Protein AF-A0A948ZES4-F1 (afdb_monomer)

Secondary structure (DSSP, 8-state):
--HHHHHHHHHHHHHHHHHHHHHHHHHHHHHHHHHHHHHHHHH-----S-PPPHHHHHHHHHHHHHHHHHHHHHHHHH-S---------PPP---S-------S----PPPTTHHHHHHHSSSTTS--------------------------------TTTTHHHHHHHHHHHHHHHHHHHHHHHHHHHHHHHHHHHHTTS----------------------PPP-----------PPPPPP---HHHHHHHHHHHTTTTT--SS--SS-TTSPPPHHHHHHHHHHHHHHHHHHHHHHHHHHHS-HHHHHTTTTT--S--EEEEEEETTS-EEEEEEEE--S-HHHHHHHHHHHHHHPSPPPPPTTSS-SEEEEEEE------

Solvent-accessible surface area (backbone atoms only — not comparable to full-atom values): 24974 Å² total; per-residue (Å²): 127,70,69,64,58,58,55,51,52,55,50,53,53,52,55,51,54,52,52,51,53,52,52,51,50,53,52,50,56,52,52,56,54,56,57,54,59,57,58,55,60,73,74,54,75,81,73,85,69,76,79,74,54,72,66,59,54,50,53,52,51,54,53,52,52,52,51,53,55,50,51,53,57,52,54,68,68,63,74,67,83,74,83,89,64,84,79,72,82,65,76,74,82,63,80,80,63,76,77,75,77,71,88,62,79,76,81,78,73,77,69,74,62,63,76,52,53,70,63,59,68,75,68,72,84,80,84,86,80,89,78,90,80,91,80,87,85,84,80,91,84,88,84,87,84,83,82,85,85,86,85,89,87,86,86,90,88,74,74,80,68,56,59,66,55,51,56,58,51,54,54,54,51,52,55,53,53,55,52,52,54,54,49,53,56,53,52,53,55,52,51,57,57,52,56,67,66,63,73,80,64,88,78,86,82,81,89,77,88,85,84,83,81,89,84,82,87,88,82,86,81,87,75,87,81,75,89,78,80,91,68,87,77,75,86,73,84,65,78,75,78,76,80,77,80,49,70,68,67,70,44,44,66,59,56,59,64,56,72,54,76,84,60,71,89,65,87,69,95,68,63,89,90,54,80,74,52,76,67,51,50,52,53,50,55,53,49,51,53,51,52,51,46,36,51,54,36,42,51,54,54,57,69,73,45,53,70,67,56,60,72,53,31,62,54,63,55,78,47,67,29,29,34,42,37,31,27,35,43,73,15,38,76,73,45,79,44,76,76,38,71,20,65,12,67,65,39,48,52,48,52,55,48,23,54,62,66,34,47,66,39,76,52,55,59,85,86,51,95,53,68,56,51,80,43,81,43,72,53,77,72,86,75,130

pLDDT: mean 73.86, std 20.05, range [37.19, 98.5]

Structure (mmCIF, N/CA/C/O backbone):
data_AF-A0A948ZES4-F1
#
_entry.id   AF-A0A948ZES4-F1
#
loop_
_atom_site.group_PDB
_atom_site.id
_atom_site.type_symbol
_atom_site.label_atom_id
_atom_site.label_alt_id
_atom_site.label_comp_id
_atom_site.label_asym_id
_atom_site.label_entity_id
_atom_site.label_seq_id
_atom_site.pdbx_PDB_ins_code
_atom_site.Cartn_x
_atom_site.Cartn_y
_atom_site.Cartn_z
_atom_site.occupancy
_atom_site.B_iso_or_equiv
_atom_site.auth_seq_id
_atom_site.auth_comp_id
_atom_site.auth_asym_id
_atom_site.auth_atom_id
_atom_site.pdbx_PDB_model_num
ATOM 1 N N . MET A 1 1 ? 20.498 6.797 -71.444 1.00 58.62 1 MET A N 1
ATOM 2 C CA . MET A 1 1 ? 19.905 5.538 -70.916 1.00 58.62 1 MET A CA 1
ATOM 3 C C . MET A 1 1 ? 20.179 5.248 -69.423 1.00 58.62 1 MET A C 1
ATOM 5 O O . MET A 1 1 ? 19.619 4.286 -68.910 1.00 58.62 1 MET A O 1
ATOM 9 N N . ASN A 1 2 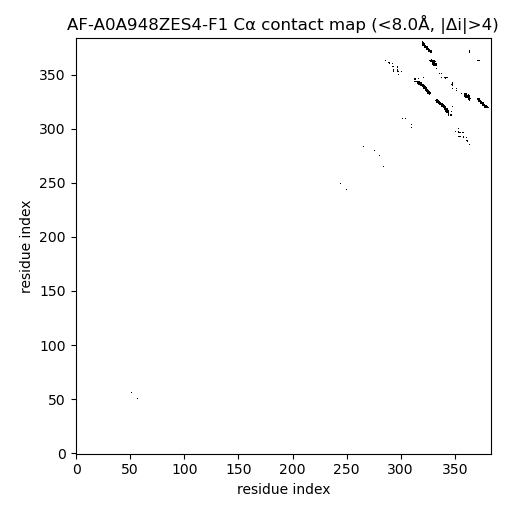? 20.938 6.068 -68.672 1.00 65.38 2 ASN A N 1
ATOM 10 C CA . ASN A 1 2 ? 21.275 5.768 -67.262 1.00 65.38 2 ASN A CA 1
ATOM 11 C C . ASN A 1 2 ? 20.197 6.113 -66.212 1.00 65.38 2 ASN A C 1
ATOM 13 O O . ASN A 1 2 ? 20.216 5.545 -65.119 1.00 65.38 2 ASN A O 1
ATOM 17 N N . ASN A 1 3 ? 19.222 6.970 -66.526 1.00 77.19 3 ASN A N 1
ATOM 18 C CA . ASN A 1 3 ? 18.207 7.383 -65.543 1.00 77.19 3 ASN A CA 1
ATOM 19 C C . ASN A 1 3 ? 17.179 6.276 -65.236 1.00 77.19 3 ASN A C 1
ATOM 21 O O . ASN A 1 3 ? 16.722 6.158 -64.101 1.00 77.19 3 ASN A O 1
ATOM 25 N N . ASN A 1 4 ? 16.905 5.379 -66.192 1.00 82.88 4 ASN A N 1
ATOM 26 C CA . ASN A 1 4 ? 15.967 4.270 -65.979 1.00 82.88 4 ASN A CA 1
ATOM 27 C C . ASN A 1 4 ? 16.486 3.207 -64.999 1.00 82.88 4 ASN A C 1
ATOM 29 O O . ASN A 1 4 ? 15.687 2.588 -64.299 1.00 82.88 4 ASN A O 1
ATOM 33 N N . LYS A 1 5 ? 17.806 2.999 -64.896 1.00 85.31 5 LYS A N 1
ATOM 34 C CA . LYS A 1 5 ? 18.373 2.034 -63.936 1.00 85.31 5 LYS A CA 1
ATOM 35 C C . LYS A 1 5 ? 18.262 2.535 -62.491 1.00 85.31 5 LYS A C 1
ATOM 37 O O . LYS A 1 5 ? 17.907 1.760 -61.608 1.00 85.31 5 LYS A O 1
ATOM 42 N N . LYS A 1 6 ? 18.481 3.836 -62.260 1.00 88.62 6 LYS A N 1
ATOM 43 C CA . LYS A 1 6 ? 18.374 4.449 -60.923 1.00 88.62 6 LYS A CA 1
ATOM 44 C C . LYS A 1 6 ? 16.940 4.414 -60.382 1.00 88.62 6 LYS A C 1
ATOM 46 O O . LYS A 1 6 ? 16.745 4.116 -59.207 1.00 88.62 6 LYS A O 1
ATOM 51 N N . ASN A 1 7 ? 15.942 4.643 -61.236 1.00 91.44 7 ASN A N 1
ATOM 52 C CA . ASN A 1 7 ? 14.536 4.615 -60.820 1.00 91.44 7 ASN A CA 1
ATOM 53 C C . ASN A 1 7 ? 14.054 3.198 -60.480 1.00 91.44 7 ASN A C 1
ATOM 55 O O . ASN A 1 7 ? 13.346 3.019 -59.493 1.00 91.44 7 ASN A O 1
ATOM 59 N N . LYS A 1 8 ? 14.506 2.179 -61.226 1.00 92.38 8 LYS A N 1
ATOM 60 C CA . LYS A 1 8 ? 14.205 0.775 -60.905 1.00 92.38 8 LYS A CA 1
ATOM 61 C C . LYS A 1 8 ? 14.777 0.369 -59.546 1.00 92.38 8 LYS A C 1
ATOM 63 O O . LYS A 1 8 ? 14.063 -0.227 -58.752 1.00 92.38 8 LYS A O 1
ATOM 68 N N . PHE A 1 9 ? 16.021 0.746 -59.243 1.00 94.25 9 PHE A N 1
ATOM 69 C CA . PHE A 1 9 ? 16.637 0.423 -57.951 1.00 94.25 9 PHE A CA 1
ATOM 70 C C . PHE A 1 9 ? 15.901 1.067 -56.763 1.00 94.25 9 PHE A C 1
ATOM 72 O O . PHE A 1 9 ? 15.630 0.391 -55.773 1.00 94.25 9 PHE A O 1
ATOM 79 N N . LYS A 1 10 ? 15.502 2.344 -56.877 1.00 94.25 10 LYS A N 1
ATOM 80 C CA . LYS A 1 10 ? 14.701 3.019 -55.837 1.00 94.25 10 LYS A CA 1
ATOM 81 C C . LYS A 1 10 ? 13.356 2.326 -55.596 1.00 94.25 10 LYS A C 1
ATOM 83 O O . LYS A 1 10 ? 12.947 2.184 -54.448 1.00 94.25 10 LYS A O 1
ATOM 88 N N . LEU A 1 11 ? 12.698 1.866 -56.663 1.00 95.56 11 LEU A N 1
ATOM 89 C CA . LEU A 1 11 ? 11.436 1.134 -56.560 1.00 95.56 11 LEU A CA 1
ATOM 90 C C . LEU A 1 11 ? 11.612 -0.204 -55.823 1.00 95.56 11 LEU A C 1
ATOM 92 O O . LEU A 1 11 ? 10.830 -0.510 -54.928 1.00 95.56 11 LEU A O 1
ATOM 96 N N . PHE A 1 12 ? 12.668 -0.964 -56.134 1.00 97.31 12 PHE A N 1
ATOM 97 C CA . PHE A 1 12 ? 12.986 -2.208 -55.419 1.00 97.31 12 PHE A CA 1
ATOM 98 C C . PHE A 1 12 ? 13.246 -1.976 -53.926 1.00 97.31 12 PHE A C 1
ATOM 100 O O . PHE A 1 12 ? 12.777 -2.750 -53.092 1.00 97.31 12 PHE A O 1
ATOM 107 N N . LEU A 1 13 ? 13.950 -0.897 -53.580 1.00 96.81 13 LEU A N 1
ATOM 108 C CA . LEU A 1 13 ? 14.257 -0.563 -52.191 1.00 96.81 13 LEU A CA 1
ATOM 109 C C . LEU A 1 13 ? 12.986 -0.198 -51.402 1.00 96.81 13 LEU A C 1
ATOM 111 O O . LEU A 1 13 ? 12.806 -0.678 -50.286 1.00 96.81 13 LEU A O 1
ATOM 115 N N . LEU A 1 14 ? 12.063 0.560 -52.006 1.00 96.69 14 LEU A N 1
ATOM 116 C CA . LEU A 1 14 ? 10.762 0.876 -51.401 1.00 96.69 14 LEU A CA 1
ATOM 117 C C . LEU A 1 14 ? 9.895 -0.370 -51.179 1.00 96.69 14 LEU A C 1
ATOM 119 O O . LEU A 1 14 ? 9.324 -0.531 -50.102 1.00 96.69 14 LEU A O 1
ATOM 123 N N . ILE A 1 15 ? 9.831 -1.272 -52.163 1.00 97.31 15 ILE A N 1
ATOM 124 C CA . ILE A 1 15 ? 9.079 -2.531 -52.040 1.00 97.31 15 ILE A CA 1
ATOM 125 C C . ILE A 1 15 ? 9.667 -3.399 -50.918 1.00 97.31 15 ILE A C 1
ATOM 127 O O . ILE A 1 15 ? 8.920 -3.951 -50.114 1.00 97.31 15 ILE A O 1
ATOM 131 N N . SER A 1 16 ? 10.998 -3.473 -50.816 1.00 97.94 16 SER A N 1
ATOM 132 C CA . SER A 1 16 ? 11.673 -4.223 -49.751 1.00 97.94 16 SER A CA 1
ATOM 133 C C . SER A 1 16 ? 11.323 -3.691 -48.356 1.00 97.94 16 SER A C 1
ATOM 135 O O . SER A 1 16 ? 10.957 -4.472 -47.476 1.00 97.94 16 SER A O 1
ATOM 137 N N . ILE A 1 17 ? 11.354 -2.367 -48.158 1.00 97.56 17 ILE A N 1
ATOM 138 C CA . ILE A 1 17 ? 10.982 -1.738 -46.879 1.00 97.56 17 ILE A CA 1
ATOM 139 C C . ILE A 1 17 ? 9.516 -2.027 -46.532 1.00 97.56 17 ILE A C 1
ATOM 141 O O . ILE A 1 17 ? 9.211 -2.371 -45.389 1.00 97.56 17 ILE A O 1
ATOM 145 N N . LEU A 1 18 ? 8.613 -1.944 -47.514 1.00 97.75 18 LEU A N 1
ATOM 146 C CA . LEU A 1 18 ? 7.190 -2.217 -47.310 1.00 97.75 18 LEU A CA 1
ATOM 147 C C . LEU A 1 18 ? 6.950 -3.664 -46.843 1.00 97.75 18 LEU A C 1
ATOM 149 O O . LEU A 1 18 ? 6.188 -3.892 -45.905 1.00 97.75 18 LEU A O 1
ATOM 153 N N . ILE A 1 19 ? 7.639 -4.638 -47.446 1.00 98.12 19 ILE A N 1
ATOM 154 C CA . ILE A 1 19 ? 7.534 -6.057 -47.069 1.00 98.12 19 ILE A CA 1
ATOM 155 C C . ILE A 1 19 ? 8.005 -6.281 -45.625 1.00 98.12 19 ILE A C 1
ATOM 157 O O . ILE A 1 19 ? 7.344 -6.995 -44.869 1.00 98.12 19 ILE A O 1
ATOM 161 N N . HIS A 1 20 ? 9.101 -5.642 -45.207 1.00 97.75 20 HIS A N 1
ATOM 162 C CA . HIS A 1 20 ? 9.602 -5.765 -43.834 1.00 97.75 20 HIS A CA 1
ATOM 163 C C . HIS A 1 20 ? 8.642 -5.152 -42.806 1.00 97.75 20 HIS A C 1
ATOM 165 O O . HIS A 1 20 ? 8.426 -5.746 -41.750 1.00 97.75 20 HIS A O 1
ATOM 171 N N . LEU A 1 21 ? 8.011 -4.014 -43.120 1.00 97.00 21 LEU A N 1
ATOM 172 C CA . LEU A 1 21 ? 6.990 -3.408 -42.256 1.00 97.00 21 LEU A CA 1
ATOM 173 C C . LEU A 1 21 ? 5.760 -4.310 -42.092 1.00 97.00 21 LEU A C 1
ATOM 175 O O . LEU A 1 21 ? 5.246 -4.452 -40.982 1.00 97.00 21 LEU A O 1
ATOM 179 N N . ILE A 1 22 ? 5.315 -4.962 -43.170 1.00 97.75 22 ILE A N 1
ATOM 180 C CA . ILE A 1 22 ? 4.193 -5.911 -43.121 1.00 97.75 22 ILE A CA 1
ATOM 181 C C . ILE A 1 22 ? 4.551 -7.127 -42.255 1.00 97.75 22 ILE A C 1
ATOM 183 O O . ILE A 1 22 ? 3.755 -7.527 -41.405 1.00 97.75 22 ILE A O 1
ATOM 187 N N . LEU A 1 23 ? 5.753 -7.691 -42.412 1.00 97.25 23 LEU A N 1
ATOM 188 C CA . LEU A 1 23 ? 6.218 -8.805 -41.577 1.00 97.25 23 LEU A CA 1
ATOM 189 C C . LEU A 1 23 ? 6.300 -8.415 -40.095 1.00 97.25 23 LEU A C 1
ATOM 191 O O . LEU A 1 23 ? 5.857 -9.177 -39.236 1.00 97.25 23 LEU A O 1
ATOM 195 N N . LEU A 1 24 ? 6.793 -7.213 -39.792 1.00 97.12 24 LEU A N 1
ATOM 196 C CA . LEU A 1 24 ? 6.875 -6.700 -38.426 1.00 97.12 24 LEU A CA 1
ATOM 197 C C . LEU A 1 24 ? 5.480 -6.529 -37.796 1.00 97.12 24 LEU A C 1
ATOM 199 O O . LEU A 1 24 ? 5.274 -6.927 -36.650 1.00 97.12 24 LEU A O 1
ATOM 203 N N . LEU A 1 25 ? 4.491 -6.049 -38.558 1.00 96.62 25 LEU A N 1
ATOM 204 C CA . LEU A 1 25 ? 3.089 -5.985 -38.120 1.00 96.62 25 LEU A CA 1
ATOM 20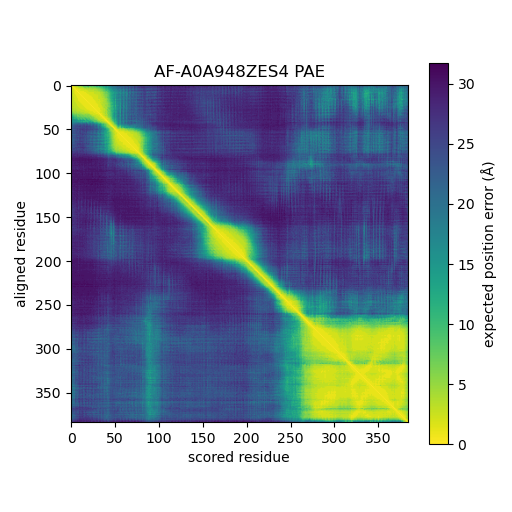5 C C . LEU A 1 25 ? 2.488 -7.375 -37.851 1.00 96.62 25 LEU A C 1
ATOM 207 O O . LEU A 1 25 ? 1.787 -7.561 -36.852 1.00 96.62 25 LEU A O 1
ATOM 211 N N . ILE A 1 26 ? 2.778 -8.374 -38.689 1.00 96.62 26 ILE A N 1
ATOM 212 C CA . ILE A 1 26 ? 2.319 -9.756 -38.468 1.00 96.62 26 ILE A CA 1
ATOM 213 C C . ILE A 1 26 ? 2.916 -10.318 -37.168 1.00 96.62 26 ILE A C 1
ATOM 215 O O . ILE A 1 26 ? 2.189 -10.901 -36.360 1.00 96.62 26 ILE A O 1
ATOM 219 N N . VAL A 1 27 ? 4.207 -10.091 -36.909 1.00 95.31 27 VAL A N 1
ATOM 220 C CA . VAL A 1 27 ? 4.860 -10.528 -35.664 1.00 95.31 27 VAL A CA 1
ATOM 221 C C . VAL A 1 27 ? 4.262 -9.823 -34.442 1.00 95.31 27 VAL A C 1
ATOM 223 O O . VAL A 1 27 ? 3.932 -10.500 -33.465 1.00 95.31 27 VAL A O 1
ATOM 226 N N . LEU A 1 28 ? 4.034 -8.503 -34.499 1.00 93.62 28 LEU A N 1
ATOM 227 C CA . LEU A 1 28 ? 3.382 -7.768 -33.407 1.00 93.62 28 LEU A CA 1
ATOM 228 C C . LEU A 1 28 ? 1.974 -8.305 -33.128 1.00 93.62 28 LEU A C 1
ATOM 230 O O . LEU A 1 28 ? 1.643 -8.607 -31.982 1.00 93.62 28 LEU A O 1
ATOM 234 N N . THR A 1 29 ? 1.141 -8.474 -34.159 1.00 92.50 29 THR A N 1
ATOM 235 C CA . THR A 1 29 ? -0.233 -8.975 -33.973 1.00 92.50 29 THR A CA 1
ATOM 236 C C . THR A 1 29 ? -0.260 -10.393 -33.399 1.00 92.50 29 THR A C 1
ATOM 238 O O . THR A 1 29 ? -1.129 -10.709 -32.580 1.00 92.50 29 THR A O 1
ATOM 241 N N . HIS A 1 30 ? 0.708 -11.242 -33.755 1.00 91.38 30 HIS A N 1
ATOM 242 C CA . HIS A 1 30 ? 0.832 -12.580 -33.184 1.00 91.38 30 HIS A CA 1
ATOM 243 C C . HIS A 1 30 ? 1.303 -12.549 -31.720 1.00 91.38 30 HIS A C 1
ATOM 245 O O . HIS A 1 30 ? 0.784 -13.306 -30.894 1.00 91.38 30 HIS A O 1
ATOM 251 N N . ALA A 1 31 ? 2.232 -11.651 -31.373 1.00 85.56 31 ALA A N 1
ATOM 252 C CA . ALA A 1 31 ? 2.677 -11.445 -29.996 1.00 85.56 31 ALA A CA 1
ATOM 253 C C . ALA A 1 31 ? 1.514 -10.994 -29.094 1.00 85.56 31 ALA A C 1
ATOM 255 O O . ALA A 1 31 ? 1.273 -11.616 -28.061 1.00 85.56 31 ALA A O 1
ATOM 256 N N . PHE A 1 32 ? 0.715 -10.014 -29.535 1.00 84.06 32 PHE A N 1
ATOM 257 C CA . PHE A 1 32 ? -0.458 -9.532 -28.792 1.00 84.06 32 PHE A CA 1
ATOM 258 C C . PHE A 1 32 ? -1.568 -10.584 -28.635 1.00 84.06 32 PHE A C 1
ATOM 260 O O . PHE A 1 32 ? -2.239 -10.633 -27.600 1.00 84.06 32 PHE A O 1
ATOM 267 N N . LYS A 1 33 ? -1.779 -11.462 -29.628 1.00 80.81 33 LYS A N 1
ATOM 268 C CA . LYS A 1 33 ? -2.747 -12.568 -29.499 1.00 80.81 33 LYS A CA 1
ATOM 269 C C . LYS A 1 33 ? -2.318 -13.598 -28.453 1.00 80.81 33 LYS A C 1
ATOM 271 O O . LYS A 1 33 ? -3.186 -14.162 -27.786 1.00 80.81 33 LYS A O 1
ATOM 276 N N . LYS A 1 34 ? -1.013 -13.848 -28.299 1.00 78.25 34 LYS A N 1
ATOM 277 C CA . LYS A 1 34 ? -0.492 -14.803 -27.311 1.00 78.25 34 LYS A CA 1
ATOM 278 C C . LYS A 1 34 ? -0.716 -14.303 -25.880 1.00 78.25 34 LYS A C 1
ATOM 280 O O . LYS A 1 34 ? -1.215 -15.066 -25.062 1.00 78.25 34 LYS A O 1
ATOM 285 N N . THR A 1 35 ? -0.467 -13.022 -25.605 1.00 72.38 35 THR A N 1
ATOM 286 C CA . THR A 1 35 ? -0.705 -12.416 -24.280 1.00 72.38 35 THR A CA 1
ATOM 287 C C . THR A 1 35 ? -2.185 -12.376 -23.895 1.00 72.38 35 THR A C 1
ATOM 289 O O . THR A 1 35 ? -2.520 -12.644 -22.744 1.00 72.38 35 THR A O 1
ATOM 292 N N . ARG A 1 36 ? -3.103 -12.131 -24.843 1.00 68.25 36 ARG A N 1
ATOM 293 C CA . ARG A 1 36 ? -4.551 -12.147 -24.545 1.00 68.25 36 ARG A CA 1
ATOM 294 C C . ARG A 1 36 ? -5.095 -13.527 -24.155 1.00 68.25 36 ARG A C 1
ATOM 296 O O . ARG A 1 36 ? -6.043 -13.585 -23.382 1.00 68.25 36 ARG A O 1
ATOM 303 N N . ARG A 1 37 ? -4.524 -14.626 -24.666 1.00 62.19 37 ARG A N 1
ATOM 304 C CA . ARG A 1 37 ? -4.981 -15.994 -24.339 1.00 62.19 37 ARG A CA 1
ATOM 305 C C . ARG A 1 37 ? -4.611 -16.441 -22.923 1.00 62.19 37 ARG A C 1
ATOM 307 O O . ARG A 1 37 ? -5.309 -17.280 -22.367 1.00 62.19 37 ARG A O 1
ATOM 314 N N . GLU A 1 38 ? -3.537 -15.899 -22.358 1.00 67.00 38 GLU A N 1
ATOM 315 C CA . GLU A 1 38 ? -3.135 -16.179 -20.973 1.00 67.00 38 GLU A CA 1
ATOM 316 C C . GLU A 1 38 ? -4.018 -15.405 -19.983 1.00 67.00 38 GLU A C 1
ATOM 318 O O . GLU A 1 38 ? -4.501 -15.971 -19.007 1.00 67.00 38 GLU A O 1
ATOM 323 N N . LEU A 1 39 ? -4.340 -14.142 -20.290 1.00 58.00 39 LEU A N 1
ATOM 324 C CA . LEU A 1 39 ? -5.196 -13.314 -19.434 1.00 58.00 39 LEU A CA 1
ATOM 325 C C . LEU A 1 39 ? -6.628 -13.858 -19.314 1.00 58.00 39 LEU A C 1
ATOM 327 O O . LEU A 1 39 ? -7.200 -13.830 -18.230 1.00 58.00 39 LEU A O 1
ATOM 331 N N . THR A 1 40 ? -7.213 -14.419 -20.377 1.00 56.12 40 THR A N 1
ATOM 332 C CA . THR A 1 40 ? -8.580 -14.965 -20.293 1.00 56.12 40 THR A CA 1
ATOM 333 C C . THR A 1 40 ? -8.678 -16.275 -19.509 1.00 56.12 40 THR A C 1
ATOM 335 O O . THR A 1 40 ? -9.753 -16.581 -19.001 1.00 56.12 40 THR A O 1
ATOM 338 N N . LYS A 1 41 ? -7.586 -17.034 -19.342 1.00 56.22 41 LYS A N 1
ATOM 339 C CA . LYS A 1 41 ? -7.588 -18.238 -18.491 1.00 56.22 41 LYS A CA 1
ATOM 340 C C . LYS A 1 41 ? -7.635 -17.916 -16.998 1.00 56.22 41 LYS A C 1
ATOM 342 O O . LYS A 1 41 ? -8.131 -18.735 -16.235 1.00 56.22 41 LYS A O 1
ATOM 347 N N . ILE A 1 42 ? -7.157 -16.740 -16.592 1.00 57.41 42 ILE A N 1
ATOM 348 C CA . ILE A 1 42 ? -7.146 -16.324 -15.182 1.00 57.41 42 ILE A CA 1
ATOM 349 C C . ILE A 1 42 ? -8.532 -15.809 -14.750 1.00 57.41 42 ILE A C 1
ATOM 351 O O . ILE A 1 42 ? -8.921 -15.997 -13.603 1.00 57.41 42 ILE A O 1
ATOM 355 N N . PHE A 1 43 ? -9.320 -15.237 -15.671 1.00 48.97 43 PHE A N 1
ATOM 356 C CA . PHE A 1 43 ? -10.639 -14.664 -15.352 1.00 48.97 43 PHE A CA 1
ATOM 357 C C . PHE A 1 43 ? -11.833 -15.610 -15.534 1.00 48.97 43 PHE A C 1
ATOM 359 O O . PHE A 1 43 ? -12.911 -15.320 -15.023 1.00 48.97 43 PHE A O 1
ATOM 366 N N . PHE A 1 44 ? -11.669 -16.748 -16.211 1.00 45.47 44 PHE A N 1
ATOM 367 C CA . PHE A 1 44 ? -12.719 -17.765 -16.312 1.00 45.47 44 PHE A CA 1
ATOM 368 C C . PHE A 1 44 ? -12.366 -18.983 -15.456 1.00 45.47 44 PHE A C 1
ATOM 370 O O . PHE A 1 44 ? -12.064 -20.062 -15.967 1.00 45.47 44 PHE A O 1
ATOM 377 N N . VAL A 1 45 ? -12.441 -18.811 -14.131 1.00 43.97 45 VAL A N 1
ATOM 378 C CA . VAL A 1 45 ? -12.680 -19.943 -13.228 1.00 43.97 45 VAL A CA 1
ATOM 379 C C . VAL A 1 45 ? -14.028 -20.531 -13.631 1.00 43.97 45 VAL A C 1
ATOM 381 O O . VAL A 1 45 ? -15.082 -19.912 -13.508 1.00 43.97 45 VAL A O 1
ATOM 384 N N . ASN A 1 46 ? -13.949 -21.709 -14.230 1.00 43.34 46 ASN A N 1
ATOM 385 C CA . ASN A 1 46 ? -15.025 -22.409 -14.910 1.00 43.34 46 ASN A CA 1
ATOM 386 C C . ASN A 1 46 ? -15.929 -23.128 -13.892 1.00 43.34 46 ASN A C 1
ATOM 388 O O . ASN A 1 46 ? -16.174 -24.326 -14.013 1.00 43.34 46 ASN A O 1
ATOM 392 N N . ASP A 1 47 ? -16.429 -22.413 -12.884 1.00 48.19 47 ASP A N 1
ATOM 393 C CA . ASP A 1 47 ? -17.453 -22.933 -11.977 1.00 48.19 47 ASP A CA 1
ATOM 394 C C . ASP A 1 47 ? -18.831 -22.741 -12.618 1.00 48.19 47 ASP A C 1
ATOM 396 O O . ASP A 1 47 ? -19.638 -21.901 -12.236 1.00 48.19 47 ASP A O 1
ATOM 400 N N . LYS A 1 48 ? -19.122 -23.575 -13.625 1.00 49.47 48 LYS A N 1
ATOM 401 C CA . LYS A 1 48 ? -20.485 -23.805 -14.133 1.00 49.47 48 LYS A CA 1
ATOM 402 C C . LYS A 1 48 ? -21.300 -24.660 -13.153 1.00 49.47 48 LYS A C 1
ATOM 404 O O . LYS A 1 48 ? -21.920 -25.642 -13.558 1.00 49.47 48 LYS A O 1
ATOM 409 N N . LYS A 1 49 ? -21.270 -24.336 -11.861 1.00 54.44 49 LYS A N 1
ATOM 410 C CA . LYS A 1 49 ? -22.192 -24.918 -10.887 1.00 54.44 49 LYS A CA 1
ATOM 411 C C . LYS A 1 49 ? -23.317 -23.924 -10.660 1.00 54.44 49 LYS A C 1
ATOM 413 O O . LYS A 1 49 ? -23.120 -22.883 -10.050 1.00 54.44 49 LYS A O 1
ATOM 418 N N . ASP A 1 50 ? -24.463 -24.286 -11.226 1.00 62.97 50 ASP A N 1
ATOM 419 C CA . ASP A 1 50 ? -25.792 -23.817 -10.856 1.00 62.97 50 ASP A CA 1
ATOM 420 C C . ASP A 1 50 ? -25.958 -22.294 -10.872 1.00 62.97 50 ASP A C 1
ATOM 422 O O . ASP A 1 50 ? -26.109 -21.648 -9.836 1.00 62.97 50 ASP A O 1
ATOM 426 N N . LEU A 1 51 ? -25.988 -21.715 -12.081 1.00 65.44 51 LEU A N 1
ATOM 427 C CA . LEU A 1 51 ? -26.594 -20.394 -12.222 1.00 65.44 51 LEU A CA 1
ATOM 428 C C . LEU A 1 51 ? -28.059 -20.493 -11.751 1.00 65.44 51 LEU A C 1
ATOM 430 O O . LEU A 1 51 ? -28.783 -21.371 -12.236 1.00 65.44 51 LEU A O 1
ATOM 434 N N . PRO A 1 52 ? -28.495 -19.630 -10.815 1.00 72.88 52 PRO A N 1
ATOM 435 C CA . PRO A 1 52 ? -29.873 -19.611 -10.344 1.00 72.88 52 PRO A CA 1
ATOM 436 C C . PRO A 1 52 ? -30.813 -19.407 -11.532 1.00 72.88 52 PRO A C 1
ATOM 438 O O . PRO A 1 52 ? -30.489 -18.683 -12.480 1.00 72.88 52 PRO A O 1
ATOM 441 N N . LYS A 1 53 ? -31.964 -20.085 -11.506 1.00 84.94 53 LYS A N 1
ATOM 442 C CA . LYS A 1 53 ? -32.945 -19.981 -12.588 1.00 84.94 53 LYS A CA 1
ATOM 443 C C . LYS A 1 53 ? -33.374 -18.521 -12.710 1.00 84.94 53 LYS A C 1
ATOM 445 O O . LYS A 1 53 ? -33.448 -17.803 -11.717 1.00 84.94 53 LYS A O 1
ATOM 450 N N . GLU A 1 54 ? -33.673 -18.081 -13.927 1.00 83.75 54 GLU A N 1
ATOM 451 C CA . GLU A 1 54 ? -34.049 -16.688 -14.211 1.00 83.75 54 GLU A CA 1
ATOM 452 C C . GLU A 1 54 ? -35.221 -16.197 -13.331 1.00 83.75 54 GLU A C 1
ATOM 454 O O . GLU A 1 54 ? -35.298 -15.022 -12.979 1.00 83.75 54 GLU A O 1
ATOM 459 N N . GLU A 1 55 ? -36.093 -17.116 -12.905 1.00 87.69 55 GLU A N 1
ATOM 460 C CA . GLU A 1 55 ? -37.181 -16.869 -11.951 1.00 87.69 55 GLU A CA 1
ATOM 461 C C . GLU A 1 55 ? -36.689 -16.488 -10.545 1.00 87.69 55 GLU A C 1
ATOM 463 O O . GLU A 1 55 ? -37.244 -15.577 -9.932 1.00 87.69 55 GLU A O 1
ATOM 468 N N . ASP A 1 56 ? -35.617 -17.114 -10.050 1.00 88.12 56 ASP A N 1
ATOM 469 C CA . ASP A 1 56 ? -35.029 -16.801 -8.742 1.00 88.12 56 ASP A CA 1
ATOM 470 C C . ASP A 1 56 ? -34.374 -15.413 -8.755 1.00 88.12 56 ASP A C 1
ATOM 472 O O . ASP A 1 56 ? -34.442 -14.674 -7.772 1.00 88.12 56 ASP A O 1
ATOM 476 N N . ILE A 1 57 ? -33.793 -15.026 -9.897 1.00 86.44 57 ILE A N 1
ATOM 477 C CA . ILE A 1 57 ? -33.197 -13.700 -10.102 1.00 86.44 57 ILE A CA 1
ATOM 478 C C . ILE A 1 57 ? -34.288 -12.623 -10.138 1.00 86.44 57 ILE A C 1
ATOM 480 O O . ILE A 1 57 ? -34.150 -11.594 -9.477 1.00 86.44 57 ILE A O 1
ATOM 484 N N . LYS A 1 58 ? -35.399 -12.861 -10.850 1.00 92.19 58 LYS A N 1
ATOM 485 C CA . LYS A 1 58 ? -36.543 -11.930 -10.883 1.00 92.19 58 LYS A CA 1
ATOM 486 C C . LYS A 1 58 ? -37.164 -11.751 -9.500 1.00 92.19 58 LYS A C 1
ATOM 488 O O . LYS A 1 58 ? -37.394 -10.621 -9.083 1.00 92.19 58 LYS A O 1
ATOM 493 N N . LYS A 1 59 ? -37.336 -12.842 -8.750 1.00 92.56 59 LYS A N 1
ATOM 494 C CA . LYS A 1 59 ? -37.882 -12.802 -7.388 1.00 92.56 59 LYS A CA 1
ATOM 495 C C . LYS A 1 59 ? -36.955 -12.086 -6.399 1.00 92.56 59 LYS A C 1
ATOM 497 O O . LYS A 1 59 ? -37.428 -11.401 -5.496 1.00 92.56 59 LYS A O 1
ATOM 502 N N . ALA A 1 60 ? -35.638 -12.219 -6.567 1.00 88.38 60 ALA A N 1
ATOM 503 C CA . ALA A 1 60 ? -34.661 -11.480 -5.770 1.00 88.38 60 ALA A CA 1
ATOM 504 C C . ALA A 1 60 ? -34.662 -9.976 -6.094 1.00 88.38 60 ALA A C 1
ATOM 506 O O . ALA A 1 60 ? -34.549 -9.163 -5.179 1.00 88.38 60 ALA A O 1
ATOM 507 N N . LEU A 1 61 ? -34.823 -9.606 -7.370 1.00 91.75 61 LEU A N 1
ATOM 508 C CA . LEU A 1 61 ? -34.929 -8.209 -7.803 1.00 91.75 61 LEU A CA 1
ATOM 509 C C . LEU A 1 61 ? -36.201 -7.537 -7.278 1.00 91.75 61 LEU A C 1
ATOM 511 O O . LEU A 1 61 ? -36.114 -6.439 -6.736 1.00 91.75 61 LEU A O 1
ATOM 515 N N . GLU A 1 62 ? -37.347 -8.213 -7.362 1.00 95.31 62 GLU A N 1
ATOM 516 C CA . GLU A 1 62 ? -38.628 -7.709 -6.847 1.00 95.31 62 GLU A CA 1
ATOM 517 C C . GLU A 1 62 ? -38.562 -7.467 -5.330 1.00 95.31 62 GLU A C 1
ATOM 519 O O . GLU A 1 62 ? -38.940 -6.403 -4.843 1.00 95.31 62 GLU A O 1
ATOM 524 N N . LYS A 1 63 ? -37.948 -8.393 -4.582 1.00 93.56 63 LYS A N 1
ATOM 525 C CA . LYS A 1 63 ? -37.741 -8.242 -3.135 1.00 93.56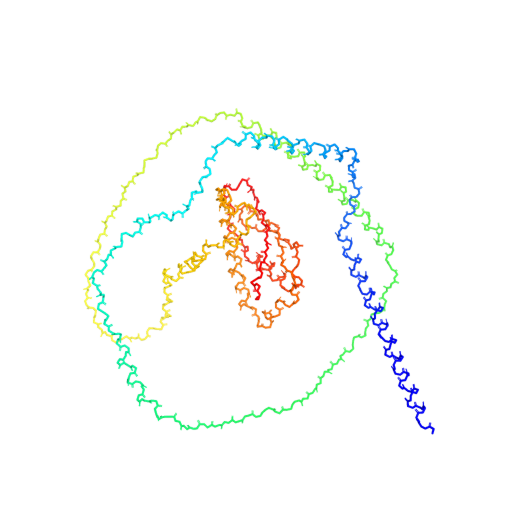 63 LYS A CA 1
ATOM 526 C C . LYS A 1 63 ? -36.819 -7.066 -2.779 1.00 93.56 63 LYS A C 1
ATOM 528 O O . LYS A 1 63 ? -37.052 -6.373 -1.791 1.00 93.56 63 LYS A O 1
ATOM 533 N N . LEU A 1 64 ? -35.787 -6.821 -3.589 1.00 91.62 64 LEU A N 1
ATOM 534 C CA . LEU A 1 64 ? -34.885 -5.673 -3.436 1.00 91.62 64 LEU A CA 1
ATOM 535 C C . LEU A 1 64 ? -35.597 -4.339 -3.700 1.00 91.62 64 LEU A C 1
ATOM 537 O O . LEU A 1 64 ? -35.291 -3.327 -3.068 1.00 91.62 64 LEU A O 1
ATOM 541 N N . GLU A 1 65 ? -36.534 -4.324 -4.643 1.00 93.62 65 GLU A N 1
ATOM 542 C CA . GLU A 1 65 ? -37.325 -3.142 -4.976 1.00 93.62 65 GLU A CA 1
ATOM 543 C C . GLU A 1 65 ? -38.361 -2.829 -3.884 1.00 93.62 65 GLU A C 1
ATOM 545 O O . GLU A 1 65 ? -38.534 -1.667 -3.505 1.00 93.62 65 GLU A O 1
ATOM 550 N N . GLU A 1 66 ? -38.968 -3.856 -3.282 1.00 93.62 66 GLU A N 1
ATOM 551 C CA . GLU A 1 66 ? -39.817 -3.714 -2.094 1.00 93.62 66 GLU A CA 1
ATOM 552 C C . GLU A 1 66 ? -39.048 -3.163 -0.882 1.00 93.62 66 GLU A C 1
ATOM 554 O O . GLU A 1 66 ? -39.537 -2.240 -0.224 1.00 93.62 66 GLU A O 1
ATOM 559 N N . GLU A 1 67 ? -37.834 -3.657 -0.606 1.00 91.62 67 GLU A N 1
ATOM 560 C CA . GLU A 1 67 ? -36.988 -3.149 0.487 1.00 91.62 67 GLU A CA 1
ATOM 561 C C . GLU A 1 67 ? -36.604 -1.677 0.280 1.00 91.62 67 GLU A C 1
ATOM 563 O O . GLU A 1 67 ? -36.722 -0.870 1.205 1.00 91.62 67 GLU A O 1
ATOM 568 N N . LYS A 1 68 ? -36.231 -1.279 -0.945 1.00 89.88 68 LYS A N 1
ATOM 569 C CA . LYS A 1 68 ? -35.939 0.131 -1.266 1.00 89.88 68 LYS A CA 1
ATOM 570 C C . LYS A 1 68 ? -37.142 1.041 -1.028 1.00 89.88 68 LYS A C 1
ATOM 572 O O . LYS A 1 68 ? -36.990 2.138 -0.489 1.00 89.88 68 LYS A O 1
ATOM 577 N N . ASN A 1 69 ? -38.339 0.587 -1.393 1.00 90.69 69 ASN A N 1
ATOM 578 C CA . ASN A 1 69 ? -39.567 1.349 -1.182 1.00 90.69 69 ASN A CA 1
ATOM 579 C C . ASN A 1 69 ? -39.949 1.459 0.304 1.00 90.69 69 ASN A C 1
ATOM 581 O O . ASN A 1 69 ? -40.537 2.465 0.707 1.00 90.69 69 ASN A O 1
ATOM 585 N N . GLN A 1 70 ? -39.609 0.464 1.131 1.00 89.56 70 GLN A N 1
ATOM 586 C CA . GLN A 1 70 ? -39.795 0.539 2.584 1.00 89.56 70 GLN A CA 1
ATOM 587 C C . GLN A 1 70 ? -38.824 1.530 3.237 1.00 89.56 70 GLN A C 1
ATOM 589 O O . GLN A 1 70 ? -39.268 2.358 4.031 1.00 89.56 70 GLN A O 1
ATOM 594 N N . ILE A 1 71 ? -37.544 1.518 2.846 1.00 84.44 71 ILE A N 1
ATOM 595 C CA . ILE A 1 71 ? -36.531 2.460 3.355 1.00 84.44 71 ILE A CA 1
ATOM 596 C C . ILE A 1 71 ? -36.929 3.903 3.031 1.00 84.44 71 ILE A C 1
ATOM 598 O O . ILE A 1 71 ? -36.946 4.754 3.918 1.00 84.44 71 ILE A O 1
ATOM 602 N N . LYS A 1 72 ? -37.364 4.166 1.794 1.00 86.19 72 LYS A N 1
ATOM 603 C CA . LYS A 1 72 ? -37.789 5.508 1.372 1.00 86.19 72 LYS A CA 1
ATOM 604 C C . LYS A 1 72 ? -38.986 6.035 2.179 1.00 86.19 72 LYS A C 1
ATOM 606 O O . LYS A 1 72 ? -39.025 7.207 2.537 1.00 86.19 72 LYS A O 1
ATOM 611 N N . LYS A 1 73 ? -39.938 5.161 2.534 1.00 83.38 73 LYS A N 1
ATOM 612 C CA . LYS A 1 73 ? -41.078 5.511 3.405 1.00 83.38 73 LYS A CA 1
ATOM 613 C C . LYS A 1 73 ? -40.681 5.739 4.868 1.00 83.38 73 LYS A C 1
ATOM 615 O O . LYS A 1 73 ? -41.371 6.482 5.567 1.00 83.38 73 LYS A O 1
ATOM 620 N N . GLU A 1 74 ? -39.623 5.093 5.357 1.00 80.31 74 GLU A N 1
ATOM 621 C CA . GLU A 1 74 ? -39.077 5.366 6.692 1.00 80.31 74 GLU A CA 1
ATOM 622 C C . GLU A 1 74 ? -38.276 6.672 6.744 1.00 80.31 74 GLU A C 1
ATOM 624 O O . GLU A 1 74 ? -38.337 7.370 7.758 1.00 80.31 74 GLU A O 1
ATOM 629 N N . GLU A 1 75 ? -37.573 7.028 5.668 1.00 77.44 75 GLU A N 1
ATOM 630 C CA . GLU A 1 75 ? -36.857 8.303 5.544 1.00 77.44 75 GLU A CA 1
ATOM 631 C C . GLU A 1 75 ? -37.828 9.492 5.502 1.00 77.44 75 GLU A C 1
ATOM 633 O O . GLU A 1 75 ? -37.672 10.422 6.293 1.00 77.44 75 GLU A O 1
ATOM 638 N N . GLU A 1 76 ? -38.911 9.410 4.718 1.00 75.12 76 GLU A N 1
ATOM 639 C CA . GLU A 1 76 ? -39.958 10.450 4.677 1.00 75.12 76 GLU A CA 1
ATOM 640 C C . GLU A 1 76 ? -40.683 10.628 6.026 1.00 75.12 76 GLU A C 1
ATOM 642 O O . GLU A 1 76 ? -41.148 11.717 6.355 1.00 75.12 76 GLU A O 1
ATOM 647 N N . LYS A 1 77 ? -40.758 9.584 6.865 1.00 69.75 77 LYS A N 1
ATOM 648 C CA . LYS A 1 77 ? -41.337 9.689 8.219 1.00 69.75 77 LYS A CA 1
ATOM 649 C C . LYS A 1 77 ? -40.379 10.264 9.264 1.00 69.75 77 LYS A C 1
ATOM 651 O O . LYS A 1 77 ? -40.843 10.670 10.330 1.00 69.75 77 LYS A O 1
ATOM 656 N N . LYS A 1 78 ? -39.071 10.294 8.994 1.00 61.06 78 LYS A N 1
ATOM 657 C CA . LYS A 1 78 ? -38.057 10.871 9.894 1.00 61.06 78 LYS A CA 1
ATOM 658 C C . LYS A 1 78 ? -37.763 12.344 9.609 1.00 61.06 78 LYS A C 1
ATOM 660 O O . LYS A 1 78 ? -37.063 12.968 10.403 1.00 61.06 78 LYS A O 1
ATOM 665 N N . GLU A 1 79 ? -38.375 12.931 8.583 1.00 52.72 79 GLU A N 1
ATOM 666 C CA . GLU A 1 79 ? -38.378 14.375 8.314 1.00 52.72 79 GLU A CA 1
ATOM 667 C C . GLU A 1 79 ? -39.310 15.145 9.285 1.00 52.72 79 GLU A C 1
ATOM 669 O O . GLU A 1 79 ? -40.173 15.939 8.918 1.00 52.72 79 GLU A O 1
ATOM 674 N N . ILE A 1 80 ? -39.154 14.905 10.590 1.00 51.25 80 ILE A N 1
ATOM 675 C CA . ILE A 1 80 ? -39.757 15.714 11.651 1.00 51.25 80 ILE A CA 1
ATOM 676 C C . ILE A 1 80 ? -38.680 16.678 12.150 1.00 51.25 80 ILE A C 1
ATOM 678 O O . ILE A 1 80 ? -37.855 16.328 12.988 1.00 51.25 80 ILE A O 1
ATOM 682 N N . LYS A 1 81 ? -38.727 17.902 11.610 1.00 50.09 81 LYS A N 1
ATOM 683 C CA . LYS A 1 81 ? -38.212 19.163 12.177 1.00 50.09 81 LYS A CA 1
ATOM 684 C C . LYS A 1 81 ? -36.893 19.045 12.957 1.00 50.09 81 LYS A C 1
ATOM 686 O O . LYS A 1 81 ? -36.871 19.223 14.174 1.00 50.09 81 LYS A O 1
ATOM 691 N N . LEU A 1 82 ? -35.788 18.823 12.251 1.00 49.84 82 LEU A N 1
ATOM 692 C CA . LEU A 1 82 ? -34.491 19.283 12.739 1.00 49.84 82 LEU A CA 1
ATOM 693 C C . LEU A 1 82 ? -34.281 20.685 12.165 1.00 49.84 82 LEU A C 1
ATOM 695 O O . LEU A 1 82 ? -34.158 20.837 10.956 1.00 49.84 82 LEU A O 1
ATOM 699 N N . ASP A 1 83 ? -34.301 21.708 13.019 1.00 49.03 83 ASP A N 1
ATOM 700 C CA . ASP A 1 83 ? -33.967 23.073 12.620 1.00 49.03 83 ASP A CA 1
ATOM 701 C C . ASP A 1 83 ? -32.543 23.098 12.047 1.00 49.03 83 ASP A C 1
ATOM 703 O O . ASP A 1 83 ? -31.545 23.047 12.773 1.00 49.03 83 ASP A O 1
ATOM 707 N N . GLU A 1 84 ? -32.459 23.176 10.721 1.00 50.47 84 GLU A N 1
ATOM 708 C CA . GLU A 1 84 ? -31.243 23.406 9.956 1.00 50.47 84 GLU A CA 1
ATOM 709 C C . GLU A 1 84 ? -30.730 24.819 10.233 1.00 50.47 84 GLU A C 1
ATOM 711 O O . GLU A 1 84 ? -30.954 25.780 9.495 1.00 50.47 84 GLU A O 1
ATOM 716 N N . ARG A 1 85 ? -29.995 24.968 11.329 1.00 45.28 85 ARG A N 1
ATOM 717 C CA . ARG A 1 85 ? -28.922 25.953 11.366 1.00 45.28 85 ARG A CA 1
ATOM 718 C C . ARG A 1 85 ? -27.613 25.193 11.449 1.00 45.28 85 ARG A C 1
ATOM 720 O O . ARG A 1 85 ? -27.383 24.530 12.463 1.00 45.28 85 ARG A O 1
ATOM 727 N N . PRO A 1 86 ? -26.742 25.282 10.428 1.00 45.44 86 PRO A N 1
ATOM 728 C CA . PRO A 1 86 ? -25.411 24.720 10.536 1.00 45.44 86 PRO A CA 1
ATOM 729 C C . PRO A 1 86 ? -24.743 25.362 11.750 1.00 45.44 86 PRO A C 1
ATOM 731 O O . PRO A 1 86 ? -24.580 26.584 11.828 1.00 45.44 86 PRO A O 1
ATOM 734 N N . ALA A 1 87 ? -24.401 24.536 12.737 1.00 47.88 87 ALA A N 1
ATOM 735 C CA . ALA A 1 87 ? -23.563 24.961 13.838 1.00 47.88 87 ALA A CA 1
ATOM 736 C C . ALA A 1 87 ? -22.182 25.239 13.246 1.00 47.88 87 ALA A C 1
ATOM 738 O O . ALA A 1 87 ? -21.352 24.340 13.135 1.00 47.88 87 ALA A O 1
ATOM 739 N N . ALA A 1 88 ? -21.960 26.487 12.828 1.00 48.69 88 ALA A N 1
ATOM 740 C CA . ALA A 1 88 ? -20.640 26.974 12.481 1.00 48.69 88 ALA A CA 1
ATOM 741 C C . ALA A 1 88 ? -19.698 26.554 13.612 1.00 48.69 88 ALA A C 1
ATOM 743 O O . ALA A 1 88 ? -19.913 26.936 14.770 1.00 48.69 88 ALA A O 1
ATOM 744 N N . LEU A 1 89 ? -18.698 25.733 13.282 1.00 44.06 89 LEU A N 1
ATOM 745 C CA . LEU A 1 89 ? -17.618 25.349 14.181 1.00 44.06 89 LEU A CA 1
ATOM 746 C C . LEU A 1 89 ? -16.812 26.612 14.486 1.00 44.06 89 LEU A C 1
ATOM 748 O O . LEU A 1 89 ? -15.742 26.851 13.938 1.00 44.06 89 LEU A O 1
ATOM 752 N N . LYS A 1 90 ? -17.352 27.467 15.359 1.00 48.12 90 LYS A N 1
ATOM 753 C CA . LYS A 1 90 ? -16.563 28.502 16.003 1.00 48.12 90 LYS A CA 1
ATOM 754 C C . LYS A 1 90 ? -15.487 27.743 16.773 1.00 48.12 90 LYS A C 1
ATOM 756 O O . LYS A 1 90 ? -15.859 26.896 17.597 1.00 48.12 90 LYS A O 1
ATOM 761 N N . PRO A 1 91 ? -14.191 27.999 16.521 1.00 55.69 91 PRO A N 1
ATOM 762 C CA . PRO A 1 91 ? -13.146 27.435 17.355 1.00 55.69 91 PRO A CA 1
ATOM 763 C C . PRO A 1 91 ? -13.535 27.730 18.802 1.00 55.69 91 PRO A C 1
ATOM 765 O O . PRO A 1 91 ? -13.896 28.867 19.133 1.00 55.69 91 PRO A O 1
ATOM 768 N N . ARG A 1 92 ? -13.573 26.693 19.652 1.00 51.66 92 ARG A N 1
ATOM 769 C CA . ARG A 1 92 ? -13.780 26.896 21.090 1.00 51.66 92 ARG A CA 1
ATOM 770 C C . ARG A 1 92 ? -12.772 27.964 21.490 1.00 51.66 92 ARG A C 1
ATOM 772 O O . ARG A 1 92 ? -11.585 27.757 21.256 1.00 51.66 92 ARG A O 1
ATOM 779 N N . LYS A 1 93 ? -13.239 29.095 22.038 1.00 51.09 93 LYS A N 1
ATOM 780 C CA . LYS A 1 93 ? -12.353 30.077 22.670 1.00 51.09 93 LYS A CA 1
ATOM 781 C C . LYS A 1 93 ? -11.509 29.285 23.658 1.00 51.09 93 LYS A C 1
ATOM 783 O O . LYS A 1 93 ? -12.022 28.786 24.659 1.00 51.09 93 LYS A O 1
ATOM 788 N N . SER A 1 94 ? -10.264 29.037 23.277 1.00 52.91 94 SER A N 1
ATOM 789 C CA . SER A 1 94 ? -9.325 28.306 24.096 1.00 52.91 94 SER A CA 1
ATOM 790 C C . SER A 1 94 ? -9.093 29.172 25.322 1.00 52.91 94 SER A C 1
ATOM 792 O O . SER A 1 94 ? -8.503 30.238 25.213 1.00 52.91 94 SER A O 1
ATOM 794 N N . ASN A 1 95 ? -9.554 28.722 26.488 1.00 53.50 95 ASN A N 1
ATOM 795 C CA . ASN A 1 95 ? -9.086 29.270 27.764 1.00 53.50 95 ASN A CA 1
ATOM 796 C C . ASN A 1 95 ? -7.656 28.779 28.080 1.00 53.50 95 ASN A C 1
ATOM 798 O O . ASN A 1 95 ? -7.105 29.090 29.133 1.00 53.50 95 ASN A O 1
ATOM 802 N N . PHE A 1 96 ? -7.054 27.988 27.184 1.00 46.53 96 PHE A N 1
ATOM 803 C CA . PHE A 1 96 ? -5.655 27.598 27.232 1.00 46.53 96 PHE A CA 1
ATOM 804 C C . PHE A 1 96 ? -4.830 28.740 26.637 1.00 46.53 96 PHE A C 1
ATOM 806 O O . PHE A 1 96 ? -4.648 28.830 25.423 1.00 46.53 96 PHE A O 1
ATOM 813 N N . GLY A 1 97 ? -4.418 29.650 27.515 1.00 49.69 97 GLY A N 1
ATOM 814 C CA . GLY A 1 97 ? -3.699 30.865 27.159 1.00 49.69 97 GLY A CA 1
ATOM 815 C C . GLY A 1 97 ? -4.526 32.107 27.448 1.00 49.69 97 GLY A C 1
ATOM 816 O O . GLY A 1 97 ? -4.914 32.824 26.533 1.00 49.69 97 GLY A O 1
ATOM 817 N N . ASN A 1 98 ? -4.726 32.407 28.735 1.00 44.00 98 ASN A N 1
ATOM 818 C CA . ASN A 1 98 ? -4.659 33.809 29.133 1.00 44.00 98 ASN A CA 1
ATOM 819 C C . ASN A 1 98 ? -3.319 34.300 28.580 1.00 44.00 98 ASN A C 1
ATOM 821 O O . ASN A 1 98 ? -2.268 33.830 29.019 1.00 44.00 98 ASN A O 1
ATOM 825 N N . THR A 1 99 ? -3.358 35.128 27.542 1.00 51.06 99 THR A N 1
ATOM 826 C CA . THR A 1 99 ? -2.180 35.816 27.037 1.00 51.06 99 THR A CA 1
ATOM 827 C C . THR A 1 99 ? -1.660 36.643 28.200 1.00 51.06 99 THR A C 1
ATOM 829 O O . THR A 1 99 ? -2.211 37.695 28.514 1.00 51.06 99 THR A O 1
ATOM 832 N N . THR A 1 100 ? -0.648 36.145 28.907 1.00 48.31 100 THR A N 1
ATOM 833 C CA . THR A 1 100 ? 0.222 37.016 29.684 1.00 48.31 100 THR A CA 1
ATOM 834 C C . THR A 1 100 ? 0.818 37.971 28.668 1.00 48.31 100 THR A C 1
ATOM 836 O O . THR A 1 100 ? 1.676 37.579 27.875 1.00 48.31 100 THR A O 1
ATOM 839 N N . TYR A 1 101 ? 0.276 39.184 28.627 1.00 46.84 101 TYR A N 1
ATOM 840 C CA . TYR A 1 101 ? 0.949 40.319 28.032 1.00 46.84 101 TYR A CA 1
ATOM 841 C C . TYR A 1 101 ? 2.274 40.432 28.785 1.00 46.84 101 TYR A C 1
ATOM 843 O O . TYR A 1 101 ? 2.302 40.730 29.977 1.00 46.84 101 TYR A O 1
ATOM 851 N N . PHE A 1 102 ? 3.361 40.028 28.133 1.00 51.03 102 PHE A N 1
ATOM 852 C CA . PHE A 1 102 ? 4.691 40.383 28.593 1.00 51.03 102 PHE A CA 1
ATOM 853 C C . PHE A 1 102 ? 4.851 41.857 28.221 1.00 51.03 102 PHE A C 1
ATOM 855 O O . PHE A 1 102 ? 5.198 42.167 27.087 1.00 51.03 102 PHE A O 1
ATOM 862 N N . ASP A 1 103 ? 4.524 42.746 29.161 1.00 56.47 103 ASP A N 1
ATOM 863 C CA . ASP A 1 103 ? 4.669 44.206 29.025 1.00 56.47 103 ASP A CA 1
ATOM 864 C C . ASP A 1 103 ? 6.139 44.669 29.051 1.00 56.47 103 ASP A C 1
ATOM 866 O O . ASP A 1 103 ? 6.428 45.862 29.037 1.00 56.47 103 ASP A O 1
ATOM 870 N N . GLU A 1 104 ? 7.092 43.740 29.051 1.00 60.31 104 GLU A N 1
ATOM 871 C CA . GLU A 1 104 ? 8.511 44.047 28.963 1.00 60.31 104 GLU A CA 1
ATOM 872 C C . GLU A 1 104 ? 9.055 43.436 27.675 1.00 60.31 104 GLU A C 1
ATOM 874 O O . GLU A 1 104 ? 9.263 42.224 27.572 1.00 60.31 104 GLU A O 1
ATOM 879 N N . GLU A 1 105 ? 9.255 44.292 26.670 1.00 60.47 105 GLU A N 1
ATOM 880 C CA . GLU A 1 105 ? 10.064 43.963 25.503 1.00 60.47 105 GLU A CA 1
ATOM 881 C C . GLU A 1 105 ? 11.398 43.386 26.004 1.00 60.47 105 GLU A C 1
ATOM 883 O O . GLU A 1 105 ? 12.137 44.080 26.713 1.00 60.47 105 GLU A O 1
ATOM 888 N N . PRO A 1 106 ? 11.729 42.118 25.696 1.00 61.00 106 PRO A N 1
ATOM 889 C CA . PRO A 1 106 ? 13.014 41.574 26.086 1.00 61.00 106 PRO A CA 1
ATOM 890 C C . PRO A 1 106 ? 14.087 42.420 25.408 1.00 61.00 106 PRO A C 1
ATOM 892 O O . PRO A 1 106 ? 14.153 42.480 24.179 1.00 61.00 106 PRO A O 1
ATOM 895 N N . GLN A 1 107 ? 14.920 43.085 26.211 1.00 64.06 107 GLN A N 1
ATOM 896 C CA . GLN A 1 107 ? 16.094 43.787 25.712 1.00 64.06 107 GLN A CA 1
ATOM 897 C C . GLN A 1 107 ? 16.960 42.768 24.971 1.00 64.06 107 GLN A C 1
ATOM 899 O O . GLN A 1 107 ? 17.616 41.917 25.575 1.00 64.06 107 GLN A O 1
ATOM 904 N N . PHE A 1 108 ? 16.913 42.824 23.641 1.00 54.16 108 PHE A N 1
ATOM 905 C CA . PHE A 1 108 ? 17.773 42.046 22.770 1.00 54.16 108 PHE A CA 1
ATOM 906 C C . PHE A 1 108 ? 19.208 42.506 23.013 1.00 54.16 108 PHE A C 1
ATOM 908 O O . PHE A 1 108 ? 19.658 43.514 22.472 1.00 54.16 108 PHE A O 1
ATOM 915 N N . VAL A 1 109 ? 19.938 41.769 23.847 1.00 65.06 109 VAL A N 1
ATOM 916 C CA . VAL A 1 109 ? 21.394 41.867 23.870 1.00 65.06 109 VAL A CA 1
ATOM 917 C C . VAL A 1 109 ? 21.867 41.267 22.542 1.00 65.06 109 VAL A C 1
ATOM 919 O O . VAL A 1 109 ? 21.578 40.093 22.287 1.00 65.06 109 VAL A O 1
ATOM 922 N N . PRO A 1 110 ? 22.527 42.041 21.663 1.00 58.41 110 PRO A N 1
ATOM 923 C CA . PRO A 1 110 ? 22.974 41.522 20.382 1.00 58.41 110 PRO A CA 1
ATOM 924 C C . PRO A 1 110 ? 23.920 40.333 20.605 1.00 58.41 110 PRO A C 1
ATOM 926 O O . PRO A 1 110 ? 24.718 40.334 21.553 1.00 58.41 110 PRO A O 1
ATOM 929 N N . PRO A 1 111 ? 23.829 39.291 19.766 1.00 58.75 111 PRO A N 1
ATOM 930 C CA . PRO A 1 111 ? 24.666 38.115 19.902 1.00 58.75 111 PRO A CA 1
ATOM 931 C C . PRO A 1 111 ? 26.142 38.500 19.729 1.00 58.75 111 PRO A C 1
ATOM 933 O O . PRO A 1 111 ? 26.534 39.158 18.769 1.00 58.75 111 PRO A O 1
ATOM 936 N N . ILE A 1 112 ? 26.984 38.028 20.653 1.00 56.16 112 ILE A N 1
ATOM 937 C CA . ILE A 1 112 ? 28.447 38.247 20.699 1.00 56.16 112 ILE A CA 1
ATOM 938 C C . ILE A 1 112 ? 29.157 37.800 19.396 1.00 56.16 112 ILE A C 1
ATOM 940 O O . ILE A 1 112 ? 30.312 38.149 19.160 1.00 56.16 112 ILE A O 1
ATOM 944 N N . SER A 1 113 ? 28.464 37.080 18.510 1.00 55.41 113 SER A N 1
ATOM 945 C CA . SER A 1 113 ? 28.966 36.632 17.211 1.00 55.41 113 SER A CA 1
ATOM 946 C C . SER A 1 113 ? 29.314 37.759 16.233 1.00 55.41 113 SER A C 1
ATOM 948 O O . SER A 1 113 ? 30.192 37.548 15.400 1.00 55.41 113 SER A O 1
ATOM 950 N N . GLU A 1 114 ? 28.712 38.950 16.332 1.00 55.31 114 GLU A N 1
ATOM 951 C CA . GLU A 1 114 ? 29.061 40.059 15.421 1.00 55.31 114 GLU A CA 1
ATOM 952 C C . GLU A 1 114 ? 30.475 40.606 15.673 1.00 55.31 114 GLU A C 1
ATOM 954 O O . GLU A 1 114 ? 31.183 40.927 14.724 1.00 55.31 114 GLU A O 1
ATOM 959 N N . LYS A 1 115 ? 30.975 40.567 16.918 1.00 55.44 115 LYS A N 1
ATOM 960 C CA . LYS A 1 115 ? 32.363 40.971 17.222 1.00 55.44 115 LYS A CA 1
ATOM 961 C C . LYS A 1 115 ? 33.422 39.947 16.796 1.00 55.44 115 LYS A C 1
ATOM 963 O O . LYS A 1 115 ? 34.608 40.265 16.803 1.00 55.44 115 LYS A O 1
ATOM 968 N N . ILE A 1 116 ? 33.021 38.720 16.456 1.00 55.84 116 ILE A N 1
ATOM 969 C CA . ILE A 1 116 ? 33.945 37.661 16.015 1.00 55.84 116 ILE A CA 1
ATOM 970 C C . ILE A 1 116 ? 34.006 37.603 14.481 1.00 55.84 116 ILE A C 1
ATOM 972 O O . ILE A 1 116 ? 35.073 37.343 13.929 1.00 55.84 116 ILE A O 1
ATOM 976 N N . ALA A 1 117 ? 32.906 37.918 13.787 1.00 56.50 117 ALA A N 1
ATOM 977 C CA . ALA A 1 117 ? 32.871 37.970 12.325 1.00 56.50 117 ALA A CA 1
ATOM 978 C C . ALA A 1 117 ? 33.757 39.092 11.752 1.00 56.50 117 ALA A C 1
ATOM 980 O O . ALA A 1 117 ? 34.493 38.859 10.797 1.00 56.50 117 ALA A O 1
ATOM 981 N N . GLU A 1 118 ? 33.791 40.259 12.402 1.00 56.03 118 GLU A N 1
ATOM 982 C CA . GLU A 1 118 ? 34.597 41.406 11.952 1.00 56.03 118 GLU A CA 1
ATOM 983 C C . GLU A 1 118 ? 36.117 41.156 12.056 1.00 56.03 118 GLU A C 1
ATOM 985 O O . GLU A 1 118 ? 36.913 41.763 11.343 1.00 56.03 118 GLU A O 1
ATOM 990 N N . LYS A 1 119 ? 36.540 40.196 12.894 1.00 56.94 119 LYS A N 1
ATOM 991 C CA . LYS A 1 119 ? 37.951 39.807 13.040 1.00 56.94 119 LYS A CA 1
ATOM 992 C C . LYS A 1 119 ? 38.393 38.718 12.053 1.00 56.94 119 LYS A C 1
ATOM 994 O O . LYS A 1 119 ? 39.581 38.602 11.784 1.00 56.94 119 LYS A O 1
ATOM 999 N N . ALA A 1 120 ? 37.456 37.946 11.497 1.00 56.38 120 ALA A N 1
ATOM 1000 C CA . ALA A 1 120 ? 37.749 36.854 10.566 1.00 56.38 120 ALA A CA 1
ATOM 1001 C C . ALA A 1 120 ? 37.840 37.306 9.095 1.00 56.38 120 ALA A C 1
ATOM 1003 O O . ALA A 1 120 ? 38.393 36.584 8.263 1.00 56.38 120 ALA A O 1
ATOM 1004 N N . GLU A 1 121 ? 37.328 38.493 8.756 1.00 55.03 121 GLU A N 1
ATOM 1005 C CA . GLU A 1 121 ? 37.422 39.037 7.394 1.00 55.03 121 GLU A CA 1
ATOM 1006 C C . GLU A 1 121 ? 38.772 39.709 7.092 1.00 55.03 121 GLU A C 1
ATOM 1008 O O . GLU A 1 121 ? 39.130 39.844 5.924 1.00 55.03 121 GLU A O 1
ATOM 1013 N N . GLN A 1 122 ? 39.582 40.035 8.107 1.00 55.16 122 GLN A N 1
ATOM 1014 C CA . GLN A 1 122 ? 40.922 40.607 7.900 1.00 55.16 122 GLN A CA 1
ATOM 1015 C C . GLN A 1 122 ? 42.023 39.565 7.615 1.00 55.16 122 GLN A C 1
ATOM 1017 O O . GLN A 1 122 ? 43.088 39.939 7.133 1.00 55.16 122 GLN A O 1
ATOM 1022 N N . GLU A 1 123 ? 41.781 38.266 7.825 1.00 55.56 123 GLU A N 1
ATOM 1023 C CA . GLU A 1 123 ? 42.803 37.216 7.629 1.00 55.56 123 GLU A CA 1
ATOM 1024 C C . GLU A 1 123 ? 42.688 36.445 6.298 1.00 55.56 123 GLU A C 1
ATOM 1026 O O . GLU A 1 123 ? 43.549 35.628 5.988 1.00 55.56 123 GLU A O 1
ATOM 1031 N N . LYS A 1 124 ? 41.684 36.717 5.451 1.00 50.66 124 LYS A N 1
ATOM 1032 C CA . LYS A 1 124 ? 41.475 35.974 4.185 1.00 50.66 124 LYS A CA 1
ATOM 1033 C C . LYS A 1 124 ? 42.074 36.614 2.925 1.00 50.66 124 LYS A C 1
ATOM 1035 O O . LYS A 1 124 ? 41.763 36.168 1.823 1.00 50.66 124 LYS A O 1
ATOM 1040 N N . PHE A 1 125 ? 42.936 37.627 3.050 1.00 45.81 125 PHE A N 1
ATOM 1041 C CA . PHE A 1 125 ? 43.523 38.310 1.884 1.00 45.81 125 PHE A CA 1
ATOM 1042 C C . PHE A 1 125 ? 44.929 37.836 1.468 1.00 45.81 125 PHE A C 1
ATOM 1044 O O . PHE A 1 125 ? 45.458 38.342 0.486 1.00 45.81 125 PHE A O 1
ATOM 1051 N N . ASN A 1 126 ? 45.520 36.840 2.136 1.00 51.41 126 ASN A N 1
ATOM 1052 C CA . ASN A 1 126 ? 46.836 36.296 1.774 1.00 51.41 126 ASN A CA 1
ATOM 1053 C C . ASN A 1 126 ? 46.817 34.763 1.741 1.00 51.41 126 ASN A C 1
ATOM 1055 O O . ASN A 1 126 ? 47.326 34.130 2.650 1.00 51.41 126 ASN A O 1
ATOM 1059 N N . GLU A 1 127 ? 46.234 34.171 0.700 1.00 50.66 127 GLU A N 1
ATOM 1060 C CA . GLU A 1 127 ? 46.640 32.844 0.201 1.00 50.66 127 GLU A CA 1
ATOM 1061 C C . GLU A 1 127 ? 45.945 32.600 -1.143 1.00 50.66 127 GLU A C 1
ATOM 1063 O O . GLU A 1 127 ? 44.854 32.042 -1.250 1.00 50.66 127 GLU A O 1
ATOM 1068 N N . LYS A 1 128 ? 46.562 33.138 -2.196 1.00 46.91 128 LYS A N 1
ATOM 1069 C CA . LYS A 1 128 ? 46.149 32.939 -3.583 1.00 46.91 128 LYS A CA 1
ATOM 1070 C C . LYS A 1 128 ? 47.393 32.757 -4.446 1.00 46.91 128 LYS A C 1
ATOM 1072 O O . LYS A 1 128 ? 47.849 33.713 -5.061 1.00 46.91 128 LYS A O 1
ATOM 1077 N N . SER A 1 129 ? 47.913 31.537 -4.506 1.00 45.81 129 SER A N 1
ATOM 1078 C CA . SER A 1 129 ? 48.757 31.058 -5.608 1.00 45.81 129 SER A CA 1
ATOM 1079 C C . SER A 1 129 ? 49.009 29.556 -5.479 1.00 45.81 129 SER A C 1
ATOM 1081 O O . SER A 1 129 ? 49.128 29.067 -4.363 1.00 45.81 129 SER A O 1
ATOM 1083 N N . GLU A 1 130 ? 49.154 28.905 -6.637 1.00 43.84 130 GLU A N 1
ATOM 1084 C CA . GLU A 1 130 ? 49.550 27.503 -6.883 1.00 43.84 130 GLU A CA 1
ATOM 1085 C C . GLU A 1 130 ? 48.410 26.467 -6.877 1.00 43.84 130 GLU A C 1
ATOM 1087 O O . GLU A 1 130 ? 47.632 26.368 -5.939 1.00 43.84 130 GLU A O 1
ATOM 1092 N N . GLU A 1 131 ? 48.234 25.601 -7.871 1.00 42.62 131 GLU A N 1
ATOM 1093 C CA . GLU A 1 131 ? 48.720 25.506 -9.252 1.00 42.62 131 GLU A CA 1
ATOM 1094 C C . GLU A 1 131 ? 47.871 24.405 -9.915 1.00 42.62 131 GLU A C 1
ATOM 1096 O O . GLU A 1 131 ? 47.425 23.457 -9.263 1.00 42.62 131 GLU A O 1
ATOM 1101 N N . GLU A 1 132 ? 47.623 24.543 -11.214 1.00 47.91 132 GLU A N 1
ATOM 1102 C CA . GLU A 1 132 ? 46.949 23.563 -12.064 1.00 47.91 132 GLU A CA 1
ATOM 1103 C C . GLU A 1 132 ? 47.725 22.241 -12.146 1.00 47.91 132 GLU A C 1
ATOM 1105 O O . GLU A 1 132 ? 48.937 22.253 -12.335 1.00 47.91 132 GLU A O 1
ATOM 1110 N N . LYS A 1 133 ? 47.022 21.099 -12.186 1.00 44.72 133 LYS A N 1
ATOM 1111 C CA . LYS A 1 133 ? 47.471 19.942 -12.979 1.00 44.72 133 LYS A CA 1
ATOM 1112 C C . LYS A 1 133 ? 46.298 19.223 -13.638 1.00 44.72 133 LYS A C 1
ATOM 1114 O O . LYS A 1 133 ? 45.449 18.616 -12.992 1.00 44.72 133 LYS A O 1
ATOM 1119 N N . ILE A 1 134 ? 46.310 19.327 -14.961 1.00 44.00 134 ILE A N 1
ATOM 1120 C CA . ILE A 1 134 ? 45.490 18.633 -15.950 1.00 44.00 134 ILE A CA 1
ATOM 1121 C C . ILE A 1 134 ? 45.914 17.156 -15.983 1.00 44.00 134 ILE A C 1
ATOM 1123 O O . ILE A 1 134 ? 47.107 16.864 -16.051 1.00 44.00 134 ILE A O 1
ATOM 1127 N N . ILE A 1 135 ? 44.952 16.229 -15.967 1.00 43.00 135 ILE A N 1
ATOM 1128 C CA . ILE A 1 135 ? 45.170 14.818 -16.319 1.00 43.00 135 ILE A CA 1
ATOM 1129 C C . ILE A 1 135 ? 44.121 14.423 -17.364 1.00 43.00 135 ILE A C 1
ATOM 1131 O O . ILE A 1 135 ? 42.920 14.439 -17.096 1.00 43.00 135 ILE A O 1
ATOM 1135 N N . GLU A 1 136 ? 44.605 14.089 -18.561 1.00 56.94 136 GLU A N 1
ATOM 1136 C CA . GLU A 1 136 ? 43.867 13.445 -19.652 1.00 56.94 136 GLU A CA 1
ATOM 1137 C C . GLU A 1 136 ? 43.501 11.992 -19.302 1.00 56.94 136 GLU A C 1
ATOM 1139 O O . GLU A 1 136 ? 44.292 11.301 -18.655 1.00 56.94 136 GLU A O 1
ATOM 1144 N N . PRO A 1 137 ? 42.372 11.466 -19.811 1.00 57.25 137 PRO A N 1
ATOM 1145 C CA . PRO A 1 137 ? 42.239 10.029 -20.014 1.00 57.25 137 PRO A CA 1
ATOM 1146 C C . PRO A 1 137 ? 42.180 9.647 -21.501 1.00 57.25 137 PRO A C 1
ATOM 1148 O O . PRO A 1 137 ? 41.270 10.017 -22.246 1.00 57.25 137 PRO A O 1
ATOM 1151 N N . ASP A 1 138 ? 43.166 8.839 -21.885 1.00 44.94 138 ASP A N 1
ATOM 1152 C CA . ASP A 1 138 ? 43.339 8.188 -23.180 1.00 44.94 138 ASP A CA 1
ATOM 1153 C C . ASP A 1 138 ? 42.427 6.937 -23.324 1.00 44.94 138 ASP A C 1
ATOM 1155 O O . ASP A 1 138 ? 42.296 6.121 -22.414 1.00 44.94 138 ASP A O 1
ATOM 1159 N N . LYS A 1 139 ? 41.832 6.804 -24.516 1.00 45.69 139 LYS A N 1
ATOM 1160 C CA . LYS A 1 139 ? 41.567 5.589 -25.332 1.00 45.69 139 LYS A CA 1
ATOM 1161 C C . LYS A 1 139 ? 40.999 4.285 -24.724 1.00 45.69 139 LYS A C 1
ATOM 1163 O O . LYS A 1 139 ? 41.696 3.440 -24.178 1.00 45.69 139 LYS A O 1
ATOM 1168 N N . ILE A 1 140 ? 39.729 4.048 -25.071 1.00 43.31 140 ILE A N 1
ATOM 1169 C CA . ILE A 1 140 ? 39.196 2.966 -25.943 1.00 43.31 140 ILE A CA 1
ATOM 1170 C C . ILE A 1 140 ? 40.151 1.791 -26.284 1.00 43.31 140 ILE A C 1
ATOM 1172 O O . ILE A 1 140 ? 41.099 1.993 -27.040 1.00 43.31 140 ILE A O 1
ATOM 1176 N N . LEU A 1 141 ? 39.774 0.548 -25.921 1.00 45.94 141 LEU A N 1
ATOM 1177 C CA . LEU A 1 141 ? 39.674 -0.590 -26.864 1.00 45.94 141 LEU A CA 1
ATOM 1178 C C . LEU A 1 141 ? 38.947 -1.823 -26.290 1.00 45.94 141 LEU A C 1
ATOM 1180 O O . LEU A 1 141 ? 39.087 -2.203 -25.133 1.00 45.94 141 LEU A O 1
ATOM 1184 N N . GLU A 1 142 ? 38.147 -2.413 -27.174 1.00 44.72 142 GLU A N 1
ATOM 1185 C CA . GLU A 1 142 ? 37.263 -3.569 -27.048 1.00 44.72 142 GLU A CA 1
ATOM 1186 C C . GLU A 1 142 ? 37.982 -4.904 -26.789 1.00 44.72 142 GLU A C 1
ATOM 1188 O O . GLU A 1 142 ? 39.075 -5.137 -27.304 1.00 44.72 142 GLU A O 1
ATOM 1193 N N . LYS A 1 143 ? 37.275 -5.846 -26.143 1.00 41.88 143 LYS A N 1
ATOM 1194 C CA . LYS A 1 143 ? 37.034 -7.206 -26.675 1.00 41.88 143 LYS A CA 1
ATOM 1195 C C . LYS A 1 143 ? 35.988 -7.948 -25.832 1.00 41.88 143 LYS A C 1
ATOM 1197 O O . LYS A 1 143 ? 36.216 -8.269 -24.671 1.00 41.88 143 LYS A O 1
ATOM 1202 N N . LYS A 1 144 ? 34.829 -8.220 -26.442 1.00 43.25 144 LYS A N 1
ATOM 1203 C CA . LYS A 1 144 ? 33.857 -9.226 -25.992 1.00 43.25 144 LYS A CA 1
ATOM 1204 C C . LYS A 1 144 ? 34.204 -10.544 -26.672 1.00 43.25 144 LYS A C 1
ATOM 1206 O O . LYS A 1 144 ? 34.206 -10.601 -27.899 1.00 43.25 144 LYS A O 1
ATOM 1211 N N . GLU A 1 145 ? 34.439 -11.584 -25.886 1.00 45.97 145 GLU A N 1
ATOM 1212 C CA . GLU A 1 145 ? 34.483 -12.963 -26.365 1.00 45.97 145 GLU A CA 1
ATOM 1213 C C . GLU A 1 145 ? 33.145 -13.632 -26.024 1.00 45.97 145 GLU A C 1
ATOM 1215 O O . GLU A 1 145 ? 32.712 -13.656 -24.872 1.00 45.97 145 GLU A O 1
ATOM 1220 N N . ILE A 1 146 ? 32.450 -14.089 -27.064 1.00 37.28 146 ILE A N 1
ATOM 1221 C CA . ILE A 1 146 ? 31.217 -14.872 -26.999 1.00 37.28 146 ILE A CA 1
ATOM 1222 C C . ILE A 1 146 ? 31.646 -16.333 -27.121 1.00 37.28 146 ILE A C 1
ATOM 1224 O O . ILE A 1 146 ? 32.155 -16.728 -28.167 1.00 37.28 146 ILE A O 1
ATOM 1228 N N . VAL A 1 147 ? 31.436 -17.128 -26.072 1.00 47.00 147 VAL A N 1
ATOM 1229 C CA . VAL A 1 147 ? 31.583 -18.588 -26.134 1.00 47.00 147 VAL A CA 1
ATOM 1230 C C . VAL A 1 147 ? 30.218 -19.197 -26.451 1.00 47.00 147 VAL A C 1
ATOM 1232 O O . VAL A 1 147 ? 29.244 -19.008 -25.722 1.00 47.00 147 VAL A O 1
ATOM 1235 N N . GLU A 1 148 ? 30.166 -19.887 -27.591 1.00 37.41 148 GLU A N 1
ATOM 1236 C CA . GLU A 1 148 ? 29.049 -20.692 -28.081 1.00 37.41 148 GLU A CA 1
ATOM 1237 C C . GLU A 1 148 ? 28.666 -21.793 -27.082 1.00 37.41 148 GLU A C 1
ATOM 1239 O O . GLU A 1 148 ? 29.502 -22.603 -26.693 1.00 37.41 148 GLU A O 1
ATOM 1244 N N . ASN A 1 149 ? 27.373 -21.894 -26.762 1.00 37.72 149 ASN A N 1
ATOM 1245 C CA . ASN A 1 149 ? 26.785 -23.094 -26.171 1.00 37.72 149 ASN A CA 1
ATOM 1246 C C . ASN A 1 149 ? 25.983 -23.826 -27.257 1.00 37.72 149 ASN A C 1
ATOM 1248 O O . ASN A 1 149 ? 24.853 -23.456 -27.583 1.00 37.72 149 ASN A O 1
ATOM 1252 N N . LYS A 1 150 ? 26.593 -24.862 -27.837 1.00 44.12 150 LYS A N 1
ATOM 1253 C CA . LYS A 1 150 ? 25.913 -25.929 -28.574 1.00 44.12 150 LYS A CA 1
ATOM 1254 C C . LYS A 1 150 ? 25.820 -27.122 -27.640 1.00 44.12 150 LYS A C 1
ATOM 1256 O O . LYS A 1 150 ? 26.853 -27.668 -27.295 1.00 44.12 150 LYS A O 1
ATOM 1261 N N . GLU A 1 151 ? 24.601 -27.513 -27.291 1.00 47.31 151 GLU A N 1
ATOM 1262 C CA . GLU A 1 151 ? 24.138 -28.904 -27.197 1.00 47.31 151 GLU A CA 1
ATOM 1263 C C . GLU A 1 151 ? 22.810 -28.928 -26.445 1.00 47.31 151 GLU A C 1
ATOM 1265 O O . GLU A 1 151 ? 22.759 -28.593 -25.270 1.00 47.31 151 GLU A O 1
ATOM 1270 N N . GLN A 1 152 ? 21.736 -29.305 -27.147 1.00 37.19 152 GLN A N 1
ATOM 1271 C CA . GLN A 1 152 ? 20.663 -30.170 -26.641 1.00 37.19 152 GLN A CA 1
ATOM 1272 C C . GLN A 1 152 ? 19.584 -30.327 -27.723 1.00 37.19 152 GLN A C 1
ATOM 1274 O O . GLN A 1 152 ? 18.744 -29.461 -27.961 1.00 37.19 152 GLN A O 1
ATOM 1279 N N . LYS A 1 153 ? 19.628 -31.472 -28.407 1.00 43.12 153 LYS A N 1
ATOM 1280 C CA . LYS A 1 153 ? 18.503 -32.073 -29.130 1.00 43.12 153 LYS A CA 1
ATOM 1281 C C . LYS A 1 153 ? 18.518 -33.566 -28.814 1.00 43.12 153 LYS A C 1
ATOM 1283 O O . LYS A 1 153 ? 19.556 -34.185 -29.041 1.00 43.12 153 LYS A O 1
ATOM 1288 N N . LYS A 1 154 ? 17.363 -34.064 -28.350 1.00 45.53 154 LYS A N 1
ATOM 1289 C CA . LYS A 1 154 ? 16.942 -35.424 -27.920 1.00 45.53 154 LYS A CA 1
ATOM 1290 C C . LYS A 1 154 ? 16.331 -35.242 -26.519 1.00 45.53 154 LYS A C 1
ATOM 1292 O O . LYS A 1 154 ? 17.010 -34.715 -25.656 1.00 45.53 154 LYS A O 1
ATOM 1297 N N . ASP A 1 155 ? 15.049 -35.450 -26.238 1.00 43.03 155 ASP A N 1
ATOM 1298 C CA . ASP A 1 155 ? 14.074 -36.393 -26.777 1.00 43.03 155 ASP A CA 1
ATOM 1299 C C . ASP A 1 155 ? 12.652 -35.804 -26.709 1.00 43.03 155 ASP A C 1
ATOM 1301 O O . ASP A 1 155 ? 12.258 -35.196 -25.717 1.00 43.03 155 ASP A O 1
ATOM 1305 N N . ILE A 1 156 ? 11.859 -36.004 -27.763 1.00 47.06 156 ILE A N 1
ATOM 1306 C CA . ILE A 1 156 ? 10.409 -35.767 -27.775 1.00 47.06 156 ILE A CA 1
ATOM 1307 C C . ILE A 1 156 ? 9.799 -37.092 -28.212 1.00 47.06 156 ILE A C 1
ATOM 1309 O O . ILE A 1 156 ? 9.836 -37.383 -29.401 1.00 47.06 156 ILE A O 1
ATOM 1313 N N . ASN A 1 157 ? 9.348 -37.914 -27.258 1.00 49.19 157 ASN A N 1
ATOM 1314 C CA . ASN A 1 157 ? 8.351 -38.986 -27.445 1.00 49.19 157 ASN A CA 1
ATOM 1315 C C . ASN A 1 157 ? 8.053 -39.717 -26.116 1.00 49.19 157 ASN A C 1
ATOM 1317 O O . ASN A 1 157 ? 8.214 -40.933 -26.013 1.00 49.19 157 ASN A O 1
ATOM 1321 N N . GLN A 1 158 ? 7.611 -38.994 -25.076 1.00 51.44 158 GLN A N 1
ATOM 1322 C CA . GLN A 1 158 ? 7.133 -39.637 -23.836 1.00 51.44 158 GLN A CA 1
ATOM 1323 C C . GLN A 1 158 ? 6.001 -38.897 -23.091 1.00 51.44 158 GLN A C 1
ATOM 1325 O O . GLN A 1 158 ? 5.725 -39.202 -21.937 1.00 51.44 158 GLN A O 1
ATOM 1330 N N . THR A 1 159 ? 5.282 -37.973 -23.738 1.00 48.97 159 THR A N 1
ATOM 1331 C CA . THR A 1 159 ? 4.301 -37.087 -23.072 1.00 48.97 159 THR A CA 1
ATOM 1332 C C . THR A 1 159 ? 2.851 -37.586 -22.997 1.00 48.97 159 THR A C 1
ATOM 1334 O O . THR A 1 159 ? 2.041 -36.954 -22.325 1.00 48.97 159 THR A O 1
ATOM 1337 N N . ASP A 1 160 ? 2.497 -38.733 -23.586 1.00 54.44 160 ASP A N 1
ATOM 1338 C CA . ASP A 1 160 ? 1.088 -39.185 -23.612 1.00 54.44 160 ASP A CA 1
ATOM 1339 C C . ASP A 1 160 ? 0.704 -40.180 -22.500 1.00 54.44 160 ASP A C 1
ATOM 1341 O O . ASP A 1 160 ? -0.470 -40.523 -22.346 1.00 54.44 160 ASP A O 1
ATOM 1345 N N . LYS A 1 161 ? 1.667 -40.649 -21.692 1.00 55.31 161 LYS A N 1
ATOM 1346 C CA . LYS A 1 161 ? 1.392 -41.559 -20.560 1.00 55.31 161 LYS A CA 1
ATOM 1347 C C . LYS A 1 161 ? 1.320 -40.860 -19.198 1.00 55.31 161 LYS A C 1
ATOM 1349 O O . LYS A 1 161 ? 0.655 -41.383 -18.308 1.00 55.31 161 LYS A O 1
ATOM 1354 N N . GLU A 1 162 ? 1.917 -39.679 -19.038 1.00 55.84 162 GLU A N 1
ATOM 1355 C CA . GLU A 1 162 ? 1.868 -38.925 -17.772 1.00 55.84 162 GLU A CA 1
ATOM 1356 C C . GLU A 1 162 ? 0.573 -38.117 -17.598 1.00 55.84 162 GLU A C 1
ATOM 1358 O O . GLU A 1 162 ? 0.076 -37.995 -16.478 1.00 55.84 162 GLU A O 1
ATOM 1363 N N . SER A 1 163 ? -0.054 -37.660 -18.687 1.00 59.09 163 SER A N 1
ATOM 1364 C CA . SER A 1 163 ? -1.302 -36.879 -18.629 1.00 59.09 163 SER A CA 1
ATOM 1365 C C . SER A 1 163 ? -2.472 -37.656 -18.005 1.00 59.09 163 SER A C 1
ATOM 1367 O O . SER A 1 163 ? -3.211 -37.106 -17.191 1.00 59.09 163 SER A O 1
ATOM 1369 N N . LYS A 1 164 ? -2.578 -38.967 -18.265 1.00 62.88 164 LYS A N 1
ATOM 1370 C CA . LYS A 1 164 ? -3.612 -39.830 -17.657 1.00 62.88 164 LYS A CA 1
ATOM 1371 C C . LYS A 1 164 ? -3.375 -40.136 -16.175 1.00 62.88 164 LYS A C 1
ATOM 1373 O O . LYS A 1 164 ? -4.311 -40.508 -15.470 1.00 62.88 164 LYS A O 1
ATOM 1378 N N . PHE A 1 165 ? -2.139 -40.003 -15.688 1.00 62.44 165 PHE A N 1
ATOM 1379 C CA . PHE A 1 165 ? -1.823 -40.229 -14.274 1.00 62.44 165 PHE A CA 1
ATOM 1380 C C . PHE A 1 165 ? -2.092 -38.980 -13.420 1.00 62.44 165 PHE A C 1
ATOM 1382 O O . PHE A 1 165 ? -2.426 -39.100 -12.240 1.00 62.44 165 PHE A O 1
ATOM 1389 N N . ILE A 1 166 ? -1.996 -37.791 -14.023 1.00 67.31 166 ILE A N 1
ATOM 1390 C CA . ILE A 1 166 ? -2.277 -36.509 -13.364 1.00 67.31 166 ILE A CA 1
ATOM 1391 C C . ILE A 1 166 ? -3.791 -36.319 -13.172 1.00 67.31 166 ILE A C 1
ATOM 1393 O O . ILE A 1 166 ? -4.216 -35.998 -12.063 1.00 67.31 166 ILE A O 1
ATOM 1397 N N . GLU A 1 167 ? -4.616 -36.646 -14.172 1.00 70.62 167 GLU A N 1
ATOM 1398 C CA . GLU A 1 167 ? -6.084 -36.521 -14.082 1.00 70.62 167 GLU A CA 1
ATOM 1399 C C . GLU A 1 167 ? -6.685 -37.356 -12.934 1.00 70.62 167 GLU A C 1
ATOM 1401 O O . GLU A 1 167 ? -7.520 -36.877 -12.166 1.00 70.62 167 GLU A O 1
ATOM 1406 N N . LYS A 1 168 ? -6.185 -38.583 -12.729 1.00 76.88 168 LYS A N 1
ATOM 1407 C CA . LYS A 1 168 ? -6.668 -39.472 -11.659 1.00 76.88 168 LYS A CA 1
ATOM 1408 C C . LYS A 1 168 ? -6.251 -39.010 -10.255 1.00 76.88 168 LYS A C 1
ATOM 1410 O O . LYS A 1 168 ? -6.965 -39.273 -9.287 1.00 76.88 168 LYS A O 1
ATOM 1415 N N . LYS A 1 169 ? -5.113 -38.316 -10.125 1.00 78.12 169 LYS A N 1
ATOM 1416 C CA . LYS A 1 169 ? -4.671 -37.718 -8.852 1.00 78.12 169 LYS A CA 1
ATOM 1417 C C . LYS A 1 169 ? -5.475 -36.468 -8.496 1.00 78.12 169 LYS A C 1
ATOM 1419 O O . LYS A 1 169 ? -5.778 -36.268 -7.321 1.00 78.12 169 LYS A O 1
ATOM 1424 N N . GLU A 1 170 ? -5.856 -35.659 -9.480 1.00 78.12 170 GLU A N 1
ATOM 1425 C CA . GLU A 1 170 ? -6.690 -34.477 -9.239 1.00 78.12 170 GLU A CA 1
ATOM 1426 C C . GLU A 1 170 ? -8.109 -34.842 -8.792 1.00 78.12 170 GLU A C 1
ATOM 1428 O O . GLU A 1 170 ? -8.671 -34.181 -7.917 1.00 78.12 170 GLU A O 1
ATOM 1433 N N . GLU A 1 171 ? -8.681 -35.918 -9.330 1.00 80.25 171 GLU A N 1
ATOM 1434 C CA . GLU A 1 171 ? -10.021 -36.368 -8.944 1.00 80.25 171 GLU A CA 1
ATOM 1435 C C . GLU A 1 171 ? -10.054 -36.897 -7.497 1.00 80.25 171 GLU A C 1
ATOM 1437 O O . GLU A 1 171 ? -10.943 -36.535 -6.724 1.00 80.25 171 GLU A O 1
ATOM 1442 N N . GLN A 1 172 ? -9.017 -37.637 -7.078 1.00 82.00 172 GLN A N 1
ATOM 1443 C CA . GLN A 1 172 ? -8.858 -38.085 -5.686 1.00 82.00 172 GLN A CA 1
ATOM 1444 C C . GLN A 1 172 ? -8.627 -36.918 -4.708 1.00 82.00 172 GLN A C 1
ATOM 1446 O O . GLN A 1 172 ? -9.150 -36.923 -3.586 1.00 82.00 172 GLN A O 1
ATOM 1451 N N . ALA A 1 173 ? -7.892 -35.881 -5.124 1.00 79.31 173 ALA A N 1
ATOM 1452 C CA . ALA A 1 173 ? -7.682 -34.685 -4.308 1.00 79.31 173 ALA A CA 1
ATOM 1453 C C . ALA A 1 173 ? -8.992 -33.907 -4.080 1.00 79.31 173 ALA A C 1
ATOM 1455 O O . ALA A 1 173 ? -9.266 -33.476 -2.957 1.00 79.31 173 ALA A O 1
ATOM 1456 N N . LYS A 1 174 ? -9.848 -33.798 -5.105 1.00 85.38 174 LYS A N 1
ATOM 1457 C CA . LYS A 1 174 ? -11.155 -33.125 -5.006 1.00 85.38 174 LYS A CA 1
ATOM 1458 C C . LYS A 1 174 ? -12.108 -33.849 -4.051 1.00 85.38 174 LYS A C 1
ATOM 1460 O O . LYS A 1 174 ? -12.728 -33.195 -3.213 1.00 85.38 174 LYS A O 1
ATOM 1465 N N . THR A 1 175 ? -12.168 -35.183 -4.096 1.00 86.94 175 THR A N 1
ATOM 1466 C CA . THR A 1 175 ? -13.008 -35.961 -3.165 1.00 86.94 175 THR A CA 1
ATOM 1467 C C . THR A 1 175 ? -12.553 -35.840 -1.710 1.00 86.94 175 THR A C 1
ATOM 1469 O O . THR A 1 175 ? -13.390 -35.769 -0.809 1.00 86.94 175 THR A O 1
ATOM 1472 N N . THR A 1 176 ? -11.241 -35.752 -1.473 1.00 86.38 176 THR A N 1
ATOM 1473 C CA . THR A 1 176 ? -10.684 -35.625 -0.115 1.00 86.38 176 THR A CA 1
ATOM 1474 C C . THR A 1 176 ? -10.973 -34.240 0.478 1.00 86.38 176 THR A C 1
ATOM 1476 O O . THR A 1 176 ? -11.347 -34.125 1.646 1.00 86.38 176 THR A O 1
ATOM 1479 N N . LEU A 1 177 ? -10.887 -33.184 -0.342 1.00 85.38 177 LEU A N 1
ATOM 1480 C CA . LEU A 1 177 ? -11.200 -31.813 0.070 1.00 85.38 177 LEU A CA 1
ATOM 1481 C C . LEU A 1 177 ? -12.686 -31.645 0.433 1.00 85.38 177 LEU A C 1
ATOM 1483 O O . LEU A 1 177 ? -13.015 -31.014 1.438 1.00 85.38 177 LEU A O 1
ATOM 1487 N N . GLU A 1 178 ? -13.593 -32.238 -0.348 1.00 88.75 178 GLU A N 1
ATOM 1488 C CA . GLU A 1 178 ? -15.034 -32.135 -0.094 1.00 88.75 178 GLU A CA 1
ATOM 1489 C C . GLU A 1 178 ? -15.450 -32.872 1.193 1.00 88.75 178 GLU A C 1
ATOM 1491 O O . GLU A 1 178 ? -16.302 -32.389 1.945 1.00 88.75 178 GLU A O 1
ATOM 1496 N N . GLN A 1 179 ? -14.820 -34.013 1.497 1.00 90.31 179 GLN A N 1
ATOM 1497 C CA . GLN A 1 179 ? -15.040 -34.732 2.757 1.00 90.31 179 GLN A CA 1
ATOM 1498 C C . GLN A 1 179 ? -14.537 -33.938 3.971 1.00 90.31 179 GLN A C 1
ATOM 1500 O O . GLN A 1 179 ? -15.264 -33.829 4.962 1.00 90.31 179 GLN A O 1
ATOM 1505 N N . ALA A 1 180 ? -13.361 -33.308 3.876 1.00 88.56 180 ALA A N 1
ATOM 1506 C CA . ALA A 1 180 ? -12.821 -32.464 4.943 1.00 88.56 180 ALA A CA 1
ATOM 1507 C C . ALA A 1 180 ? -13.718 -31.243 5.232 1.00 88.56 180 ALA A C 1
ATOM 1509 O O . ALA A 1 180 ? -13.992 -30.921 6.389 1.00 88.56 180 ALA A O 1
ATOM 1510 N N . GLN A 1 181 ? -14.261 -30.601 4.192 1.00 87.88 181 GLN A N 1
ATOM 1511 C CA . GLN A 1 181 ? -15.191 -29.477 4.355 1.00 87.88 181 GLN A CA 1
ATOM 1512 C C . GLN A 1 181 ? -16.524 -29.893 4.996 1.00 87.88 181 GLN A C 1
ATOM 1514 O O . GLN A 1 181 ? -17.102 -29.126 5.772 1.00 87.88 181 GLN A O 1
ATOM 1519 N N . LYS A 1 182 ? -17.025 -31.101 4.699 1.00 90.81 182 LYS A N 1
ATOM 1520 C CA . LYS A 1 182 ? -18.243 -31.637 5.330 1.00 90.81 182 LYS A CA 1
ATOM 1521 C C . LYS A 1 182 ? -18.031 -31.930 6.817 1.00 90.81 182 LYS A C 1
ATOM 1523 O O . LYS A 1 182 ? -18.926 -31.624 7.602 1.00 90.81 182 LYS A O 1
ATOM 1528 N N . GLN A 1 183 ? -16.864 -32.445 7.208 1.00 90.50 183 GLN A N 1
ATOM 1529 C CA . GLN A 1 183 ? -16.522 -32.668 8.619 1.00 90.50 183 GLN A CA 1
ATOM 1530 C C . GLN A 1 183 ? -16.381 -31.347 9.390 1.00 90.50 183 GLN A C 1
ATOM 1532 O O . GLN A 1 183 ? -17.057 -31.166 10.399 1.00 90.50 183 GLN A O 1
ATOM 1537 N N . ALA A 1 184 ? -15.650 -30.364 8.851 1.00 88.88 184 ALA A N 1
ATOM 1538 C CA . ALA A 1 184 ? -15.477 -29.061 9.503 1.00 88.88 184 ALA A CA 1
ATOM 1539 C C . ALA A 1 184 ? -16.814 -28.341 9.778 1.00 88.88 184 ALA A C 1
ATOM 1541 O O . ALA A 1 184 ? -17.017 -27.764 10.846 1.00 88.88 184 ALA A O 1
ATOM 1542 N N . LYS A 1 185 ? -17.777 -28.419 8.847 1.00 89.75 185 LYS A N 1
ATOM 1543 C CA . LYS A 1 185 ? -19.125 -27.855 9.050 1.00 89.75 185 LYS A CA 1
ATOM 1544 C C . LYS A 1 185 ? -19.909 -28.563 10.160 1.00 89.75 185 LYS A C 1
ATOM 1546 O O . LYS A 1 185 ? -20.723 -27.922 10.826 1.00 89.75 185 LYS A O 1
ATOM 1551 N N . GLN A 1 186 ? -19.705 -29.866 10.352 1.00 91.25 186 GLN A N 1
ATOM 1552 C CA . GLN A 1 186 ? -20.358 -30.615 11.428 1.00 91.25 186 GLN A CA 1
ATOM 1553 C C . GLN A 1 186 ? -19.769 -30.270 12.798 1.00 91.25 186 GLN A C 1
ATOM 1555 O O . GLN A 1 186 ? -20.533 -30.149 13.756 1.00 91.25 186 GLN A O 1
ATOM 1560 N N . ASP A 1 187 ? -18.457 -30.051 12.882 1.00 90.06 187 ASP A N 1
ATOM 1561 C CA . ASP A 1 187 ? -17.783 -29.713 14.138 1.00 90.06 187 ASP A CA 1
ATOM 1562 C C . ASP A 1 187 ? -18.138 -28.298 14.615 1.00 90.06 187 ASP A C 1
ATOM 1564 O O . ASP A 1 187 ? -18.552 -28.130 15.762 1.00 90.06 187 ASP A O 1
ATOM 1568 N N . ILE A 1 188 ? -18.166 -27.312 13.709 1.00 88.12 188 ILE A N 1
ATOM 1569 C CA . ILE A 1 188 ? -18.624 -25.943 14.022 1.00 88.12 188 ILE A CA 1
ATOM 1570 C C . ILE A 1 188 ? -20.073 -25.950 14.537 1.00 88.12 188 ILE A C 1
ATOM 1572 O O . ILE A 1 188 ? -20.426 -25.236 15.476 1.00 88.12 188 ILE A O 1
ATOM 1576 N N . LYS A 1 189 ? -20.941 -26.790 13.954 1.00 92.25 189 LYS A N 1
ATOM 1577 C CA . LYS A 1 189 ? -22.341 -26.893 14.391 1.00 92.25 189 LYS A CA 1
ATOM 1578 C C . LYS A 1 189 ? -22.469 -27.475 15.805 1.00 92.25 189 LYS A C 1
ATOM 1580 O O . LYS A 1 189 ? -23.397 -27.095 16.518 1.00 92.25 189 LYS A O 1
ATOM 1585 N N . LYS A 1 190 ? -21.568 -28.376 16.213 1.00 91.25 190 LYS A N 1
ATOM 1586 C CA . LYS A 1 190 ? -21.531 -28.920 17.582 1.00 91.25 190 LYS A CA 1
ATOM 1587 C C . LYS A 1 190 ? -21.043 -27.873 18.584 1.00 91.25 190 LYS A C 1
ATOM 1589 O O . LYS A 1 190 ? -21.677 -27.719 19.623 1.00 91.25 190 LYS A O 1
ATOM 1594 N N . GLU A 1 191 ? -20.011 -27.109 18.236 1.00 88.75 191 GLU A N 1
ATOM 1595 C CA . GLU A 1 191 ? -19.437 -26.068 19.099 1.00 88.75 191 GLU A CA 1
ATOM 1596 C C . GLU A 1 191 ? -20.433 -24.927 19.376 1.00 88.75 191 GLU A C 1
ATOM 1598 O O . GLU A 1 191 ? -20.644 -24.538 20.525 1.00 88.75 191 GLU A O 1
ATOM 1603 N N . ILE A 1 192 ? -21.168 -24.471 18.353 1.00 84.94 192 ILE A N 1
ATOM 1604 C CA . ILE A 1 192 ? -22.236 -23.467 18.519 1.00 84.94 192 ILE A CA 1
ATOM 1605 C C . ILE A 1 192 ? -23.344 -23.975 19.458 1.00 84.94 192 ILE A C 1
ATOM 1607 O O . ILE A 1 192 ? -23.905 -23.207 20.244 1.00 84.94 192 ILE A O 1
ATOM 1611 N N . LEU A 1 193 ? -23.671 -25.271 19.401 1.00 87.81 193 LEU A N 1
ATOM 1612 C CA . LEU A 1 193 ? -24.686 -25.868 20.271 1.00 87.81 193 LEU A CA 1
ATOM 1613 C C . LEU A 1 193 ? -24.223 -25.943 21.737 1.00 87.81 193 LEU A C 1
ATOM 1615 O O . LEU A 1 193 ? -25.054 -25.903 22.646 1.00 87.81 193 LEU A O 1
ATOM 1619 N N . GLU A 1 194 ? -22.916 -26.055 21.967 1.00 86.00 194 GLU A N 1
ATOM 1620 C CA . GLU A 1 194 ? -22.313 -26.129 23.297 1.00 86.00 194 GLU A CA 1
ATOM 1621 C C . GLU A 1 194 ? -22.201 -24.747 23.953 1.00 86.00 194 GLU A C 1
ATOM 1623 O O . GLU A 1 194 ? -22.580 -24.595 25.117 1.00 86.00 194 GLU A O 1
ATOM 1628 N N . ILE A 1 195 ? -21.835 -23.714 23.187 1.00 79.44 195 ILE A N 1
ATOM 1629 C CA . ILE A 1 195 ? -21.826 -22.314 23.650 1.00 79.44 195 ILE A CA 1
ATOM 1630 C C . ILE A 1 195 ? -23.232 -21.886 24.091 1.00 79.44 195 ILE A C 1
ATOM 1632 O O . ILE A 1 195 ? -23.412 -21.333 25.177 1.00 79.44 195 ILE A O 1
ATOM 1636 N N . LYS A 1 196 ? -24.264 -22.253 23.320 1.00 80.62 196 LYS A N 1
ATOM 1637 C CA . LYS A 1 196 ? -25.660 -21.906 23.633 1.00 80.62 196 LYS A CA 1
ATOM 1638 C C . LYS A 1 196 ? -26.189 -22.565 24.917 1.00 80.62 196 LYS A C 1
ATOM 1640 O O . LYS A 1 196 ? -27.164 -22.086 25.489 1.00 80.62 196 LYS A O 1
ATOM 1645 N N . LYS A 1 197 ? -25.557 -23.646 25.397 1.00 78.06 197 LYS A N 1
ATOM 1646 C CA . LYS A 1 197 ? -25.892 -24.287 26.684 1.00 78.06 197 LYS A CA 1
ATOM 1647 C C . LYS A 1 197 ? -25.214 -23.627 27.889 1.00 78.06 197 LYS A C 1
ATOM 1649 O O . LYS A 1 197 ? -25.658 -23.851 29.013 1.00 78.06 197 LYS A O 1
ATOM 1654 N N . GLN A 1 198 ? -24.160 -22.835 27.690 1.00 69.56 198 GLN A N 1
ATOM 1655 C CA . GLN A 1 198 ? -23.426 -22.198 28.790 1.00 69.56 198 GLN A CA 1
ATOM 1656 C C . GLN A 1 198 ? -23.987 -20.820 29.181 1.00 69.56 198 GLN A C 1
ATOM 1658 O O . GLN A 1 198 ? -23.767 -20.377 30.308 1.00 69.56 198 GLN A O 1
ATOM 1663 N N . GLU A 1 199 ? -24.774 -20.172 28.318 1.00 59.12 199 GLU A N 1
ATOM 1664 C CA . GLU A 1 199 ? -25.307 -18.821 28.561 1.00 59.12 199 GLU A CA 1
ATOM 1665 C C . GLU A 1 199 ? -26.524 -18.754 29.507 1.00 59.12 199 GLU A C 1
ATOM 1667 O O . GLU A 1 199 ? -26.926 -17.666 29.909 1.00 59.12 199 GLU A O 1
ATOM 1672 N N . THR A 1 200 ? -27.097 -19.880 29.950 1.00 55.72 200 THR A N 1
ATOM 1673 C CA . THR A 1 200 ? -28.290 -19.875 30.826 1.00 55.72 200 THR A CA 1
ATOM 1674 C C . THR A 1 200 ? -27.994 -19.944 32.329 1.00 55.72 200 THR A C 1
ATOM 1676 O O . THR A 1 200 ? -28.883 -20.290 33.106 1.00 55.72 200 THR A O 1
ATOM 1679 N N . LYS A 1 201 ? -26.776 -19.624 32.791 1.00 53.31 201 LYS A N 1
ATOM 1680 C CA . LYS A 1 201 ? -26.489 -19.526 34.237 1.00 53.31 201 LYS A CA 1
ATOM 1681 C C . LYS A 1 201 ? -26.363 -18.061 34.687 1.00 53.31 201 LYS A C 1
ATOM 1683 O O . LYS A 1 201 ? -25.409 -17.395 34.284 1.00 53.31 201 LYS A O 1
ATOM 1688 N N . PRO A 1 202 ? -27.276 -17.553 35.538 1.00 49.78 202 PRO A N 1
ATOM 1689 C CA . PRO A 1 202 ? -27.220 -16.180 36.031 1.00 49.78 202 PRO A CA 1
ATOM 1690 C C . PRO A 1 202 ? -26.027 -15.996 36.981 1.00 49.78 202 PRO A C 1
ATOM 1692 O O . PRO A 1 202 ? -25.904 -16.696 37.986 1.00 49.78 202 PRO A O 1
ATOM 1695 N N . LYS A 1 203 ? -25.130 -15.057 36.654 1.00 49.53 203 LYS A N 1
ATOM 1696 C CA . LYS A 1 203 ? -24.015 -14.640 37.518 1.00 49.53 203 LYS A CA 1
ATOM 1697 C C . LYS A 1 203 ? -24.464 -13.502 38.437 1.00 49.53 203 LYS A C 1
ATOM 1699 O O . LYS A 1 203 ? -24.709 -12.391 37.975 1.00 49.53 203 LYS A O 1
ATOM 1704 N N . GLU A 1 204 ? -24.513 -13.779 39.738 1.00 47.59 204 GLU A N 1
ATOM 1705 C CA . GLU A 1 204 ? -24.581 -12.771 40.799 1.00 47.59 204 GLU A CA 1
ATOM 1706 C C . GLU A 1 204 ? -23.304 -11.917 40.808 1.00 47.59 204 GLU A C 1
ATOM 1708 O O . GLU A 1 204 ? -22.191 -12.420 40.977 1.00 47.59 204 GLU A O 1
ATOM 1713 N N . VAL A 1 205 ? -23.463 -10.604 40.638 1.00 47.12 205 VAL A N 1
ATOM 1714 C CA . VAL A 1 205 ? -22.369 -9.629 40.675 1.00 47.12 205 VAL A CA 1
ATOM 1715 C C . VAL A 1 205 ? -22.245 -9.066 42.092 1.00 47.12 205 VAL A C 1
ATOM 1717 O O . VAL A 1 205 ? -23.063 -8.256 42.527 1.00 47.12 205 VAL A O 1
ATOM 1720 N N . LYS A 1 206 ? -21.192 -9.469 42.813 1.00 44.81 206 LYS A N 1
ATOM 1721 C CA . LYS A 1 206 ? -20.753 -8.816 44.055 1.00 44.81 206 LYS A CA 1
ATOM 1722 C C . LYS A 1 206 ? -19.954 -7.554 43.724 1.00 44.81 206 LYS A C 1
ATOM 1724 O O . LYS A 1 206 ? -18.894 -7.626 43.109 1.00 44.81 206 LYS A O 1
ATOM 1729 N N . LYS A 1 207 ? -20.464 -6.403 44.172 1.00 43.75 207 LYS A N 1
ATOM 1730 C CA . LYS A 1 207 ? -19.752 -5.118 44.218 1.00 43.75 207 LYS A CA 1
ATOM 1731 C C . LYS A 1 207 ? -18.586 -5.211 45.208 1.00 43.75 207 LYS A C 1
ATOM 1733 O O . LYS A 1 207 ? -18.805 -5.516 46.376 1.00 43.75 207 LYS A O 1
ATOM 1738 N N . GLN A 1 208 ? -17.375 -4.902 44.754 1.00 45.00 208 GLN A N 1
ATOM 1739 C CA . GLN A 1 208 ? -16.245 -4.578 45.622 1.00 45.00 208 GLN A CA 1
ATOM 1740 C C . GLN A 1 208 ? -15.769 -3.162 45.304 1.00 45.00 208 GLN A C 1
ATOM 1742 O O . GLN A 1 208 ? -15.462 -2.828 44.162 1.00 45.00 208 GLN A O 1
ATOM 1747 N N . GLU A 1 209 ? -15.779 -2.329 46.339 1.00 40.62 209 GLU A N 1
ATOM 1748 C CA . GLU A 1 209 ? -15.319 -0.947 46.342 1.00 40.62 209 GLU A CA 1
ATOM 1749 C C . GLU A 1 209 ? -13.786 -0.903 46.362 1.00 40.62 209 GLU A C 1
ATOM 1751 O O . GLU A 1 209 ? -13.147 -1.507 47.223 1.00 40.62 209 GLU A O 1
ATOM 1756 N N . ILE A 1 210 ? -13.190 -0.157 45.431 1.00 42.59 210 ILE A N 1
ATOM 1757 C CA . ILE A 1 210 ? -11.750 0.109 45.395 1.00 42.59 210 ILE A CA 1
ATOM 1758 C C . ILE A 1 210 ? -11.509 1.472 46.051 1.00 42.59 210 ILE A C 1
ATOM 1760 O O . ILE A 1 210 ? -11.854 2.513 45.493 1.00 42.59 210 ILE A O 1
ATOM 1764 N N . LYS A 1 211 ? -10.898 1.466 47.241 1.00 44.66 211 LYS A N 1
ATOM 1765 C CA . LYS A 1 211 ? -10.348 2.659 47.899 1.00 44.66 211 LYS A CA 1
ATOM 1766 C C . LYS A 1 211 ? -8.928 2.899 47.380 1.00 44.66 211 LYS A C 1
ATOM 1768 O O . LYS A 1 211 ? -8.034 2.099 47.639 1.00 44.66 211 LYS A O 1
ATOM 1773 N N . ILE A 1 212 ? -8.723 3.998 46.655 1.00 43.00 212 ILE A N 1
ATOM 1774 C CA . ILE A 1 212 ? -7.404 4.437 46.179 1.00 43.00 212 ILE A CA 1
ATOM 1775 C C . ILE A 1 212 ? -6.802 5.369 47.235 1.00 43.00 212 ILE A C 1
ATOM 1777 O O . ILE A 1 212 ? -7.292 6.476 47.450 1.00 43.00 212 ILE A O 1
ATOM 1781 N N . ALA A 1 213 ? -5.746 4.903 47.902 1.00 44.53 213 ALA A N 1
ATOM 1782 C CA . ALA A 1 213 ? -4.966 5.674 48.861 1.00 44.53 213 ALA A CA 1
ATOM 1783 C C . ALA A 1 213 ? -3.942 6.565 48.136 1.00 44.53 213 ALA A C 1
ATOM 1785 O O . ALA A 1 213 ? -3.104 6.088 47.371 1.00 44.53 213 ALA A O 1
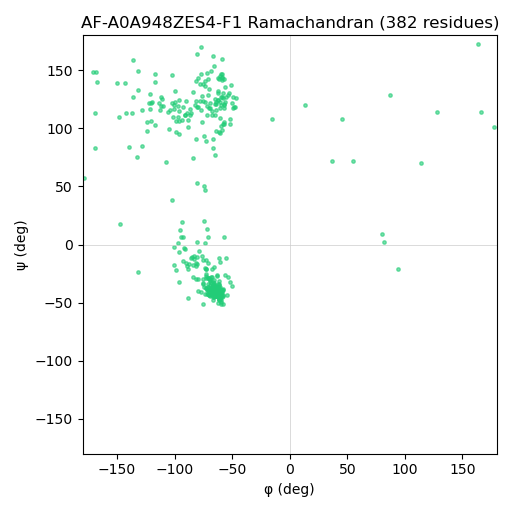ATOM 1786 N N . GLN A 1 214 ? -4.014 7.868 48.398 1.00 48.50 214 GLN A N 1
ATOM 1787 C CA . GLN A 1 214 ? -2.997 8.854 48.046 1.00 48.50 214 GLN A CA 1
ATOM 1788 C C . GLN A 1 214 ? -1.896 8.825 49.110 1.00 48.50 214 GLN A C 1
ATOM 1790 O O . GLN A 1 214 ? -2.177 9.107 50.267 1.00 48.50 214 GLN A O 1
ATOM 1795 N N . ASN A 1 215 ? -0.652 8.530 48.729 1.00 46.81 215 ASN A N 1
ATOM 1796 C CA . ASN A 1 215 ? 0.529 8.856 49.531 1.00 46.81 215 ASN A CA 1
ATOM 1797 C C . ASN A 1 215 ? 1.714 9.145 48.597 1.00 46.81 215 ASN A C 1
ATOM 1799 O O . ASN A 1 215 ? 2.239 8.251 47.939 1.00 46.81 215 ASN A O 1
ATOM 1803 N N . LYS A 1 216 ? 2.117 10.418 48.530 1.00 49.38 216 LYS A N 1
ATOM 1804 C CA . LYS A 1 216 ? 3.374 10.892 47.932 1.00 49.38 216 LYS A CA 1
ATOM 1805 C C . LYS A 1 216 ? 4.235 11.466 49.062 1.00 49.38 216 LYS A C 1
ATOM 1807 O O . LYS A 1 216 ? 3.785 12.432 49.678 1.00 49.38 216 LYS A O 1
ATOM 1812 N N . PRO A 1 217 ? 5.457 10.969 49.308 1.00 54.06 217 PRO A N 1
ATOM 1813 C CA . PRO A 1 217 ? 6.424 11.690 50.117 1.00 54.06 217 PRO A CA 1
ATOM 1814 C C . PRO A 1 217 ? 7.181 12.706 49.249 1.00 54.06 217 PRO A C 1
ATOM 1816 O O . PRO A 1 217 ? 7.652 12.393 48.155 1.00 54.06 217 PRO A O 1
ATOM 1819 N N . LYS A 1 218 ? 7.265 13.944 49.745 1.00 50.69 218 LYS A N 1
ATOM 1820 C CA . LYS A 1 218 ? 8.238 14.955 49.317 1.00 50.69 218 LYS A CA 1
ATOM 1821 C C . LYS A 1 218 ? 9.550 14.652 50.035 1.00 50.69 218 LYS A C 1
ATOM 1823 O O . LYS A 1 218 ? 9.583 14.727 51.258 1.00 50.69 218 LYS A O 1
ATOM 1828 N N . GLU A 1 219 ? 10.606 14.366 49.287 1.00 54.72 219 GLU A N 1
ATOM 1829 C CA . GLU A 1 219 ? 11.967 14.298 49.816 1.00 54.72 219 GLU A CA 1
ATOM 1830 C C . GLU A 1 219 ? 12.816 15.333 49.071 1.00 54.72 219 GLU A C 1
ATOM 1832 O O . GLU A 1 219 ? 13.079 15.223 47.873 1.00 54.72 219 GLU A O 1
ATOM 1837 N N . SER A 1 220 ? 13.138 16.416 49.775 1.00 53.38 220 SER A N 1
ATOM 1838 C CA . SER A 1 220 ? 14.021 17.490 49.333 1.00 53.38 220 SER A CA 1
ATOM 1839 C C . SER A 1 220 ? 15.464 17.119 49.670 1.00 53.38 220 SER A C 1
ATOM 1841 O O . SER A 1 220 ? 15.837 17.089 50.840 1.00 53.38 220 SER A O 1
ATOM 1843 N N . LEU A 1 221 ? 16.273 16.851 48.646 1.00 55.25 221 LEU A N 1
ATOM 1844 C CA . LEU A 1 221 ? 17.721 16.682 48.763 1.00 55.25 221 LEU A CA 1
ATOM 1845 C C . LEU A 1 221 ? 18.411 18.008 48.419 1.00 55.25 221 LEU A C 1
ATOM 1847 O O . LEU A 1 221 ? 18.671 18.297 47.253 1.00 55.25 221 LEU A O 1
ATOM 1851 N N . GLU A 1 222 ? 18.721 18.799 49.445 1.00 55.19 222 GLU A N 1
ATOM 1852 C CA . GLU A 1 222 ? 19.751 19.836 49.369 1.00 55.19 222 GLU A CA 1
ATOM 1853 C C . GLU A 1 222 ? 21.125 19.155 49.337 1.00 55.19 222 GLU A C 1
ATOM 1855 O O . GLU A 1 222 ? 21.567 18.557 50.320 1.00 55.19 222 GLU A O 1
ATOM 1860 N N . LYS A 1 223 ? 21.819 19.233 48.199 1.00 54.06 223 LYS A N 1
ATOM 1861 C CA . LYS A 1 223 ? 23.248 18.923 48.118 1.00 54.06 223 LYS A CA 1
ATOM 1862 C C . LYS A 1 223 ? 24.026 20.230 48.021 1.00 54.06 223 LYS A C 1
ATOM 1864 O O . LYS A 1 223 ? 23.894 20.959 47.045 1.00 54.06 223 LYS A O 1
ATOM 1869 N N . LYS A 1 224 ? 24.841 20.485 49.047 1.00 54.53 224 LYS A N 1
ATOM 1870 C CA . LYS A 1 224 ? 25.930 21.469 49.048 1.00 54.53 224 LYS A CA 1
ATOM 1871 C C . LYS A 1 224 ? 26.887 21.168 47.893 1.00 54.53 224 LYS A C 1
ATOM 1873 O O . LYS A 1 224 ? 27.442 20.072 47.828 1.00 54.53 224 LYS A O 1
ATOM 1878 N N . GLU A 1 225 ? 27.086 22.142 47.017 1.00 49.38 225 GLU A N 1
ATOM 1879 C CA . GLU A 1 225 ? 28.145 22.119 46.011 1.00 49.38 225 GLU A CA 1
ATOM 1880 C C . GLU A 1 225 ? 29.426 22.690 46.629 1.00 49.38 225 GLU A C 1
ATOM 1882 O O . GLU A 1 225 ? 29.473 23.848 47.040 1.00 49.38 225 GLU A O 1
ATOM 1887 N N . GLU A 1 226 ? 30.467 21.864 46.725 1.00 61.91 226 GLU A N 1
ATOM 1888 C CA . GLU A 1 226 ? 31.828 22.338 46.977 1.00 61.91 226 GLU A CA 1
ATOM 1889 C C . GLU A 1 226 ? 32.460 22.822 45.659 1.00 61.91 226 GLU A C 1
ATOM 1891 O O . GLU A 1 226 ? 32.273 22.178 44.617 1.00 61.91 226 GLU A O 1
ATOM 1896 N N . PRO A 1 227 ? 33.228 23.928 45.670 1.00 56.56 227 PRO A N 1
ATOM 1897 C CA . PRO A 1 227 ? 33.885 24.442 44.476 1.00 56.56 227 PRO A CA 1
ATOM 1898 C C . PRO A 1 227 ? 34.986 23.476 44.018 1.00 56.56 227 PRO A C 1
ATOM 1900 O O . PRO A 1 227 ? 35.989 23.270 44.700 1.00 56.56 227 PRO A O 1
ATOM 1903 N N . ARG A 1 228 ? 34.807 22.875 42.836 1.00 52.59 228 ARG A N 1
ATOM 1904 C CA . ARG A 1 228 ? 35.837 22.044 42.201 1.00 52.59 228 ARG A CA 1
ATOM 1905 C C . ARG A 1 228 ? 36.900 22.930 41.558 1.00 52.59 228 ARG A C 1
ATOM 1907 O O . ARG A 1 228 ? 36.598 23.742 40.687 1.00 52.59 228 ARG A O 1
ATOM 1914 N N . ASN A 1 229 ? 38.147 22.718 41.966 1.00 54.56 229 ASN A N 1
ATOM 1915 C CA . ASN A 1 229 ? 39.331 23.295 41.341 1.00 54.56 229 ASN A CA 1
ATOM 1916 C C . ASN A 1 229 ? 39.440 22.862 39.869 1.00 54.56 229 ASN A C 1
ATOM 1918 O O . ASN A 1 229 ? 39.431 21.670 39.555 1.00 54.56 229 ASN A O 1
ATOM 1922 N N . PHE A 1 230 ? 39.576 23.846 38.978 1.00 52.22 230 PHE A N 1
ATOM 1923 C CA . PHE A 1 230 ? 39.828 23.668 37.550 1.00 52.22 230 PHE A CA 1
ATOM 1924 C C . PHE A 1 230 ? 41.273 23.202 37.320 1.00 52.22 230 PHE A C 1
ATOM 1926 O O . PHE A 1 230 ? 42.187 24.005 37.151 1.00 52.22 230 PHE A O 1
ATOM 1933 N N . GLY A 1 231 ? 41.477 21.885 37.334 1.00 54.16 231 GLY A N 1
ATOM 1934 C CA . GLY A 1 231 ? 42.697 21.234 36.863 1.00 54.16 231 GLY A CA 1
ATOM 1935 C C . GLY A 1 231 ? 42.530 20.753 35.422 1.00 54.16 231 GLY A C 1
ATOM 1936 O O . GLY A 1 231 ? 41.588 20.027 35.121 1.00 54.16 231 GLY A O 1
ATOM 1937 N N . VAL A 1 232 ? 43.443 21.199 34.557 1.00 56.25 232 VAL A N 1
ATOM 1938 C CA . VAL A 1 232 ? 43.726 20.785 33.169 1.00 56.25 232 VAL A CA 1
ATOM 1939 C C . VAL A 1 232 ? 43.088 19.441 32.771 1.00 56.25 232 VAL A C 1
ATOM 1941 O O . VAL A 1 232 ? 43.517 18.375 33.209 1.00 56.25 232 VAL A O 1
ATOM 1944 N N . ALA A 1 233 ? 42.061 19.500 31.919 1.00 50.66 233 ALA A N 1
ATOM 1945 C CA . ALA A 1 233 ? 41.333 18.327 31.452 1.00 50.66 233 ALA A CA 1
ATOM 1946 C C . ALA A 1 233 ? 42.202 17.474 30.513 1.00 50.66 233 ALA A C 1
ATOM 1948 O O . ALA A 1 233 ? 42.572 17.912 29.421 1.00 50.66 233 ALA A O 1
ATOM 1949 N N . LEU A 1 234 ? 42.479 16.229 30.917 1.00 58.47 234 LEU A N 1
ATOM 1950 C CA . LEU A 1 234 ? 42.810 15.168 29.971 1.00 58.47 234 LEU A CA 1
ATOM 1951 C C . LEU A 1 234 ? 41.682 15.099 28.934 1.00 58.47 234 LEU A C 1
ATOM 1953 O O . LEU A 1 234 ? 40.512 15.022 29.304 1.00 58.47 234 LEU A O 1
ATOM 1957 N N . GLN A 1 235 ? 42.036 15.137 27.648 1.00 58.16 235 GLN A N 1
ATOM 1958 C CA . GLN A 1 235 ? 41.095 14.948 26.547 1.00 58.16 235 GLN A CA 1
ATOM 1959 C C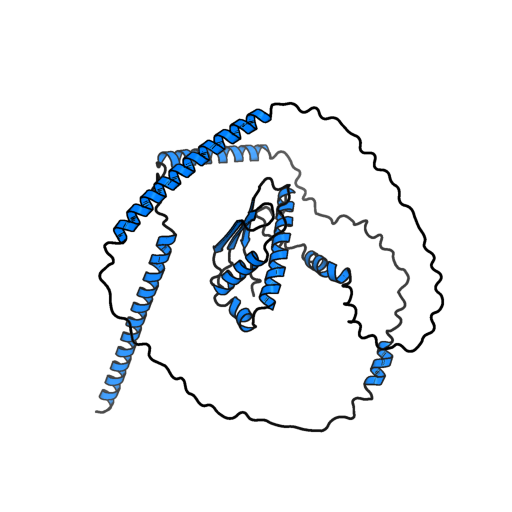 . GLN A 1 235 ? 40.461 13.556 26.656 1.00 58.16 235 GLN A C 1
ATOM 1961 O O . GLN A 1 235 ? 41.035 12.548 26.241 1.00 58.16 235 GLN A O 1
ATOM 1966 N N . ASP A 1 236 ? 39.285 13.516 27.268 1.00 57.50 236 ASP A N 1
ATOM 1967 C CA . ASP A 1 236 ? 38.476 12.323 27.432 1.00 57.50 236 ASP A CA 1
ATOM 1968 C C . ASP A 1 236 ? 37.981 11.880 26.046 1.00 57.50 236 ASP A C 1
ATOM 1970 O O . ASP A 1 236 ? 37.188 12.565 25.399 1.00 57.50 236 ASP A O 1
ATOM 1974 N N . LYS A 1 237 ? 38.482 10.736 25.560 1.00 71.44 237 LYS A N 1
ATOM 1975 C CA . LYS A 1 237 ? 38.075 10.105 24.288 1.00 71.44 237 LYS A CA 1
ATOM 1976 C C . LYS A 1 237 ? 36.699 9.431 24.383 1.00 71.44 237 LYS A C 1
ATOM 1978 O O . LYS A 1 237 ? 36.385 8.544 23.588 1.00 71.44 237 LYS A O 1
ATOM 1983 N N . SER A 1 238 ? 35.886 9.812 25.361 1.00 70.94 238 SER A N 1
ATOM 1984 C CA . SER A 1 238 ? 34.516 9.344 25.476 1.00 70.94 238 SER A CA 1
ATOM 1985 C C . SER A 1 238 ? 33.710 9.799 24.250 1.00 70.94 238 SER A C 1
ATOM 1987 O O . SER A 1 238 ? 33.779 10.970 23.866 1.00 70.94 238 SER A O 1
ATOM 1989 N N . PRO A 1 239 ? 32.964 8.895 23.587 1.00 70.88 239 PRO A N 1
ATOM 1990 C CA . PRO A 1 239 ? 32.191 9.233 22.400 1.00 70.88 239 PRO A CA 1
ATOM 1991 C C . PRO A 1 239 ? 31.244 10.386 22.724 1.00 70.88 239 PRO A C 1
ATOM 1993 O O . PRO A 1 239 ? 30.497 10.315 23.703 1.00 70.88 239 PRO A O 1
ATOM 1996 N N . ALA A 1 240 ? 31.303 11.445 21.909 1.00 71.94 240 ALA A N 1
ATOM 1997 C CA . ALA A 1 240 ? 30.528 12.658 22.121 1.00 71.94 240 ALA A CA 1
ATOM 1998 C C . ALA A 1 240 ? 29.063 12.296 22.429 1.00 71.94 240 ALA A C 1
ATOM 2000 O O . ALA A 1 240 ? 28.453 11.523 21.674 1.00 71.94 240 ALA A O 1
ATOM 2001 N N . PRO A 1 241 ? 28.495 12.793 23.542 1.00 74.88 241 PRO A N 1
ATOM 2002 C CA . PRO A 1 241 ? 27.137 12.456 23.927 1.00 74.88 241 PRO A CA 1
ATOM 2003 C C . PRO A 1 241 ? 26.202 12.838 22.783 1.00 74.88 241 PRO A C 1
ATOM 2005 O O . PRO A 1 241 ? 26.152 13.996 22.364 1.00 74.88 241 PRO A O 1
ATOM 2008 N N . LYS A 1 242 ? 25.480 11.846 22.247 1.00 78.75 242 LYS A N 1
ATOM 2009 C CA . LYS A 1 242 ? 24.523 12.072 21.160 1.00 78.75 242 LYS A CA 1
ATOM 2010 C C . LYS A 1 242 ? 23.563 13.191 21.593 1.00 78.75 242 LYS A C 1
ATOM 2012 O O . LYS A 1 242 ? 23.026 13.111 22.704 1.00 78.75 242 LYS A O 1
ATOM 2017 N N . PRO A 1 243 ? 23.340 14.224 20.762 1.00 79.44 243 PRO A N 1
ATOM 2018 C CA . PRO A 1 243 ? 22.490 15.345 21.132 1.00 79.44 243 PRO A CA 1
ATOM 2019 C C . PRO A 1 243 ? 21.091 14.827 21.478 1.00 79.44 243 PRO A C 1
ATOM 2021 O O . PRO A 1 243 ? 20.471 14.092 20.705 1.00 79.44 243 PRO A O 1
ATOM 2024 N N . LYS A 1 244 ? 20.598 15.182 22.668 1.00 80.25 244 LYS A N 1
ATOM 2025 C CA . LYS A 1 244 ? 19.235 14.848 23.090 1.00 80.25 244 LYS A CA 1
ATOM 2026 C C . LYS A 1 244 ? 18.278 15.575 22.147 1.00 80.25 244 LYS A C 1
ATOM 2028 O O . LYS A 1 244 ? 18.269 16.804 22.114 1.00 80.25 244 LYS A O 1
ATOM 2033 N N . LYS A 1 245 ? 17.500 14.826 21.361 1.00 79.62 245 LYS A N 1
ATOM 2034 C CA . LYS A 1 245 ? 16.474 15.406 20.484 1.00 79.62 245 LYS A CA 1
ATOM 2035 C C . LYS A 1 245 ? 15.514 16.226 21.349 1.00 79.62 245 LYS A C 1
ATOM 2037 O O . LYS A 1 245 ? 14.925 15.694 22.288 1.00 79.62 245 LYS A O 1
ATOM 2042 N N . SER A 1 246 ? 15.403 17.521 21.062 1.00 82.31 246 SER A N 1
ATOM 2043 C CA . SER A 1 246 ? 14.496 18.422 21.777 1.00 82.31 246 SER A CA 1
ATOM 2044 C C . SER A 1 246 ? 13.053 17.949 21.591 1.00 82.31 246 SER A C 1
ATOM 2046 O O . SER A 1 246 ? 12.686 17.519 20.497 1.00 82.31 246 SER A O 1
ATOM 2048 N N . ILE A 1 247 ? 12.216 18.063 22.627 1.00 79.19 247 ILE A N 1
ATOM 2049 C CA . ILE A 1 247 ? 10.770 17.792 22.531 1.00 79.19 247 ILE A CA 1
ATOM 2050 C C . ILE A 1 247 ? 10.160 18.556 21.345 1.00 79.19 247 ILE A C 1
ATOM 2052 O O . ILE A 1 247 ? 9.338 17.997 20.628 1.00 79.19 247 ILE A O 1
ATOM 2056 N N . LEU A 1 248 ? 10.649 19.769 21.057 1.00 72.19 248 LEU A N 1
ATOM 2057 C CA . LEU A 1 248 ? 10.232 20.561 19.897 1.00 72.19 248 LEU A CA 1
ATOM 2058 C C . LEU A 1 248 ? 10.526 19.881 18.548 1.00 72.19 248 LEU A C 1
ATOM 2060 O O . LEU A 1 248 ? 9.772 20.052 17.596 1.00 72.19 248 LEU A O 1
ATOM 2064 N N . GLN A 1 249 ? 11.623 19.124 18.439 1.00 74.38 249 GLN A N 1
ATOM 2065 C CA . GLN A 1 249 ? 11.953 18.366 17.226 1.00 74.38 249 GLN A CA 1
ATOM 2066 C C . GLN A 1 249 ? 11.081 17.117 17.084 1.00 74.38 249 GLN A C 1
ATOM 2068 O O . GLN A 1 249 ? 10.743 16.749 15.964 1.00 74.38 249 GLN A O 1
ATOM 2073 N N . LEU A 1 250 ? 10.691 16.493 18.200 1.00 72.50 250 LEU A N 1
ATOM 2074 C CA . LEU A 1 250 ? 9.762 15.361 18.193 1.00 72.50 250 LEU A CA 1
ATOM 2075 C C . LEU A 1 250 ? 8.333 15.802 17.839 1.00 72.50 250 LEU A C 1
ATOM 2077 O O . LEU A 1 250 ? 7.638 15.086 17.125 1.00 72.50 250 LEU A O 1
ATOM 2081 N N . THR A 1 251 ? 7.901 16.986 18.284 1.00 70.00 251 THR A N 1
ATOM 2082 C CA . THR A 1 251 ? 6.537 17.491 18.047 1.00 70.00 251 THR A CA 1
ATOM 2083 C C . THR A 1 251 ? 6.383 18.306 16.766 1.00 70.00 251 THR A C 1
ATOM 2085 O O . THR A 1 251 ? 5.257 18.469 16.297 1.00 70.00 251 THR A O 1
ATOM 2088 N N . LYS A 1 252 ? 7.477 18.776 16.146 1.00 72.94 252 LYS A N 1
ATOM 2089 C CA . LYS A 1 25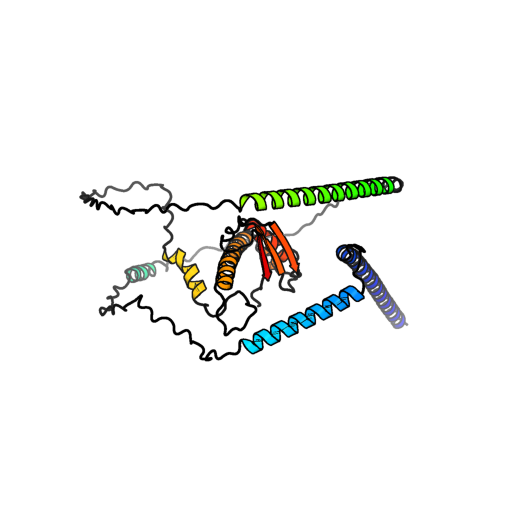2 ? 7.422 19.539 14.886 1.00 72.94 252 LYS A CA 1
ATOM 2090 C C . LYS A 1 252 ? 6.667 18.786 13.789 1.00 72.94 252 LYS A C 1
ATOM 2092 O O . LYS A 1 252 ? 5.830 19.388 13.131 1.00 72.94 252 LYS A O 1
ATOM 2097 N N . GLY A 1 253 ? 6.907 17.481 13.630 1.00 63.94 253 GLY A N 1
ATOM 2098 C CA . GLY A 1 253 ? 6.218 16.664 12.620 1.00 63.94 253 GLY A CA 1
ATOM 2099 C C . GLY A 1 253 ? 4.701 16.594 12.827 1.00 63.94 253 GLY A C 1
ATOM 2100 O O . GLY A 1 253 ? 3.947 16.658 11.865 1.00 63.94 253 GLY A O 1
ATOM 2101 N N . PHE A 1 254 ? 4.250 16.556 14.084 1.00 68.00 254 PHE A N 1
ATOM 2102 C CA . PHE A 1 254 ? 2.823 16.567 14.418 1.00 68.00 254 PHE A CA 1
ATOM 2103 C C . PHE A 1 254 ? 2.184 17.939 14.146 1.00 68.00 254 PHE A C 1
ATOM 2105 O O . PHE A 1 254 ? 1.108 18.025 13.567 1.00 68.00 254 PHE A O 1
ATOM 2112 N N . LEU A 1 255 ? 2.874 19.027 14.505 1.00 61.53 255 LEU A N 1
ATOM 2113 C CA . LEU A 1 255 ? 2.390 20.394 14.289 1.00 61.53 255 LEU A CA 1
ATOM 2114 C C . LEU A 1 255 ? 2.344 20.796 12.810 1.00 61.53 255 LEU A C 1
ATOM 2116 O O . LEU A 1 255 ? 1.473 21.576 12.439 1.00 61.53 255 LEU A O 1
ATOM 2120 N N . TYR A 1 256 ? 3.261 20.301 11.973 1.00 60.75 256 TYR A N 1
ATOM 2121 C CA . TYR A 1 256 ? 3.208 20.562 10.531 1.00 60.75 256 TYR A CA 1
ATOM 2122 C C . TYR A 1 256 ? 2.056 19.816 9.853 1.00 60.75 256 TYR A C 1
ATOM 2124 O O . TYR A 1 256 ? 1.427 20.401 8.982 1.00 60.75 256 TYR A O 1
ATOM 2132 N N . ASN A 1 257 ? 1.706 18.608 10.309 1.00 57.03 257 ASN A N 1
ATOM 2133 C CA . ASN A 1 257 ? 0.548 17.880 9.779 1.00 57.03 257 ASN A CA 1
ATOM 2134 C C . ASN A 1 257 ? -0.796 18.540 10.134 1.00 57.03 257 ASN A C 1
ATOM 2136 O O . ASN A 1 257 ? -1.742 18.426 9.366 1.00 57.03 257 ASN A O 1
ATOM 2140 N N . ASN A 1 258 ? -0.880 19.263 11.255 1.00 56.47 258 ASN A N 1
ATOM 2141 C CA . ASN A 1 258 ? -2.111 19.955 11.659 1.00 56.47 258 ASN A CA 1
ATOM 2142 C C . ASN A 1 258 ? -2.282 21.346 11.021 1.00 56.47 258 ASN A C 1
ATOM 2144 O O . ASN A 1 258 ? -3.342 21.950 11.140 1.00 56.47 258 ASN A O 1
ATOM 2148 N N . LYS A 1 259 ? -1.261 21.912 10.362 1.00 54.00 259 LYS A N 1
ATOM 2149 C CA . LYS A 1 259 ? -1.411 23.231 9.717 1.00 54.00 259 LYS A CA 1
ATOM 2150 C C . LYS A 1 259 ? -2.255 23.187 8.442 1.00 54.00 259 LYS A C 1
ATOM 2152 O O . LYS A 1 259 ? -2.835 24.210 8.094 1.00 54.00 259 LYS A O 1
ATOM 2157 N N . ASP A 1 260 ? -2.391 22.009 7.838 1.00 51.78 260 ASP A N 1
ATOM 2158 C CA . ASP A 1 260 ? -3.233 21.756 6.666 1.00 51.78 260 ASP A CA 1
ATOM 2159 C C . ASP A 1 260 ? -4.558 21.062 7.056 1.00 51.78 260 ASP A C 1
ATOM 2161 O O . ASP A 1 260 ? -5.068 20.208 6.335 1.00 51.78 260 ASP A O 1
ATOM 2165 N N . GLU A 1 261 ? -5.143 21.445 8.200 1.00 47.34 261 GLU A N 1
ATOM 2166 C CA . GLU A 1 261 ? -6.416 20.947 8.773 1.00 47.34 261 GLU A CA 1
ATOM 2167 C C . GLU A 1 261 ? -7.665 21.098 7.860 1.00 47.34 261 GLU A C 1
ATOM 2169 O O . GLU A 1 261 ? -8.784 20.817 8.285 1.00 47.34 261 GLU A O 1
ATOM 2174 N N . GLY A 1 262 ? -7.510 21.530 6.605 1.00 47.53 262 GLY A N 1
ATOM 2175 C CA . GLY A 1 262 ? -8.606 21.725 5.648 1.00 47.53 262 GLY A CA 1
ATOM 2176 C C . GLY A 1 262 ? -8.792 20.608 4.617 1.00 47.53 262 GLY A C 1
ATOM 2177 O O . GLY A 1 262 ? -9.858 20.526 4.013 1.00 47.53 262 GLY A O 1
ATOM 2178 N N . GLN A 1 263 ? -7.796 19.747 4.404 1.00 51.75 263 GLN A N 1
ATOM 2179 C CA . GLN A 1 263 ? -7.880 18.650 3.436 1.00 51.75 263 GLN A CA 1
ATOM 2180 C C . GLN A 1 263 ? -7.496 17.344 4.114 1.00 51.75 263 GLN A C 1
ATOM 2182 O O . GLN A 1 263 ? -6.352 16.894 4.046 1.00 51.75 263 GLN A O 1
ATOM 2187 N N . ASP A 1 264 ? -8.484 16.729 4.767 1.00 58.19 264 ASP A N 1
ATOM 2188 C CA . ASP A 1 264 ? -8.387 15.334 5.181 1.00 58.19 264 ASP A CA 1
ATOM 2189 C C . ASP A 1 264 ? -7.907 14.510 3.976 1.00 58.19 264 ASP A C 1
ATOM 2191 O O . ASP A 1 264 ? -8.570 14.440 2.941 1.00 58.19 264 ASP A O 1
ATOM 2195 N N . TRP A 1 265 ? -6.738 13.873 4.097 1.00 56.88 265 TRP A N 1
ATOM 2196 C CA . TRP A 1 265 ? -6.167 13.033 3.032 1.00 56.88 265 TRP A CA 1
ATOM 2197 C C . TRP A 1 265 ? -7.056 11.832 2.680 1.00 56.88 265 TRP A C 1
ATOM 2199 O O . TRP A 1 265 ? -6.827 11.142 1.687 1.00 56.88 265 TRP A O 1
ATOM 2209 N N . ILE A 1 266 ? -8.064 11.566 3.508 1.00 64.12 266 ILE A N 1
ATOM 2210 C CA . ILE A 1 266 ? -9.034 10.500 3.334 1.00 64.12 266 ILE A CA 1
ATOM 2211 C C . ILE A 1 266 ? -10.263 11.109 2.667 1.00 64.12 266 ILE A C 1
ATOM 2213 O O . ILE A 1 266 ? -11.049 11.805 3.308 1.00 64.12 266 ILE A O 1
ATOM 2217 N N . LYS A 1 267 ? -10.447 10.807 1.378 1.00 67.56 267 LYS A N 1
ATOM 2218 C CA . LYS A 1 267 ? -11.714 11.068 0.691 1.00 67.56 267 LYS A CA 1
ATOM 2219 C C . LYS A 1 267 ? -12.805 10.285 1.418 1.00 67.56 267 LYS A C 1
ATOM 2221 O O . LYS A 1 267 ? -12.703 9.068 1.569 1.00 67.56 267 LYS A O 1
ATOM 2226 N N . ARG A 1 268 ? -13.806 10.997 1.926 1.00 69.31 268 ARG A N 1
ATOM 2227 C CA . ARG A 1 268 ? -14.952 10.401 2.607 1.00 69.31 268 ARG A CA 1
ATOM 2228 C C . ARG A 1 268 ? -16.113 10.332 1.634 1.00 69.31 268 ARG A C 1
ATOM 2230 O O . ARG A 1 268 ? -16.451 11.334 1.014 1.00 69.31 268 ARG A O 1
ATOM 2237 N N . ASP A 1 269 ? -16.747 9.172 1.564 1.00 68.31 269 ASP A N 1
ATOM 2238 C CA . ASP A 1 269 ? -18.041 9.042 0.909 1.00 68.31 269 ASP A CA 1
ATOM 2239 C C . ASP A 1 269 ? -19.100 9.629 1.858 1.00 68.31 269 ASP A C 1
ATOM 2241 O O . ASP A 1 269 ? -19.394 9.053 2.907 1.00 68.31 269 ASP A O 1
ATOM 2245 N N . GLY A 1 270 ? -19.618 10.823 1.561 1.00 75.69 270 GLY A N 1
ATOM 2246 C CA . GLY A 1 270 ? -20.635 11.480 2.385 1.00 75.69 270 GLY A CA 1
ATOM 2247 C C . GLY A 1 270 ? -20.797 12.970 2.091 1.00 75.69 270 GLY A C 1
ATOM 2248 O O . GLY A 1 270 ? -20.025 13.553 1.338 1.00 75.69 270 GLY A O 1
ATOM 2249 N N . ASP A 1 271 ? -21.816 13.582 2.696 1.00 82.00 271 ASP A N 1
ATOM 2250 C CA . ASP A 1 271 ? -22.033 15.030 2.634 1.00 82.00 271 ASP A CA 1
ATOM 2251 C C . ASP A 1 271 ? -20.883 15.762 3.342 1.00 82.00 271 ASP A C 1
ATOM 2253 O O . ASP A 1 271 ? -20.650 15.554 4.538 1.00 82.00 271 ASP A O 1
ATOM 2257 N N . GLU A 1 272 ? -20.173 16.622 2.607 1.00 79.94 272 GLU A N 1
ATOM 2258 C CA . GLU A 1 272 ? -19.064 17.445 3.110 1.00 79.94 272 GLU A CA 1
ATOM 2259 C C . GLU A 1 272 ? -19.488 18.314 4.304 1.00 79.94 272 GLU A C 1
ATOM 2261 O O . GLU A 1 272 ? -18.677 18.630 5.176 1.00 79.94 272 GLU A O 1
ATOM 2266 N N . ASN A 1 273 ? -20.778 18.645 4.397 1.00 83.25 273 ASN A N 1
ATOM 2267 C CA . ASN A 1 273 ? -21.324 19.469 5.471 1.00 83.25 273 ASN A CA 1
ATOM 2268 C C . ASN A 1 273 ? -21.643 18.674 6.743 1.00 83.25 273 ASN A C 1
ATOM 2270 O O . ASN A 1 273 ? -21.930 19.266 7.790 1.00 83.25 273 ASN A O 1
ATOM 2274 N N . LYS A 1 274 ? -21.592 17.337 6.694 1.00 85.50 274 LYS A N 1
ATOM 2275 C CA . LYS A 1 274 ? -21.924 16.481 7.833 1.00 85.50 274 LYS A CA 1
ATOM 2276 C C . LYS A 1 274 ? -20.664 16.000 8.548 1.00 85.50 274 LYS A C 1
ATOM 2278 O O . LYS A 1 274 ? -19.791 15.322 7.996 1.00 85.50 274 LYS A O 1
ATOM 2283 N N . ARG A 1 275 ? -20.598 16.308 9.846 1.00 81.88 275 ARG A N 1
ATOM 2284 C CA . ARG A 1 275 ? -19.536 15.817 10.732 1.00 81.88 275 ARG A CA 1
ATOM 2285 C C . ARG A 1 275 ? -19.498 14.275 10.700 1.00 81.88 275 ARG A C 1
ATOM 2287 O O . ARG A 1 275 ? -20.568 13.669 10.773 1.00 81.88 275 ARG A O 1
ATOM 2294 N N . PRO A 1 276 ? -18.308 13.645 10.611 1.00 86.50 276 PRO A N 1
ATOM 2295 C CA . PRO A 1 276 ? -18.200 12.190 10.671 1.00 86.50 276 PRO A CA 1
ATOM 2296 C C . PRO A 1 276 ? -18.765 11.650 11.977 1.00 86.50 276 PRO A C 1
ATOM 2298 O O . PRO A 1 276 ? -18.641 12.295 13.027 1.00 86.50 276 PRO A O 1
ATOM 2301 N N . ASP A 1 277 ? -19.356 10.461 11.903 1.00 90.31 277 ASP A N 1
ATOM 2302 C CA . ASP A 1 277 ? -19.793 9.764 13.101 1.00 90.31 277 ASP A CA 1
ATOM 2303 C C . ASP A 1 277 ? -18.582 9.347 13.953 1.00 90.31 277 ASP A C 1
ATOM 2305 O O . ASP A 1 277 ? -17.431 9.309 13.504 1.00 90.31 277 ASP A O 1
ATOM 2309 N N . PHE A 1 278 ? -18.823 9.041 15.222 1.00 88.81 278 PHE A N 1
ATOM 2310 C CA . PHE A 1 278 ? -17.777 8.605 16.133 1.00 88.81 278 PHE A CA 1
ATOM 2311 C C . PHE A 1 278 ? -17.113 7.299 15.674 1.00 88.81 278 PHE A C 1
ATOM 2313 O O . PHE A 1 278 ? -15.921 7.111 15.912 1.00 88.81 278 PHE A O 1
ATOM 2320 N N . GLU A 1 279 ? -17.845 6.406 15.005 1.00 88.69 279 GLU A N 1
ATOM 2321 C CA . GLU A 1 279 ? -17.274 5.193 14.408 1.00 88.69 279 GLU A CA 1
ATOM 2322 C C . GLU A 1 279 ? -16.358 5.508 13.220 1.00 88.69 279 GLU A C 1
ATOM 2324 O O . GLU A 1 279 ? -15.237 4.991 13.158 1.00 88.69 279 GLU A O 1
ATOM 2329 N N . ASP A 1 280 ? -16.765 6.436 12.352 1.00 89.12 280 ASP A N 1
ATOM 2330 C CA . ASP A 1 280 ? -15.937 6.913 11.241 1.00 89.12 280 ASP A CA 1
ATOM 2331 C C . ASP A 1 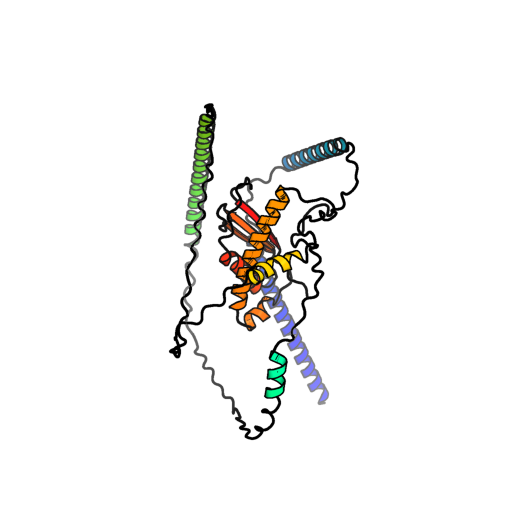280 ? -14.642 7.546 11.746 1.00 89.12 280 ASP A C 1
ATOM 2333 O O . ASP A 1 280 ? -13.564 7.243 11.239 1.00 89.12 280 ASP A O 1
ATOM 2337 N N . LEU A 1 281 ? -14.719 8.377 12.790 1.00 89.12 281 LEU A N 1
ATOM 2338 C CA . LEU A 1 281 ? -13.546 9.006 13.402 1.00 89.12 281 LEU A CA 1
ATOM 2339 C C . LEU A 1 281 ? -12.542 7.973 13.925 1.00 89.12 281 LEU A C 1
ATOM 2341 O O . LEU A 1 281 ? -11.332 8.152 13.767 1.00 89.12 281 LEU A O 1
ATOM 2345 N N . LYS A 1 282 ? -13.018 6.873 14.517 1.00 91.50 282 LYS A N 1
ATOM 2346 C CA . LYS A 1 282 ? -12.145 5.774 14.955 1.00 91.50 282 LYS A CA 1
ATOM 2347 C C . LYS A 1 282 ? -11.470 5.092 13.769 1.00 91.50 282 LYS A C 1
ATOM 2349 O O . LYS A 1 282 ? -10.264 4.845 13.814 1.00 91.50 282 LYS A O 1
ATOM 2354 N N . ARG A 1 283 ? -12.224 4.822 12.698 1.00 92.56 283 ARG A N 1
ATOM 2355 C CA . ARG A 1 283 ? -11.703 4.228 11.457 1.00 92.56 283 ARG A CA 1
ATOM 2356 C C . ARG A 1 283 ? -10.665 5.123 10.791 1.00 92.56 283 ARG A C 1
ATOM 2358 O O . ARG A 1 283 ? -9.604 4.633 10.409 1.00 92.56 283 ARG A O 1
ATOM 2365 N N . ILE A 1 284 ? -10.938 6.420 10.712 1.00 90.75 284 ILE A N 1
ATOM 2366 C CA . ILE A 1 284 ? -10.026 7.443 10.196 1.00 90.75 284 ILE A CA 1
ATOM 2367 C C . ILE A 1 284 ? -8.740 7.463 11.017 1.00 90.75 284 ILE A C 1
ATOM 2369 O O . ILE A 1 284 ? -7.658 7.319 10.453 1.00 90.75 284 ILE A O 1
ATOM 2373 N N . SER A 1 285 ? -8.850 7.549 12.345 1.00 92.50 285 SER A N 1
ATOM 2374 C CA . SER A 1 285 ? -7.688 7.585 13.236 1.00 92.50 285 SER A CA 1
ATOM 2375 C C . SER A 1 285 ? -6.799 6.349 13.076 1.00 92.50 285 SER A C 1
ATOM 2377 O O . SER A 1 285 ? -5.580 6.471 12.972 1.00 92.50 285 SER A O 1
ATOM 2379 N N . TYR A 1 286 ? -7.392 5.156 12.990 1.00 95.81 286 TYR A N 1
ATOM 2380 C CA . TYR A 1 286 ? -6.630 3.926 12.779 1.00 95.81 286 TYR A CA 1
ATOM 2381 C C . TYR A 1 286 ? -5.993 3.865 11.380 1.00 95.81 286 TYR A C 1
ATOM 2383 O O . TYR A 1 286 ? -4.825 3.507 11.238 1.00 95.81 286 TYR A O 1
ATOM 2391 N N . THR A 1 287 ? -6.717 4.302 10.347 1.00 94.44 287 THR A N 1
ATOM 2392 C CA . THR A 1 287 ? -6.199 4.376 8.970 1.00 94.44 287 THR A CA 1
ATOM 2393 C C . THR A 1 287 ? -5.017 5.342 8.864 1.00 94.44 287 THR A C 1
ATOM 2395 O O . THR A 1 287 ? -4.025 5.029 8.209 1.00 94.44 287 THR A O 1
ATOM 2398 N N . GLN A 1 288 ? -5.066 6.480 9.560 1.00 93.25 288 GLN A N 1
ATOM 2399 C CA . GLN A 1 288 ? -3.956 7.434 9.635 1.00 93.25 288 GLN A CA 1
ATOM 2400 C C . GLN A 1 288 ? -2.704 6.817 10.270 1.00 93.25 288 GLN A C 1
ATOM 2402 O O . GLN A 1 288 ? -1.596 7.079 9.807 1.00 93.25 288 GLN A O 1
ATOM 2407 N N . GLN A 1 289 ? -2.855 5.965 11.289 1.00 94.88 289 GLN A N 1
ATOM 2408 C CA . GLN A 1 289 ? -1.716 5.257 11.884 1.00 94.88 289 GLN A CA 1
ATOM 2409 C C . GLN A 1 289 ? -1.071 4.284 10.890 1.00 94.88 289 GLN A C 1
ATOM 2411 O O . GLN A 1 289 ? 0.155 4.252 10.775 1.00 94.88 289 GLN A O 1
ATOM 2416 N N . ILE A 1 290 ? -1.884 3.536 10.135 1.00 95.50 290 ILE A N 1
ATOM 2417 C CA . ILE A 1 290 ? -1.398 2.642 9.073 1.00 95.50 290 ILE A CA 1
ATOM 2418 C C . ILE A 1 290 ? -0.665 3.445 7.992 1.00 95.50 290 ILE A C 1
ATOM 2420 O O . ILE A 1 290 ? 0.451 3.090 7.608 1.00 95.50 290 ILE A O 1
ATOM 2424 N N . ALA A 1 291 ? -1.260 4.551 7.536 1.00 94.19 291 ALA A N 1
ATOM 2425 C CA . ALA A 1 291 ? -0.665 5.428 6.533 1.00 94.19 291 ALA A CA 1
ATOM 2426 C C . ALA A 1 291 ? 0.673 6.013 7.008 1.00 94.19 291 ALA A C 1
ATOM 2428 O O . ALA A 1 291 ? 1.644 6.015 6.254 1.00 94.19 291 ALA A O 1
ATOM 2429 N N . TRP A 1 292 ? 0.755 6.448 8.267 1.00 92.62 292 TRP A N 1
ATOM 2430 C CA . TRP A 1 292 ? 1.992 6.958 8.853 1.00 92.62 292 TRP A CA 1
ATOM 2431 C C . TRP A 1 292 ? 3.103 5.902 8.865 1.00 92.62 292 TRP A C 1
ATOM 2433 O O . TRP A 1 292 ? 4.226 6.190 8.453 1.00 92.62 292 TRP A O 1
ATOM 2443 N N . GLN A 1 293 ? 2.803 4.667 9.278 1.00 95.56 293 GLN A N 1
ATOM 2444 C CA . GLN A 1 293 ? 3.796 3.588 9.296 1.00 95.56 293 GLN A CA 1
ATOM 2445 C C . GLN A 1 293 ? 4.252 3.206 7.883 1.00 95.56 293 GLN A C 1
ATOM 2447 O O . GLN A 1 293 ? 5.446 3.030 7.645 1.00 95.56 293 GLN A O 1
ATOM 2452 N N . PHE A 1 294 ? 3.323 3.165 6.926 1.00 95.50 294 PHE A N 1
ATOM 2453 C CA . PHE A 1 294 ? 3.651 2.991 5.514 1.00 95.50 294 PHE A CA 1
ATOM 2454 C C . PHE A 1 294 ? 4.580 4.101 5.003 1.00 95.50 294 PHE A C 1
ATOM 2456 O O . PHE A 1 294 ? 5.581 3.806 4.354 1.00 95.50 294 PHE A O 1
ATOM 2463 N N . GLN A 1 295 ? 4.299 5.368 5.326 1.00 92.38 295 GLN A N 1
ATOM 2464 C CA . GLN A 1 295 ? 5.144 6.498 4.929 1.00 92.38 295 GLN A CA 1
ATOM 2465 C C . GLN A 1 295 ? 6.569 6.366 5.481 1.00 92.38 295 GLN A C 1
ATOM 2467 O O . GLN A 1 295 ? 7.524 6.563 4.726 1.00 92.38 295 GLN A O 1
ATOM 2472 N N . GLN A 1 296 ? 6.730 5.983 6.753 1.00 92.88 296 GLN A N 1
ATOM 2473 C CA . GLN A 1 296 ? 8.053 5.757 7.350 1.00 92.88 296 GLN A CA 1
ATOM 2474 C C . GLN A 1 296 ? 8.841 4.687 6.583 1.00 92.88 296 GLN A C 1
ATOM 2476 O O . GLN A 1 296 ? 9.960 4.950 6.139 1.00 92.88 296 GLN A O 1
ATOM 2481 N N . GLU A 1 297 ? 8.243 3.517 6.348 1.00 95.88 297 GLU A N 1
ATOM 2482 C CA . GLU A 1 297 ? 8.913 2.434 5.619 1.00 95.88 297 GLU A CA 1
ATOM 2483 C C . GLU A 1 297 ? 9.184 2.778 4.157 1.00 95.88 297 GLU A C 1
ATOM 2485 O O . GLU A 1 297 ? 10.253 2.464 3.631 1.00 95.88 297 GLU A O 1
ATOM 2490 N N . SER A 1 298 ? 8.259 3.479 3.500 1.00 94.81 298 SER A N 1
ATOM 2491 C CA . SER A 1 298 ? 8.454 3.939 2.126 1.00 94.81 298 SER A CA 1
ATOM 2492 C C . SER A 1 298 ? 9.681 4.850 2.014 1.00 94.81 298 SER A C 1
ATOM 2494 O O . SER A 1 298 ? 10.495 4.667 1.104 1.00 94.81 298 SER A O 1
ATOM 2496 N N . GLY A 1 299 ? 9.875 5.753 2.985 1.00 93.00 299 GLY A N 1
ATOM 2497 C CA . GLY A 1 299 ? 11.036 6.633 3.073 1.00 93.00 299 GLY A CA 1
ATOM 2498 C C . GLY A 1 299 ? 12.332 5.869 3.342 1.00 93.00 299 GLY A C 1
ATOM 2499 O O . GLY A 1 299 ? 13.344 6.134 2.691 1.00 93.00 299 GLY A O 1
ATOM 2500 N N . ILE A 1 300 ? 12.303 4.874 4.235 1.00 94.44 300 ILE A N 1
ATOM 2501 C CA . ILE A 1 300 ? 13.457 4.008 4.517 1.00 94.44 300 ILE A CA 1
ATOM 2502 C C . ILE A 1 300 ? 13.857 3.235 3.259 1.00 94.44 300 ILE A C 1
ATOM 2504 O O . ILE A 1 300 ? 15.023 3.266 2.864 1.00 94.44 300 ILE A O 1
ATOM 2508 N N . ILE A 1 301 ? 12.916 2.574 2.586 1.00 95.56 301 ILE A N 1
ATOM 2509 C CA . ILE A 1 301 ? 13.206 1.798 1.375 1.00 95.56 301 ILE A CA 1
ATOM 2510 C C . ILE A 1 301 ? 13.710 2.723 0.263 1.00 95.56 301 ILE A C 1
ATOM 2512 O O . ILE A 1 301 ? 14.719 2.411 -0.366 1.00 95.56 301 ILE A O 1
ATOM 2516 N N . ALA A 1 302 ? 13.076 3.881 0.062 1.00 93.81 302 ALA A N 1
ATOM 2517 C CA . ALA A 1 302 ? 13.512 4.862 -0.930 1.00 93.81 302 ALA A CA 1
ATOM 2518 C C . ALA A 1 302 ? 14.924 5.400 -0.644 1.00 93.81 302 ALA A C 1
ATOM 2520 O O . ALA A 1 302 ? 15.687 5.641 -1.577 1.00 93.81 302 ALA A O 1
ATOM 2521 N N . SER A 1 303 ? 15.309 5.556 0.627 1.00 94.50 303 SER A N 1
ATOM 2522 C CA . SER A 1 303 ? 16.660 6.003 0.993 1.00 94.50 303 SER A CA 1
ATOM 2523 C C . SER A 1 303 ? 17.751 4.979 0.659 1.00 94.50 303 SER A C 1
ATOM 2525 O O . SER A 1 303 ? 18.878 5.372 0.362 1.00 94.50 303 SER A O 1
ATOM 2527 N N . HIS A 1 304 ? 17.409 3.686 0.644 1.00 95.44 304 HIS A N 1
ATOM 2528 C CA . HIS A 1 304 ? 18.315 2.599 0.262 1.00 95.44 304 HIS A CA 1
ATOM 2529 C C . HIS A 1 304 ? 18.359 2.337 -1.248 1.00 95.44 304 HIS A C 1
ATOM 2531 O O . HIS A 1 304 ? 19.226 1.597 -1.709 1.00 95.44 304 HIS A O 1
ATOM 2537 N N . MET A 1 305 ? 17.446 2.922 -2.024 1.00 95.06 305 MET A N 1
ATOM 2538 C CA . MET A 1 305 ? 17.468 2.807 -3.478 1.00 95.06 305 MET A CA 1
ATOM 2539 C C . MET A 1 305 ? 18.590 3.652 -4.081 1.00 95.06 305 MET A C 1
ATOM 2541 O O . MET A 1 305 ? 18.822 4.815 -3.708 1.00 95.06 305 MET A O 1
ATOM 2545 N N . SER A 1 306 ? 19.237 3.093 -5.099 1.00 96.56 306 SER A N 1
ATOM 2546 C CA . SER A 1 306 ? 20.142 3.848 -5.958 1.00 96.56 306 SER A CA 1
ATOM 2547 C C . SER A 1 306 ? 19.411 5.021 -6.624 1.00 96.56 306 SER A C 1
ATOM 2549 O O . SER A 1 306 ? 18.181 5.059 -6.722 1.00 96.56 306 SER A O 1
ATOM 2551 N N . TYR A 1 307 ? 20.172 6.014 -7.084 1.00 94.38 307 TYR A N 1
ATOM 2552 C CA . TYR A 1 307 ? 19.594 7.157 -7.791 1.00 94.38 307 TYR A CA 1
ATOM 2553 C C . TYR A 1 307 ? 18.816 6.714 -9.042 1.00 94.38 307 TYR A C 1
ATOM 2555 O O . TYR A 1 307 ? 17.683 7.139 -9.228 1.00 94.38 307 TYR A O 1
ATOM 2563 N N . SER A 1 308 ? 19.388 5.789 -9.825 1.00 93.25 308 SER A N 1
ATOM 2564 C CA . SER A 1 308 ? 18.757 5.219 -11.025 1.00 93.25 308 SER A CA 1
ATOM 2565 C C . SER A 1 308 ? 17.440 4.500 -10.706 1.00 93.25 308 SER A C 1
ATOM 2567 O O . SER A 1 308 ? 16.429 4.725 -11.368 1.00 93.25 308 SER A O 1
ATOM 2569 N N . GLU A 1 309 ? 17.402 3.684 -9.649 1.00 92.25 309 GLU A N 1
ATOM 2570 C CA . GLU A 1 309 ? 16.159 3.023 -9.231 1.00 92.25 309 GLU A CA 1
ATOM 2571 C C . GLU A 1 309 ? 15.083 4.031 -8.839 1.00 92.25 309 GLU A C 1
ATOM 2573 O O . GLU A 1 309 ? 13.934 3.853 -9.227 1.00 92.25 309 GLU A O 1
ATOM 2578 N N . ARG A 1 310 ? 15.445 5.107 -8.128 1.00 91.31 310 ARG A N 1
ATOM 2579 C CA . ARG A 1 310 ? 14.497 6.165 -7.755 1.00 91.31 310 ARG A CA 1
ATOM 2580 C C . ARG A 1 310 ? 13.969 6.933 -8.959 1.00 91.31 310 ARG A C 1
ATOM 2582 O O . ARG A 1 310 ? 12.768 7.178 -9.021 1.00 91.31 310 ARG A O 1
ATOM 2589 N N . THR A 1 311 ? 14.829 7.306 -9.908 1.00 89.06 311 THR A N 1
ATOM 2590 C CA . THR A 1 311 ? 14.406 8.059 -11.100 1.00 89.06 311 THR A CA 1
ATOM 2591 C C . THR A 1 311 ? 13.507 7.232 -12.007 1.00 89.06 311 THR A C 1
ATOM 2593 O O . THR A 1 311 ? 12.547 7.764 -12.548 1.00 89.06 311 THR A O 1
ATOM 2596 N N . HIS A 1 312 ? 13.786 5.932 -12.127 1.00 89.69 312 HIS A N 1
ATOM 2597 C CA . HIS A 1 312 ? 13.034 5.007 -12.976 1.00 89.69 312 HIS A CA 1
ATOM 2598 C C . HIS A 1 312 ? 11.921 4.260 -12.236 1.00 89.69 312 HIS A C 1
ATOM 2600 O O . HIS A 1 312 ? 11.319 3.342 -12.796 1.00 89.69 312 HIS A O 1
ATOM 2606 N N . LEU A 1 313 ? 11.650 4.603 -10.973 1.00 89.56 313 LEU A N 1
ATOM 2607 C CA . LEU A 1 313 ? 10.602 3.948 -10.195 1.00 89.56 313 LEU A CA 1
ATOM 2608 C C . LEU A 1 313 ? 9.232 4.190 -10.845 1.00 89.56 313 LEU A C 1
ATOM 2610 O O . LEU A 1 313 ? 8.431 3.266 -10.964 1.00 89.56 313 LEU A O 1
ATOM 2614 N N . MET A 1 314 ? 9.016 5.412 -11.344 1.00 84.44 314 MET A N 1
ATOM 2615 C CA . MET A 1 314 ? 7.761 5.850 -11.970 1.00 84.44 314 MET A CA 1
ATOM 2616 C C . MET A 1 314 ? 7.734 5.680 -13.491 1.00 84.44 314 MET A C 1
ATOM 2618 O O . MET A 1 314 ? 6.792 6.134 -14.142 1.00 84.44 314 MET A O 1
ATOM 2622 N N . ASP A 1 315 ? 8.742 5.046 -14.088 1.00 88.56 315 ASP A N 1
ATOM 2623 C CA . ASP A 1 315 ? 8.751 4.836 -15.533 1.00 88.56 315 ASP A CA 1
ATOM 2624 C C . ASP A 1 315 ? 7.591 3.926 -15.942 1.00 88.56 315 ASP A C 1
ATOM 2626 O O . ASP A 1 315 ? 7.462 2.799 -15.465 1.00 88.56 315 ASP A O 1
ATOM 2630 N N . GLY A 1 316 ? 6.737 4.419 -16.840 1.00 83.69 316 GLY A N 1
ATOM 2631 C CA . GLY A 1 316 ? 5.534 3.700 -17.266 1.00 83.69 316 GLY A CA 1
ATOM 2632 C C . GLY A 1 316 ? 4.352 3.808 -16.298 1.00 83.69 316 GLY A C 1
ATOM 2633 O O . GLY A 1 316 ? 3.351 3.126 -16.506 1.00 83.69 316 GLY A O 1
ATOM 2634 N N . TYR A 1 317 ? 4.433 4.666 -15.276 1.00 88.75 317 TYR A N 1
ATOM 2635 C CA . TYR A 1 317 ? 3.289 5.003 -14.431 1.00 88.75 317 TYR A CA 1
ATOM 2636 C C . TYR A 1 317 ? 2.197 5.684 -15.263 1.00 88.75 317 TYR A C 1
ATOM 2638 O O . TYR A 1 317 ? 2.442 6.699 -15.920 1.00 88.75 317 TYR A O 1
ATOM 2646 N N . CYS A 1 318 ? 0.989 5.129 -15.233 1.00 88.88 318 CYS A N 1
ATOM 2647 C CA . CYS A 1 318 ? -0.161 5.660 -15.958 1.00 88.88 318 CYS A CA 1
ATOM 2648 C C . CYS A 1 318 ? -1.430 5.774 -15.110 1.00 88.88 318 CYS A C 1
ATOM 2650 O O . CYS A 1 318 ? -2.275 6.601 -15.440 1.00 88.88 318 CYS A O 1
ATOM 2652 N N . ASN A 1 319 ? -1.558 4.996 -14.030 1.00 91.12 319 ASN A N 1
ATOM 2653 C CA . ASN A 1 319 ? -2.765 4.935 -13.207 1.00 91.12 319 ASN A CA 1
ATOM 2654 C C . ASN A 1 319 ? -2.440 4.945 -11.708 1.00 91.12 319 ASN A C 1
ATOM 2656 O O . ASN A 1 319 ? -1.358 4.537 -11.291 1.00 91.12 319 ASN A O 1
ATOM 2660 N N . GLU A 1 320 ? -3.421 5.330 -10.893 1.00 93.69 320 GLU A N 1
ATOM 2661 C CA . GLU A 1 320 ? -3.358 5.188 -9.436 1.00 93.69 320 GLU A CA 1
ATOM 2662 C C . GLU A 1 320 ? -3.506 3.707 -9.044 1.00 93.69 320 GLU A C 1
ATOM 2664 O O . GLU A 1 320 ? -4.534 3.090 -9.356 1.00 93.69 320 GLU A O 1
ATOM 2669 N N . PRO A 1 321 ? -2.503 3.096 -8.385 1.00 95.81 321 PRO A N 1
ATOM 2670 C CA . PRO A 1 321 ? -2.620 1.717 -7.954 1.00 95.81 321 PRO A CA 1
ATOM 2671 C C . PRO A 1 321 ? -3.564 1.614 -6.752 1.00 95.81 321 PRO A C 1
ATOM 2673 O O . PRO A 1 321 ? -3.482 2.391 -5.795 1.00 95.81 321 PRO A O 1
ATOM 2676 N N . ASN A 1 322 ? -4.431 0.602 -6.794 1.00 96.19 322 ASN A N 1
ATOM 2677 C CA . ASN A 1 322 ? -5.359 0.276 -5.714 1.00 96.19 322 ASN A CA 1
ATOM 2678 C C . ASN A 1 322 ? -4.957 -1.049 -5.084 1.00 96.19 322 ASN A C 1
ATOM 2680 O O . ASN A 1 322 ? -4.839 -2.058 -5.780 1.00 96.19 322 ASN A O 1
ATOM 2684 N N . LEU A 1 323 ? -4.800 -1.060 -3.766 1.00 97.19 323 LEU A N 1
ATOM 2685 C CA . LEU A 1 323 ? -4.473 -2.239 -2.980 1.00 97.19 323 LEU A CA 1
ATOM 2686 C C . LEU A 1 323 ? -5.607 -2.555 -2.012 1.00 97.19 323 LEU A C 1
ATOM 2688 O O . LEU A 1 323 ? -6.254 -1.661 -1.474 1.00 97.19 323 LEU A O 1
ATOM 2692 N N . ARG A 1 324 ? -5.811 -3.840 -1.744 1.00 97.75 324 ARG A N 1
ATOM 2693 C CA . ARG A 1 324 ? -6.648 -4.324 -0.651 1.00 97.75 324 ARG A CA 1
ATOM 2694 C C . ARG A 1 324 ? -5.771 -4.964 0.401 1.00 97.75 324 ARG A C 1
ATOM 2696 O O . ARG A 1 324 ? -5.005 -5.886 0.106 1.00 97.75 324 ARG A O 1
ATOM 2703 N N . ILE A 1 325 ? -5.903 -4.480 1.627 1.00 98.06 325 ILE A N 1
ATOM 2704 C CA . ILE A 1 325 ? -5.140 -4.962 2.770 1.00 98.06 325 ILE A CA 1
ATOM 2705 C C . ILE A 1 325 ? -6.122 -5.478 3.806 1.00 98.06 325 ILE A C 1
ATOM 2707 O O . ILE A 1 325 ? -6.968 -4.732 4.288 1.00 98.06 325 ILE A O 1
ATOM 2711 N N . VAL A 1 326 ? -5.987 -6.747 4.174 1.00 98.31 326 VAL A N 1
ATOM 2712 C CA . VAL A 1 326 ? -6.748 -7.346 5.271 1.00 98.31 326 VAL A CA 1
ATOM 2713 C C . VAL A 1 326 ? -5.789 -7.609 6.419 1.00 98.31 326 VAL A C 1
ATOM 2715 O O . VAL A 1 326 ? -4.833 -8.375 6.272 1.00 98.31 326 VAL A O 1
ATOM 2718 N N . LEU A 1 327 ? -6.040 -6.982 7.564 1.00 98.31 327 LEU A N 1
ATOM 2719 C CA . LEU A 1 327 ? -5.243 -7.124 8.781 1.00 98.31 327 LEU A CA 1
ATOM 2720 C C . LEU A 1 327 ? -5.938 -8.047 9.782 1.00 98.31 327 LEU A C 1
ATOM 2722 O O . LEU A 1 327 ? -7.162 -8.040 9.891 1.00 98.31 327 LEU A O 1
ATOM 2726 N N . ASN A 1 328 ? -5.157 -8.816 10.535 1.00 98.50 328 ASN A N 1
ATOM 2727 C CA . ASN A 1 328 ? -5.619 -9.535 11.723 1.00 98.50 328 ASN A CA 1
ATOM 2728 C C . ASN A 1 328 ? -5.677 -8.595 12.939 1.00 98.50 328 ASN A C 1
ATOM 2730 O O . ASN A 1 328 ? -5.014 -7.559 12.964 1.00 98.50 328 ASN A O 1
ATOM 2734 N N . LYS A 1 329 ? -6.372 -9.004 14.008 1.00 97.94 329 LYS A N 1
ATOM 2735 C CA . LYS A 1 329 ? -6.485 -8.247 15.273 1.00 97.94 329 LYS A CA 1
ATOM 2736 C C . LYS A 1 329 ? -5.154 -7.796 15.884 1.00 97.94 329 LYS A C 1
ATOM 2738 O O . LYS A 1 329 ? -5.079 -6.729 16.481 1.00 97.94 329 LYS A O 1
ATOM 2743 N N . ASN A 1 330 ? -4.087 -8.572 15.703 1.00 97.94 330 ASN A N 1
ATOM 2744 C CA . ASN A 1 330 ? -2.738 -8.240 16.177 1.00 97.94 330 ASN A CA 1
ATOM 2745 C C . ASN A 1 330 ? -1.963 -7.263 15.266 1.00 97.94 330 ASN A C 1
ATOM 2747 O O . ASN A 1 330 ? -0.796 -7.007 15.538 1.00 97.94 330 ASN A O 1
ATOM 2751 N N . GLY A 1 331 ? -2.568 -6.772 14.179 1.00 97.62 331 GLY A N 1
ATOM 2752 C CA . GLY A 1 331 ? -1.930 -5.884 13.204 1.00 97.62 331 GLY A CA 1
ATOM 2753 C C . GLY A 1 331 ? -1.064 -6.593 12.154 1.00 97.62 331 GLY A C 1
ATOM 2754 O O . GLY A 1 331 ? -0.465 -5.941 11.300 1.00 97.62 331 GLY A O 1
ATOM 2755 N N . SER A 1 332 ? -0.990 -7.928 12.168 1.00 98.31 332 SER A N 1
ATOM 2756 C CA . SER A 1 332 ? -0.327 -8.682 11.095 1.00 98.31 332 SER A CA 1
ATOM 2757 C C . SER A 1 332 ? -1.152 -8.673 9.806 1.00 98.31 332 SER A C 1
ATOM 2759 O O . SER A 1 332 ? -2.384 -8.671 9.843 1.00 98.31 332 SER A O 1
ATOM 2761 N N . ILE A 1 333 ? -0.476 -8.699 8.656 1.00 98.38 333 ILE A N 1
ATOM 2762 C CA . ILE A 1 333 ? -1.134 -8.795 7.349 1.00 98.38 333 ILE A CA 1
ATOM 2763 C C . ILE A 1 333 ? -1.665 -10.218 7.157 1.00 98.38 333 ILE A C 1
ATOM 2765 O O . ILE A 1 333 ? -0.900 -11.181 7.176 1.00 98.38 333 ILE A O 1
ATOM 2769 N N . LYS A 1 334 ? -2.973 -10.341 6.927 1.00 98.25 334 LYS A N 1
ATOM 2770 C CA . LYS A 1 334 ? -3.635 -11.583 6.515 1.00 98.25 334 LYS A CA 1
ATOM 2771 C C . LYS A 1 334 ? -3.637 -11.737 4.994 1.00 98.25 334 LYS A C 1
ATOM 2773 O O . LYS A 1 334 ? -3.337 -12.814 4.490 1.00 98.25 334 LYS A O 1
ATOM 2778 N N . GLN A 1 335 ? -3.983 -10.669 4.276 1.00 98.38 335 GLN A N 1
ATOM 2779 C CA . GLN A 1 335 ? -4.028 -10.628 2.813 1.00 98.38 335 GLN A CA 1
ATOM 2780 C C . GLN A 1 335 ? -3.548 -9.262 2.324 1.00 98.38 335 GLN A C 1
ATOM 2782 O O . GLN A 1 335 ? -3.883 -8.235 2.911 1.00 98.38 335 GLN A O 1
ATOM 2787 N N . LEU A 1 336 ? -2.765 -9.267 1.248 1.00 98.31 336 LEU A N 1
ATOM 2788 C CA . LEU A 1 336 ? -2.306 -8.075 0.544 1.00 98.31 336 LEU A CA 1
ATOM 2789 C C . LEU A 1 336 ? -2.429 -8.349 -0.951 1.00 98.31 336 LEU A C 1
ATOM 2791 O O . LEU A 1 336 ? -1.732 -9.217 -1.475 1.00 98.31 336 LEU A O 1
ATOM 2795 N N . GLU A 1 337 ? -3.326 -7.630 -1.612 1.00 97.94 337 GLU A N 1
ATOM 2796 C CA . GLU A 1 337 ? -3.656 -7.839 -3.018 1.00 97.94 337 GLU A CA 1
ATOM 2797 C C . GLU A 1 337 ? -3.647 -6.509 -3.768 1.00 97.94 337 GLU A C 1
ATOM 2799 O O . GLU A 1 337 ? -4.207 -5.518 -3.304 1.00 97.94 337 GLU A O 1
ATOM 2804 N N . LEU A 1 338 ? -2.998 -6.488 -4.929 1.00 97.75 338 LEU A N 1
ATOM 2805 C CA . LEU A 1 338 ? -3.018 -5.350 -5.839 1.00 97.75 338 LEU A CA 1
ATOM 2806 C C . LEU A 1 338 ? -4.225 -5.511 -6.770 1.00 97.75 338 LEU A C 1
ATOM 2808 O O . LEU A 1 338 ? -4.217 -6.382 -7.635 1.00 97.75 338 LEU A O 1
ATOM 2812 N N . ILE A 1 339 ? -5.261 -4.695 -6.569 1.00 98.00 339 ILE A N 1
ATOM 2813 C CA . ILE A 1 339 ? -6.489 -4.720 -7.377 1.00 98.00 339 ILE A CA 1
ATOM 2814 C C . ILE A 1 339 ? -6.227 -4.069 -8.737 1.00 98.00 339 ILE A C 1
ATOM 2816 O O . ILE A 1 339 ? -6.522 -4.657 -9.773 1.00 98.00 339 ILE A O 1
ATOM 2820 N N . ASN A 1 340 ? -5.657 -2.859 -8.727 1.00 96.69 340 ASN A N 1
ATOM 2821 C CA . ASN A 1 340 ? -5.327 -2.110 -9.937 1.00 96.69 340 ASN A CA 1
ATOM 2822 C C . ASN A 1 340 ? -3.831 -1.811 -9.962 1.00 96.69 340 ASN A C 1
ATOM 2824 O O . ASN A 1 340 ? -3.291 -1.282 -8.992 1.00 96.69 340 ASN A O 1
ATOM 2828 N N . THR A 1 341 ? -3.186 -2.118 -11.084 1.00 96.88 341 THR A N 1
ATOM 2829 C CA . THR A 1 341 ? -1.768 -1.827 -11.324 1.00 96.88 341 THR A CA 1
ATOM 2830 C C . THR A 1 341 ? -1.565 -0.358 -11.668 1.00 96.88 341 THR A C 1
ATOM 2832 O O . THR A 1 341 ? -2.377 0.211 -12.404 1.00 96.88 341 THR A O 1
ATOM 2835 N N . SER A 1 342 ? -0.434 0.222 -11.276 1.00 95.50 342 SER A N 1
ATOM 2836 C CA . SER A 1 342 ? -0.070 1.580 -11.700 1.00 95.50 342 SER A CA 1
ATOM 2837 C C . SER A 1 342 ? 0.364 1.681 -13.166 1.00 95.50 342 SER A C 1
ATOM 2839 O O . SER A 1 342 ? 0.479 2.780 -13.703 1.00 95.50 342 SER A O 1
ATOM 2841 N N . GLY A 1 343 ? 0.637 0.539 -13.808 1.00 94.81 343 GLY A N 1
ATOM 2842 C CA . GLY A 1 343 ? 1.272 0.445 -15.127 1.00 94.81 343 GLY A CA 1
ATOM 2843 C C . GLY A 1 343 ? 2.791 0.265 -15.057 1.00 94.81 343 GLY A C 1
ATOM 2844 O O . GLY A 1 343 ? 3.378 -0.296 -15.983 1.00 94.81 343 GLY A O 1
ATOM 2845 N N . SER A 1 344 ? 3.417 0.635 -13.933 1.00 94.88 344 SER A N 1
ATOM 2846 C CA . SER A 1 344 ? 4.826 0.357 -13.642 1.00 94.88 344 SER A CA 1
ATOM 2847 C C . SER A 1 344 ? 4.946 -0.831 -12.691 1.00 94.88 344 SER A C 1
ATOM 2849 O O . SER A 1 344 ? 4.669 -0.724 -11.498 1.00 94.88 344 SER A O 1
ATOM 2851 N N . VAL A 1 345 ? 5.445 -1.961 -13.203 1.00 95.31 345 VAL A N 1
ATOM 2852 C CA . VAL A 1 345 ? 5.697 -3.168 -12.389 1.00 95.31 345 VAL A CA 1
ATOM 2853 C C . VAL A 1 345 ? 6.659 -2.865 -11.237 1.00 95.31 345 VAL A C 1
ATOM 2855 O O . VAL A 1 345 ? 6.458 -3.330 -10.121 1.00 95.31 345 VAL A O 1
ATOM 2858 N N . ARG A 1 346 ? 7.677 -2.028 -11.479 1.00 94.94 346 ARG A N 1
ATOM 2859 C CA . ARG A 1 346 ? 8.658 -1.648 -10.451 1.00 94.94 346 ARG A CA 1
ATOM 2860 C C . ARG A 1 346 ? 8.021 -0.855 -9.317 1.00 94.94 346 ARG A C 1
ATOM 2862 O O . ARG A 1 346 ? 8.379 -1.064 -8.160 1.00 94.94 346 ARG A O 1
ATOM 2869 N N . TYR A 1 347 ? 7.105 0.054 -9.646 1.00 95.56 347 TYR A N 1
ATOM 2870 C CA . TYR A 1 347 ? 6.408 0.840 -8.637 1.00 95.56 347 TYR A CA 1
ATOM 2871 C C . TYR A 1 347 ? 5.426 -0.014 -7.836 1.00 95.56 347 TYR A C 1
ATOM 2873 O O . TYR A 1 347 ? 5.401 0.070 -6.609 1.00 95.56 347 TYR A O 1
ATOM 2881 N N . ASP A 1 348 ? 4.681 -0.884 -8.515 1.00 96.88 348 ASP A N 1
ATOM 2882 C CA . ASP A 1 348 ? 3.747 -1.812 -7.881 1.00 96.88 348 ASP A CA 1
ATOM 2883 C C . ASP A 1 348 ? 4.480 -2.755 -6.907 1.00 96.88 348 ASP A C 1
ATOM 2885 O O . ASP A 1 348 ? 4.092 -2.878 -5.741 1.00 96.88 348 ASP A O 1
ATOM 2889 N N . ASP A 1 349 ? 5.606 -3.338 -7.337 1.00 96.69 349 ASP A N 1
ATOM 2890 C CA . ASP A 1 349 ? 6.471 -4.173 -6.495 1.00 96.69 349 ASP A CA 1
ATOM 2891 C C . ASP A 1 349 ? 7.025 -3.395 -5.295 1.00 96.69 349 ASP A C 1
ATOM 2893 O O . ASP A 1 349 ? 7.072 -3.913 -4.173 1.00 96.69 349 ASP A O 1
ATOM 2897 N N . TYR A 1 350 ? 7.426 -2.139 -5.507 1.00 96.50 350 TYR A N 1
ATOM 2898 C CA . TYR A 1 350 ? 7.882 -1.258 -4.438 1.00 96.50 350 TYR A CA 1
ATOM 2899 C C . TYR A 1 350 ? 6.789 -1.009 -3.397 1.00 96.50 350 TYR A C 1
ATOM 2901 O O . TYR A 1 350 ? 7.061 -1.160 -2.204 1.00 96.50 350 TYR A O 1
ATOM 2909 N N . ILE A 1 351 ? 5.559 -0.687 -3.808 1.00 97.00 351 ILE A N 1
ATOM 2910 C CA . ILE A 1 351 ? 4.443 -0.447 -2.881 1.00 97.00 351 ILE A CA 1
ATOM 2911 C C . ILE A 1 351 ? 4.144 -1.710 -2.070 1.00 97.00 351 ILE A C 1
ATOM 2913 O O . ILE A 1 351 ? 4.054 -1.655 -0.841 1.00 97.00 351 ILE A O 1
ATOM 2917 N N . VAL A 1 352 ? 4.039 -2.863 -2.736 1.00 97.81 352 VAL A N 1
ATOM 2918 C CA . VAL A 1 352 ? 3.794 -4.149 -2.068 1.00 97.81 352 VAL A CA 1
ATOM 2919 C C . VAL A 1 352 ? 4.912 -4.460 -1.070 1.00 97.81 352 VAL A C 1
ATOM 2921 O O . VAL A 1 352 ? 4.638 -4.907 0.046 1.00 97.81 352 VAL A O 1
ATOM 2924 N N . LYS A 1 353 ? 6.173 -4.192 -1.430 1.00 97.62 353 LYS A N 1
ATOM 2925 C CA . LYS A 1 353 ? 7.325 -4.351 -0.534 1.00 97.62 353 LYS A CA 1
ATOM 2926 C C . LYS A 1 353 ? 7.255 -3.405 0.668 1.00 97.62 353 LYS A C 1
ATOM 2928 O O . LYS A 1 353 ? 7.534 -3.848 1.778 1.00 97.62 353 LYS A O 1
ATOM 2933 N N . CYS A 1 354 ? 6.838 -2.154 0.477 1.00 97.19 354 CYS A N 1
ATOM 2934 C CA . CYS A 1 354 ? 6.643 -1.197 1.569 1.00 97.19 354 CYS A CA 1
ATOM 2935 C C . CYS A 1 354 ? 5.604 -1.699 2.575 1.00 97.19 354 CYS A C 1
ATOM 2937 O O . CYS A 1 354 ? 5.885 -1.722 3.768 1.00 97.19 354 CYS A O 1
ATOM 2939 N N . PHE A 1 355 ? 4.444 -2.181 2.115 1.00 97.81 355 PHE A N 1
ATOM 2940 C CA . PHE A 1 355 ? 3.427 -2.735 3.017 1.00 97.81 355 PHE A CA 1
ATOM 2941 C C . PHE A 1 355 ? 3.912 -3.983 3.756 1.00 97.81 355 PHE A C 1
ATOM 2943 O O . PHE A 1 355 ? 3.681 -4.106 4.956 1.00 97.81 355 PHE A O 1
ATOM 2950 N N . LYS A 1 356 ? 4.618 -4.891 3.071 1.00 98.00 356 LYS A N 1
ATOM 2951 C CA . LYS A 1 356 ? 5.189 -6.089 3.708 1.00 98.00 356 LYS A CA 1
ATOM 2952 C C . LYS A 1 356 ? 6.213 -5.740 4.788 1.00 98.00 356 LYS A C 1
ATOM 2954 O O . LYS A 1 356 ? 6.193 -6.368 5.840 1.00 98.00 356 LYS A O 1
ATOM 2959 N N . ASN A 1 357 ? 7.065 -4.746 4.544 1.00 97.62 357 ASN A N 1
ATOM 2960 C CA . ASN A 1 357 ? 8.072 -4.296 5.508 1.00 97.62 357 ASN A CA 1
ATOM 2961 C C . ASN A 1 357 ? 7.470 -3.472 6.654 1.00 97.62 357 ASN A C 1
ATOM 2963 O O . ASN A 1 357 ? 7.984 -3.519 7.765 1.00 97.62 357 ASN A O 1
ATOM 2967 N N . ALA A 1 358 ? 6.368 -2.762 6.401 1.00 97.44 358 ALA A N 1
ATOM 2968 C CA . ALA A 1 358 ? 5.635 -2.012 7.420 1.00 97.44 358 ALA A CA 1
ATOM 2969 C C . ALA A 1 358 ? 4.881 -2.904 8.402 1.00 97.44 358 ALA A C 1
ATOM 2971 O O . ALA A 1 358 ? 4.506 -2.433 9.471 1.00 97.44 358 ALA A O 1
ATOM 2972 N N . ALA A 1 359 ? 4.675 -4.182 8.088 1.00 97.12 359 ALA A N 1
ATOM 2973 C CA . ALA A 1 359 ? 4.106 -5.119 9.040 1.00 97.12 359 ALA A CA 1
ATOM 2974 C C . ALA A 1 359 ? 5.105 -5.449 10.174 1.00 97.12 359 ALA A C 1
ATOM 2976 O O . ALA A 1 359 ? 6.291 -5.646 9.913 1.00 97.12 359 ALA A O 1
ATOM 2977 N N . PRO A 1 360 ? 4.636 -5.616 11.424 1.00 97.75 360 PRO A N 1
ATOM 2978 C CA . PRO A 1 360 ? 3.240 -5.539 11.854 1.00 97.75 360 PRO A CA 1
ATOM 2979 C C . PRO A 1 360 ? 2.747 -4.093 12.034 1.00 97.75 360 PRO A C 1
ATOM 2981 O O . PRO A 1 360 ? 3.468 -3.232 12.536 1.00 97.75 360 PRO A O 1
ATOM 2984 N N . PHE A 1 361 ? 1.487 -3.856 11.672 1.00 97.81 361 PHE A N 1
ATOM 2985 C CA . PHE A 1 361 ? 0.780 -2.604 11.952 1.00 97.81 361 PHE A CA 1
ATOM 2986 C C . PHE A 1 361 ? 0.330 -2.540 13.419 1.00 97.81 361 PHE A C 1
ATOM 2988 O O . PHE A 1 361 ? 0.389 -3.556 14.122 1.00 97.81 361 PHE A O 1
ATOM 2995 N N . PRO A 1 362 ? -0.153 -1.385 13.919 1.00 97.50 362 PRO A N 1
ATOM 2996 C CA . PRO A 1 362 ? -0.720 -1.315 15.255 1.00 97.50 362 PRO A CA 1
ATOM 2997 C C . PRO A 1 362 ? -1.908 -2.283 15.36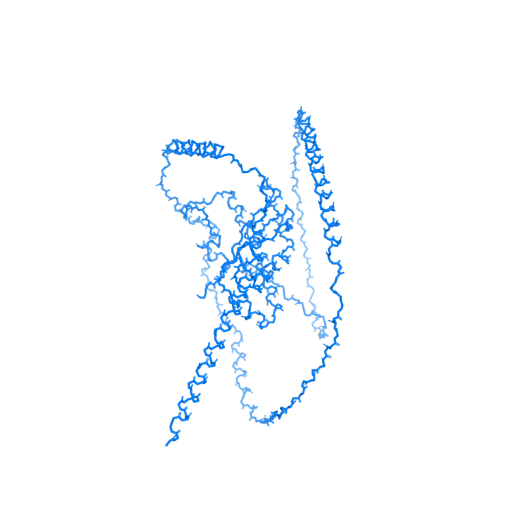8 1.00 97.50 362 PRO A C 1
ATOM 2999 O O . PRO A 1 362 ? -2.646 -2.460 14.393 1.00 97.50 362 PRO A O 1
ATOM 3002 N N . PRO A 1 363 ? -2.117 -2.922 16.528 1.00 97.69 363 PRO A N 1
ATOM 3003 C CA . PRO A 1 363 ? -3.215 -3.864 16.704 1.00 97.69 363 PRO A CA 1
ATOM 3004 C C . PRO A 1 363 ? -4.563 -3.175 16.478 1.00 97.69 363 PRO A C 1
ATOM 3006 O O . PRO A 1 363 ? -4.739 -2.007 16.834 1.00 97.69 363 PRO A O 1
ATOM 3009 N N . ILE A 1 364 ? -5.518 -3.909 15.904 1.00 97.38 364 ILE A N 1
ATOM 3010 C CA . ILE A 1 364 ? -6.869 -3.400 15.665 1.00 97.38 364 ILE A CA 1
ATOM 3011 C C . ILE A 1 364 ? -7.493 -3.082 17.034 1.00 97.38 364 ILE A C 1
ATOM 3013 O O . ILE A 1 364 ? -7.552 -3.966 17.897 1.00 97.38 364 ILE A O 1
ATOM 3017 N N . PRO A 1 365 ? -7.964 -1.846 17.269 1.00 96.19 365 PRO A N 1
ATOM 3018 C CA . PRO A 1 365 ? -8.574 -1.491 18.540 1.00 96.19 365 PRO A CA 1
ATOM 3019 C C . PRO A 1 365 ? -9.794 -2.359 18.878 1.00 96.19 365 PRO A C 1
A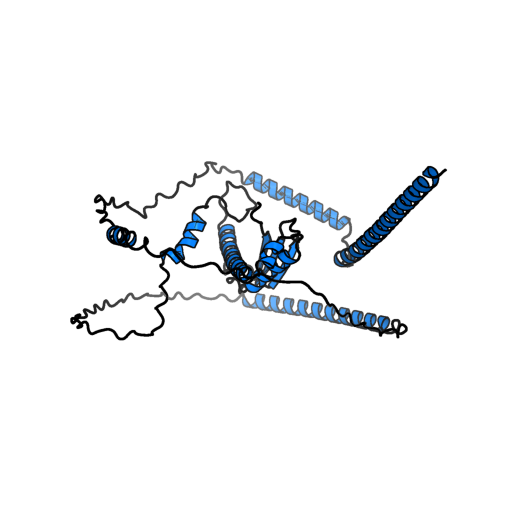TOM 3021 O O . PRO A 1 365 ? -10.625 -2.647 18.024 1.00 96.19 365 PRO A O 1
ATOM 3024 N N . ASN A 1 366 ? -9.970 -2.694 20.159 1.00 96.38 366 ASN A N 1
ATOM 3025 C CA . ASN A 1 366 ? -11.053 -3.577 20.624 1.00 96.38 366 ASN A CA 1
ATOM 3026 C C . ASN A 1 366 ? -12.479 -3.075 20.334 1.00 96.38 366 ASN A C 1
ATOM 3028 O O . ASN A 1 366 ? -13.426 -3.838 20.480 1.00 96.38 366 ASN A O 1
ATOM 3032 N N . HIS A 1 367 ? -12.645 -1.798 19.985 1.00 94.06 367 HIS A N 1
ATOM 3033 C CA . HIS A 1 367 ? -13.944 -1.231 19.628 1.00 94.06 367 HIS A CA 1
ATOM 3034 C C . HIS A 1 367 ? -14.361 -1.526 18.182 1.00 94.06 367 HIS A C 1
ATOM 3036 O O . HIS A 1 367 ? -15.500 -1.243 17.825 1.00 94.06 367 HIS A O 1
ATOM 3042 N N . PHE A 1 368 ? -13.462 -2.052 17.344 1.00 94.06 368 PHE A N 1
ATOM 3043 C CA . PHE A 1 368 ? -13.866 -2.686 16.098 1.00 94.06 368 PHE A CA 1
ATOM 3044 C C . PHE A 1 368 ? -14.410 -4.066 16.460 1.00 94.06 368 PHE A C 1
ATOM 3046 O O . PHE A 1 368 ? -13.680 -4.917 16.964 1.00 94.06 368 PHE A O 1
ATOM 3053 N N . ASN A 1 369 ? -15.698 -4.298 16.210 1.00 90.94 369 ASN A N 1
ATOM 3054 C CA . ASN A 1 369 ? -16.364 -5.573 16.506 1.00 90.94 369 ASN A CA 1
ATOM 3055 C C . ASN A 1 369 ? -15.936 -6.716 15.557 1.00 90.94 369 ASN A C 1
ATOM 3057 O O . ASN A 1 369 ? -16.594 -7.753 15.501 1.00 90.94 369 ASN A O 1
ATOM 3061 N N . SER A 1 370 ? -14.864 -6.529 14.786 1.00 93.19 370 SER A N 1
ATOM 3062 C CA . SER A 1 370 ? -14.350 -7.473 13.803 1.00 93.19 370 SER A CA 1
ATOM 3063 C C . SER A 1 370 ? -12.947 -7.947 14.181 1.00 93.19 370 SER A C 1
ATOM 3065 O O . SER A 1 370 ? -12.089 -7.172 14.598 1.00 93.19 370 SER A O 1
ATOM 3067 N N . ASP A 1 371 ? -12.679 -9.238 13.983 1.00 95.88 371 ASP A N 1
ATOM 3068 C CA . ASP A 1 371 ? -11.335 -9.803 14.185 1.00 95.88 371 ASP A CA 1
ATOM 3069 C C . ASP A 1 371 ? -10.364 -9.458 13.047 1.00 95.88 371 ASP A C 1
ATOM 3071 O O . ASP A 1 371 ? -9.160 -9.723 13.135 1.00 95.88 371 ASP A O 1
ATOM 3075 N N . GLN A 1 372 ? -10.898 -8.890 11.965 1.00 96.88 372 GLN A N 1
ATOM 3076 C CA . GLN A 1 372 ? -10.164 -8.459 10.787 1.00 96.88 372 GLN A CA 1
ATOM 3077 C C . GLN A 1 372 ? -10.566 -7.042 10.394 1.00 96.88 372 GLN A C 1
ATOM 3079 O O . GLN A 1 372 ? -11.712 -6.632 10.590 1.00 96.88 372 GLN A O 1
ATOM 3084 N N . PHE A 1 373 ? -9.622 -6.314 9.810 1.00 97.06 373 PHE A N 1
ATOM 3085 C CA . PHE A 1 373 ? -9.841 -4.979 9.269 1.00 97.06 373 PHE A CA 1
ATOM 3086 C C . PHE A 1 373 ? -9.491 -4.982 7.784 1.00 97.06 373 PHE A C 1
ATOM 3088 O O . PHE A 1 373 ? -8.349 -5.266 7.426 1.00 97.06 373 PHE A O 1
ATOM 3095 N N . ASP A 1 374 ? -10.488 -4.718 6.940 1.00 96.94 374 ASP A N 1
ATOM 3096 C CA . ASP A 1 374 ? -10.340 -4.619 5.488 1.00 96.94 374 ASP A CA 1
ATOM 3097 C C . ASP A 1 374 ? -10.198 -3.147 5.093 1.00 96.94 374 ASP A C 1
ATOM 3099 O O . ASP A 1 374 ? -11.072 -2.317 5.375 1.00 96.94 374 ASP A O 1
ATOM 3103 N N . LEU A 1 375 ? -9.065 -2.825 4.480 1.00 95.69 375 LEU A N 1
ATOM 3104 C CA . LEU A 1 375 ? -8.692 -1.478 4.094 1.00 95.69 375 LEU A CA 1
ATOM 3105 C C . LEU A 1 375 ? -8.389 -1.439 2.590 1.00 95.69 375 LEU A C 1
ATOM 3107 O O . LEU A 1 375 ? -7.317 -1.890 2.170 1.00 95.69 375 LEU A O 1
ATOM 3111 N N . PRO A 1 376 ? -9.296 -0.881 1.769 1.00 95.62 376 PRO A N 1
ATOM 3112 C CA . PRO A 1 376 ? -8.944 -0.466 0.422 1.00 95.62 376 PRO A CA 1
ATOM 3113 C C . PRO A 1 376 ? -8.043 0.772 0.506 1.00 95.62 376 PRO A C 1
ATOM 3115 O O . PRO A 1 376 ? -8.370 1.747 1.182 1.00 95.62 376 PRO A O 1
ATOM 3118 N N . VAL A 1 377 ? -6.900 0.725 -0.169 1.00 95.06 377 VAL A N 1
ATOM 3119 C CA . VAL A 1 377 ? -5.917 1.808 -0.218 1.00 95.06 377 VAL A CA 1
ATOM 3120 C C . VAL A 1 377 ? -5.703 2.212 -1.666 1.00 95.06 377 VAL A C 1
ATOM 3122 O O . VAL A 1 377 ? -5.266 1.403 -2.481 1.00 95.06 377 VAL A O 1
ATOM 3125 N N . THR A 1 378 ? -5.948 3.481 -1.964 1.00 94.94 378 THR A N 1
ATOM 3126 C CA . THR A 1 378 ? -5.546 4.110 -3.224 1.00 94.94 378 THR A CA 1
ATOM 3127 C C . THR A 1 378 ? -4.309 4.952 -2.964 1.00 94.94 378 THR A C 1
ATOM 3129 O O . THR A 1 378 ? -4.331 5.849 -2.119 1.00 94.94 378 THR A O 1
ATOM 3132 N N . ILE A 1 379 ? -3.216 4.658 -3.666 1.00 92.12 379 ILE A N 1
ATOM 3133 C CA . ILE A 1 379 ? -1.990 5.449 -3.555 1.00 92.12 379 ILE A CA 1
ATOM 3134 C C . ILE A 1 379 ? -2.073 6.586 -4.566 1.00 92.12 379 ILE A C 1
ATOM 3136 O O . ILE A 1 379 ? -1.837 6.399 -5.760 1.00 92.12 379 ILE A O 1
ATOM 3140 N N . MET A 1 380 ? -2.410 7.773 -4.067 1.00 88.69 380 MET A N 1
ATOM 3141 C CA . MET A 1 380 ? -2.354 8.991 -4.865 1.00 88.69 380 MET A CA 1
ATOM 3142 C C . MET A 1 380 ? -0.895 9.410 -5.018 1.00 88.69 380 MET A C 1
ATOM 3144 O O . MET A 1 380 ? -0.183 9.622 -4.034 1.00 88.69 380 MET A O 1
ATOM 3148 N N . HIS A 1 381 ? -0.447 9.540 -6.261 1.00 79.56 381 HIS A N 1
ATOM 3149 C CA . HIS A 1 381 ? 0.798 10.237 -6.533 1.00 79.56 381 HIS A CA 1
ATOM 3150 C C . HIS A 1 381 ? 0.529 11.742 -6.386 1.00 79.56 381 HIS A C 1
ATOM 3152 O O . HIS A 1 381 ? -0.508 12.202 -6.868 1.00 79.56 381 HIS A O 1
ATOM 3158 N N . PRO A 1 382 ? 1.424 12.535 -5.767 1.00 70.38 382 PRO A N 1
ATOM 3159 C CA . PRO A 1 382 ? 1.346 13.987 -5.873 1.00 70.38 382 PRO A CA 1
ATOM 3160 C C . PRO A 1 382 ? 1.516 14.332 -7.354 1.00 70.38 382 PRO A C 1
ATOM 3162 O O . PRO A 1 382 ? 2.617 14.263 -7.899 1.00 70.38 382 PRO A O 1
ATOM 3165 N N . SER A 1 383 ? 0.406 14.535 -8.058 1.00 57.88 383 SER A N 1
ATOM 3166 C CA . SER A 1 383 ? 0.399 14.898 -9.470 1.00 57.88 383 SER A CA 1
ATOM 3167 C C . SER A 1 383 ? 1.324 16.096 -9.689 1.00 57.88 383 SER A C 1
ATOM 3169 O O . SER A 1 383 ? 1.342 17.005 -8.859 1.00 57.88 383 SER A O 1
ATOM 3171 N N . ARG A 1 384 ? 2.114 16.025 -10.767 1.00 43.88 384 ARG A N 1
ATOM 3172 C CA . ARG A 1 384 ? 3.053 17.066 -11.215 1.00 43.88 384 ARG A CA 1
ATOM 3173 C C . ARG A 1 384 ? 2.464 18.469 -11.202 1.00 43.88 384 ARG A C 1
ATOM 3175 O O . ARG A 1 384 ? 1.277 18.593 -11.576 1.00 43.88 384 ARG A O 1
#

Mean predicted aligned error: 21.25 Å

Radius of gyration: 37.94 Å; Cα contacts (8 Å, |Δi|>4): 149; chains: 1; bounding box: 91×86×121 Å

Foldseek 3Di:
DPVVVVVVVVVVVVVVVVVVVVVVVVVVVVVVVVVVVVVVVVVCPPPPPDDDDVVVVVVVVVVVVVVVVVVVVVVVVPPDDDPPDQPPPPPPPPPPDPPPPPVDDPPPPDPPVVVVVVVVVVPPPPDDDDDDDDDDDDDDDDDDDDDDDDDDDDDPDDPPVVVVVVVVVVVVVVVVVVVVVVVVVVVVVVVVVVVVVVPPDDDDDDDDDDDDDDDDDDDDDDDDDDDDDDDDDDPPPPPDPDDDQDVCNVCVVVVVVCVPVPDLVDDDDDDPSDDDDPVVVLVSVLVVQLVVLLVVLLVVVLVPDDPVCNVCLCPQFDDWWKWKFKAFQQQATPDIDTPDDRRRPSNVVSSSVSSNVSPSGHGDDPVPPDRMDIDIDTDDDPDD

Sequence (384 aa):
MNNNKKNKFKLFLLISILIHLILLLIVLTHAFKKTRRELTKIFFVNDKKDLPKEEDIKKALEKLEEEKNQIKKEEEKKEIKLDERPAALKPRKSNFGNTTYFDEEPQFVPPISEKIAEKAEQEKFNEKSEEEKIIEPDKILEKKEIVENKEQKKDINQTDKESKFIEKKEEQAKTTLEQAQKQAKQDIKKEILEIKKQETKPKEVKKQEIKIAQNKPKESLEKKEEPRNFGVALQDKSPAPKPKKSILQLTKGFLYNNKDEGQDWIKRDGDENKRPDFEDLKRISYTQQIAWQFQQESGIIASHMSYSERTHLMDGYCNEPNLRIVLNKNGSIKQLELINTSGSVRYDDYIVKCFKNAAPFPPIPNHFNSDQFDLPVTIMHPSR

Nearest PDB structures (foldseek):
  6sly-assembly1_A  TM=6.510E-01  e=1.483E-03  Helicobacter pylori
  5lw8-assembly1_A  TM=5.335E-01  e=2.622E-03  Helicobacter pylori 26695
  2m2k-assembly1_A  TM=5.647E-01  e=8.198E-03  Serratia marcescens
  2x9a-assembly1_D  TM=7.093E-01  e=3.518E-02  Escherichia coli
  7zc8-assembly1_B  TM=4.448E-01  e=1.645E-02  Pectobacterium carotovorum